Protein AF-C5M138-F1 (afdb_monomer_lite)

pLDDT: mean 78.45, std 25.46, range [21.17, 98.12]

Structure (mmCIF, N/CA/C/O backbone):
data_AF-C5M138-F1
#
_entry.id   AF-C5M138-F1
#
loop_
_atom_site.group_PDB
_atom_site.id
_atom_site.type_symbol
_atom_site.label_atom_id
_atom_site.label_alt_id
_atom_site.label_comp_id
_atom_site.label_asym_id
_atom_site.label_entity_id
_atom_site.label_seq_id
_atom_site.pdbx_PDB_ins_code
_atom_site.Cartn_x
_atom_site.Cartn_y
_atom_site.Cartn_z
_atom_site.occupancy
_atom_site.B_iso_or_equiv
_atom_site.auth_seq_id
_atom_site.auth_comp_id
_atom_site.auth_asym_id
_atom_site.auth_atom_id
_atom_site.pdbx_PDB_model_num
ATOM 1 N N . MET A 1 1 ? -27.830 6.907 32.569 1.00 40.25 1 MET A N 1
ATOM 2 C CA . MET A 1 1 ? -28.334 6.077 31.452 1.00 40.25 1 MET A CA 1
ATOM 3 C C . MET A 1 1 ? -27.600 4.748 31.482 1.00 40.25 1 MET A C 1
ATOM 5 O O . MET A 1 1 ? -26.377 4.753 31.371 1.00 40.25 1 MET A O 1
ATOM 9 N N . SER A 1 2 ? -28.301 3.640 31.734 1.00 41.22 2 SER A N 1
ATOM 10 C CA . SER A 1 2 ? -27.695 2.304 31.736 1.00 41.22 2 SER A CA 1
ATOM 11 C C . SER A 1 2 ? -27.095 2.021 30.355 1.00 41.22 2 SER A C 1
ATOM 13 O O . SER A 1 2 ? -27.726 2.244 29.322 1.00 41.22 2 SER A O 1
ATOM 15 N N . ARG A 1 3 ? -25.823 1.615 30.317 1.00 65.50 3 ARG A N 1
ATOM 16 C CA . ARG A 1 3 ? -25.142 1.270 29.066 1.00 65.50 3 ARG A CA 1
ATOM 17 C C . ARG A 1 3 ? -25.634 -0.112 28.647 1.00 65.50 3 ARG A C 1
ATOM 19 O O . ARG A 1 3 ? -25.257 -1.093 29.276 1.00 65.50 3 ARG A O 1
ATOM 26 N N . GLN A 1 4 ? -26.490 -0.178 27.629 1.00 80.81 4 GLN A N 1
ATOM 27 C CA . GLN A 1 4 ? -26.909 -1.452 27.048 1.00 80.81 4 GLN A CA 1
ATOM 28 C C . GLN A 1 4 ? -25.670 -2.177 26.489 1.00 80.81 4 GLN A C 1
ATOM 30 O O . GLN A 1 4 ? -24.938 -1.567 25.698 1.00 80.81 4 GLN A O 1
ATOM 35 N N . PRO A 1 5 ? -25.399 -3.425 26.910 1.00 88.00 5 PRO A N 1
ATOM 36 C CA . PRO A 1 5 ? -24.289 -4.198 26.374 1.00 88.00 5 PRO A CA 1
ATOM 37 C C . PRO A 1 5 ? -24.549 -4.561 24.910 1.00 88.00 5 PRO A C 1
ATOM 39 O O . PRO A 1 5 ? -25.696 -4.654 24.468 1.00 88.00 5 PRO A O 1
ATOM 42 N N . TYR A 1 6 ? -23.480 -4.755 24.144 1.00 91.94 6 TYR A N 1
ATOM 43 C CA . TYR A 1 6 ? -23.604 -5.305 22.800 1.00 91.94 6 TYR A CA 1
ATOM 44 C C . TYR A 1 6 ? -24.052 -6.775 22.855 1.00 91.94 6 TYR A C 1
ATOM 46 O O . TYR A 1 6 ? -23.665 -7.481 23.789 1.00 91.94 6 TYR A O 1
ATOM 54 N N . PRO A 1 7 ? -24.793 -7.262 21.844 1.00 93.31 7 PRO A N 1
ATOM 55 C CA . PRO A 1 7 ? -25.110 -8.681 21.724 1.00 93.31 7 PRO A CA 1
ATOM 56 C C . PRO A 1 7 ? -23.844 -9.544 21.631 1.00 93.31 7 PRO A C 1
ATOM 58 O O . PRO A 1 7 ? -22.866 -9.166 20.974 1.00 93.31 7 PRO A O 1
ATOM 61 N N . GLU A 1 8 ? -23.861 -10.715 22.263 1.00 95.69 8 GLU A N 1
ATOM 62 C CA . GLU A 1 8 ? -22.839 -11.733 22.006 1.00 95.69 8 GLU A CA 1
ATOM 63 C C . GLU A 1 8 ? -22.939 -12.224 20.557 1.00 95.69 8 GLU A C 1
ATOM 65 O O . GLU A 1 8 ? -23.998 -12.148 19.925 1.00 95.69 8 GLU A O 1
ATOM 70 N N . TYR A 1 9 ? -21.811 -12.672 20.013 1.00 97.00 9 TYR A N 1
ATOM 71 C CA . TYR A 1 9 ? -21.820 -13.316 18.704 1.00 97.00 9 TYR A CA 1
ATOM 72 C C . TYR A 1 9 ? -22.340 -14.749 18.828 1.00 97.00 9 TYR A C 1
ATOM 74 O O . TYR A 1 9 ? -22.149 -15.387 19.863 1.00 97.00 9 TYR A O 1
ATOM 82 N N . ILE A 1 10 ? -22.966 -15.245 17.761 1.00 97.25 10 ILE A N 1
ATOM 83 C CA . ILE A 1 10 ? -23.307 -16.671 17.633 1.00 97.25 10 ILE A CA 1
ATOM 84 C C . ILE A 1 10 ? -22.034 -17.526 17.578 1.00 97.25 10 ILE A C 1
ATOM 86 O O . ILE A 1 10 ? -20.931 -16.993 17.401 1.00 97.25 10 ILE A O 1
ATOM 90 N N . THR A 1 11 ? -22.152 -18.844 17.736 1.00 97.38 11 THR A N 1
ATOM 91 C CA . THR A 1 11 ? -20.972 -19.708 17.588 1.00 97.38 11 THR A CA 1
ATOM 92 C C . THR A 1 11 ? -20.545 -19.810 16.125 1.00 97.38 11 THR A C 1
ATOM 94 O O . THR A 1 11 ? -21.278 -19.441 15.202 1.00 97.38 11 THR A O 1
ATOM 97 N N . ARG A 1 12 ? -19.325 -20.302 15.894 1.00 95.62 12 ARG A N 1
ATOM 98 C CA . ARG A 1 12 ? -18.822 -20.502 14.534 1.00 95.62 12 ARG A CA 1
ATOM 99 C C . ARG A 1 12 ? -19.665 -21.535 13.783 1.00 95.62 12 ARG A C 1
ATOM 101 O O . ARG A 1 12 ? -19.974 -21.327 12.619 1.00 95.62 12 ARG A O 1
ATOM 108 N N . GLU A 1 13 ? -20.064 -22.600 14.466 1.00 96.56 13 GLU A N 1
ATOM 109 C CA . GLU A 1 13 ? -20.867 -23.692 13.918 1.00 96.56 13 GLU A CA 1
ATOM 110 C C . GLU A 1 13 ? -22.262 -23.197 13.517 1.00 96.56 13 GLU A C 1
ATOM 112 O O . GLU A 1 13 ? -22.745 -23.517 12.435 1.00 96.56 13 GLU A O 1
ATOM 117 N N . GLU A 1 14 ? -22.887 -22.357 14.349 1.00 96.75 14 GLU A N 1
ATOM 118 C CA . GLU A 1 14 ? -24.170 -21.716 14.034 1.00 96.75 14 GLU A CA 1
ATOM 119 C C . GLU A 1 14 ? -24.053 -20.767 12.835 1.00 96.75 14 GLU A C 1
ATOM 121 O O . GLU A 1 14 ? -24.946 -20.719 11.988 1.00 96.75 14 GLU A O 1
ATOM 126 N N . ALA A 1 15 ? -22.949 -20.018 12.742 1.00 95.00 15 ALA A N 1
ATOM 127 C CA . ALA A 1 15 ? -22.686 -19.143 11.606 1.00 95.00 15 ALA A CA 1
ATOM 128 C C . ALA A 1 15 ? -22.492 -19.945 10.309 1.00 95.00 15 ALA A C 1
ATOM 130 O O . ALA A 1 15 ? -23.062 -19.585 9.283 1.00 95.00 15 ALA A O 1
ATOM 131 N N . GLU A 1 16 ? -21.725 -21.036 10.350 1.00 94.50 16 GLU A N 1
ATOM 132 C CA . GLU A 1 16 ? -21.491 -21.919 9.203 1.00 94.50 16 GLU A CA 1
ATOM 133 C C . GLU A 1 16 ? -22.781 -22.630 8.762 1.00 94.50 16 GLU A C 1
ATOM 135 O O . GLU A 1 16 ? -23.088 -22.644 7.570 1.00 94.50 16 GLU A O 1
ATOM 140 N N . ALA A 1 17 ? -23.583 -23.134 9.707 1.00 94.75 17 ALA A N 1
ATOM 141 C CA . ALA A 1 17 ? -24.882 -23.741 9.420 1.00 94.75 17 ALA A CA 1
ATOM 142 C C . ALA A 1 17 ? -25.860 -22.740 8.783 1.00 94.75 17 ALA A C 1
ATOM 144 O O . ALA A 1 17 ? -26.471 -23.048 7.760 1.00 94.75 17 ALA A O 1
ATOM 145 N N . GLY A 1 18 ? -25.947 -21.522 9.330 1.00 92.81 18 GLY A N 1
ATOM 146 C CA . GLY A 1 18 ? -26.815 -20.472 8.795 1.00 92.81 18 GLY A CA 1
ATOM 147 C C . GLY A 1 18 ? -26.364 -19.924 7.434 1.00 92.81 18 GLY A C 1
ATOM 148 O O . GLY A 1 18 ? -27.170 -19.434 6.647 1.00 92.81 18 GLY A O 1
ATOM 149 N N . LEU A 1 19 ? -25.067 -19.995 7.122 1.00 91.69 19 LEU A N 1
ATOM 150 C CA . LEU A 1 19 ? -24.571 -19.690 5.778 1.00 91.69 19 LEU A CA 1
ATOM 151 C C . LEU A 1 19 ? -24.904 -20.817 4.789 1.00 91.69 19 LEU A C 1
ATOM 153 O O . LEU A 1 19 ? -25.230 -20.533 3.638 1.00 91.69 19 LEU A O 1
ATOM 157 N N . ALA A 1 20 ? -24.849 -22.078 5.228 1.00 91.06 20 ALA A N 1
ATOM 158 C CA . ALA A 1 20 ? -25.151 -23.240 4.395 1.00 91.06 20 ALA A CA 1
ATOM 159 C C . ALA A 1 20 ? -26.647 -23.361 4.053 1.00 91.06 20 ALA A C 1
ATOM 161 O O . ALA A 1 20 ? -26.986 -23.699 2.919 1.00 91.06 20 ALA A O 1
ATOM 162 N N . ASP A 1 21 ? -27.539 -23.062 5.002 1.00 91.75 21 ASP A N 1
ATOM 163 C CA . ASP A 1 21 ? -28.992 -23.079 4.782 1.00 91.75 21 ASP A CA 1
ATOM 164 C C . ASP A 1 21 ? -29.535 -21.792 4.123 1.00 91.75 21 ASP A C 1
ATOM 166 O O . ASP A 1 21 ? -30.687 -21.749 3.686 1.00 91.75 21 ASP A O 1
ATOM 170 N N . GLY A 1 22 ? -28.698 -20.753 4.001 1.00 87.88 22 GLY A N 1
ATOM 171 C CA . GLY A 1 22 ? -29.033 -19.468 3.386 1.00 87.88 22 GLY A CA 1
ATOM 172 C C . GLY A 1 22 ? -29.830 -18.510 4.281 1.00 87.88 22 GLY A C 1
ATOM 173 O O . GLY A 1 22 ? -30.285 -17.472 3.796 1.00 87.88 22 GLY A O 1
ATOM 174 N N . SER A 1 23 ? -30.005 -18.823 5.568 1.00 90.88 23 SER A N 1
ATOM 175 C CA . SER A 1 23 ? -30.645 -17.940 6.553 1.00 90.88 23 SER A CA 1
ATOM 176 C C . SER A 1 23 ? -29.760 -16.755 6.965 1.00 90.88 23 SER A C 1
ATOM 178 O O . SER A 1 23 ? -30.267 -15.726 7.428 1.00 90.88 23 SER A O 1
ATOM 180 N N . LEU A 1 24 ? -28.443 -16.874 6.778 1.00 94.00 24 LEU A N 1
ATOM 181 C CA . LEU A 1 24 ? -27.444 -15.837 7.020 1.00 94.00 24 LEU A CA 1
ATOM 182 C C . LEU A 1 24 ? -26.704 -15.461 5.733 1.00 94.00 24 LEU A C 1
ATOM 184 O O . LEU A 1 24 ? -26.611 -16.234 4.784 1.00 94.00 24 LEU A O 1
ATOM 188 N N . ILE A 1 25 ? -26.142 -14.251 5.718 1.00 92.56 25 ILE A N 1
ATOM 189 C CA . ILE A 1 25 ? -25.403 -13.710 4.572 1.00 92.56 25 ILE A CA 1
ATOM 190 C C . ILE A 1 25 ? -24.018 -13.272 5.040 1.00 92.56 25 ILE A C 1
ATOM 192 O O . ILE A 1 25 ? -23.898 -12.564 6.040 1.00 92.56 25 ILE A O 1
ATOM 196 N N . SER A 1 26 ? -22.971 -13.653 4.310 1.00 93.38 26 SER A N 1
ATOM 197 C CA . SER A 1 26 ? -21.606 -13.176 4.552 1.00 93.38 26 SER A CA 1
ATOM 198 C C . SER A 1 26 ? -21.190 -12.096 3.560 1.00 93.38 26 SER A C 1
ATOM 200 O O . SER A 1 26 ? -21.541 -12.151 2.379 1.00 93.38 26 SER A O 1
ATOM 202 N N . GLY A 1 27 ? -20.368 -11.152 4.004 1.00 92.31 27 GLY A N 1
ATOM 203 C CA . GLY A 1 27 ? -19.814 -10.130 3.124 1.00 92.31 27 GLY A CA 1
ATOM 204 C C . GLY A 1 27 ? -18.754 -9.269 3.794 1.00 92.31 27 GLY A C 1
ATOM 205 O O . GLY A 1 27 ? -18.417 -9.455 4.965 1.00 92.31 27 GLY A O 1
ATOM 206 N N . LEU A 1 28 ? -18.231 -8.316 3.027 1.00 93.44 28 LEU A N 1
ATOM 207 C CA . LEU A 1 28 ? -17.266 -7.335 3.507 1.00 93.44 28 LEU A CA 1
ATOM 208 C C . LEU A 1 28 ? -18.000 -6.125 4.090 1.00 93.44 28 LEU A C 1
ATOM 210 O O . LEU A 1 28 ? -18.831 -5.514 3.415 1.00 93.44 28 LEU A O 1
ATOM 214 N N . LEU A 1 29 ? -17.684 -5.760 5.333 1.00 94.69 29 LEU A N 1
ATOM 215 C CA . LEU A 1 29 ? -18.303 -4.619 5.998 1.00 94.69 29 LEU A CA 1
ATOM 216 C C . LEU A 1 29 ? -17.619 -3.298 5.614 1.00 94.69 29 LEU A C 1
ATOM 218 O O . LEU A 1 29 ? -16.447 -3.070 5.915 1.00 94.69 29 LEU A O 1
ATOM 222 N N . GLN A 1 30 ? -18.375 -2.368 5.040 1.00 93.19 30 GLN A N 1
ATOM 223 C CA . GLN A 1 30 ? -17.913 -1.037 4.652 1.00 93.19 30 GLN A CA 1
ATOM 224 C C . GLN A 1 30 ? -18.567 0.047 5.516 1.00 93.19 30 GLN A C 1
ATOM 226 O O . GLN A 1 30 ? -19.677 0.503 5.252 1.00 93.19 30 GLN A O 1
ATOM 231 N N . VAL A 1 31 ? -17.869 0.472 6.573 1.00 93.00 31 VAL A N 1
ATOM 232 C CA . VAL A 1 31 ? -18.313 1.579 7.442 1.00 93.00 31 VAL A CA 1
ATOM 233 C C . VAL A 1 31 ? -18.313 2.914 6.694 1.00 93.00 31 VAL A C 1
ATOM 235 O O . VAL A 1 31 ? -17.330 3.270 6.041 1.00 93.00 31 VAL A O 1
ATOM 238 N N . VAL A 1 32 ? -19.395 3.679 6.847 1.00 89.38 32 VAL A N 1
ATOM 239 C CA . VAL A 1 32 ? -19.544 5.014 6.258 1.00 89.38 32 VAL A CA 1
ATOM 240 C C . VAL A 1 32 ? -18.716 6.026 7.052 1.00 89.38 32 VAL A C 1
ATOM 242 O O . VAL A 1 32 ? -18.804 6.104 8.273 1.00 89.38 32 VAL A O 1
ATOM 245 N N . GLN A 1 33 ? -17.904 6.833 6.371 1.00 85.44 33 GLN A N 1
ATOM 246 C CA . GLN A 1 33 ? -16.959 7.739 7.037 1.00 85.44 33 GLN A CA 1
ATOM 247 C C . GLN A 1 33 ? -17.642 8.926 7.739 1.00 85.44 33 GLN A C 1
ATOM 249 O O . GLN A 1 33 ? -17.170 9.374 8.782 1.00 85.44 33 GLN A O 1
ATOM 254 N N . GLN A 1 34 ? -18.740 9.441 7.180 1.00 86.00 34 GLN A N 1
ATOM 255 C CA . GLN A 1 34 ? -19.500 10.569 7.734 1.00 86.00 34 GLN A CA 1
ATOM 256 C C . GLN A 1 34 ? -20.372 10.140 8.918 1.00 86.00 34 GLN A C 1
ATOM 258 O O . GLN A 1 34 ? -20.560 10.902 9.863 1.00 86.00 34 GLN A O 1
ATOM 263 N N . THR A 1 35 ? -20.884 8.910 8.877 1.00 87.31 35 THR A N 1
ATOM 264 C CA . THR A 1 35 ? -21.703 8.305 9.927 1.00 87.31 35 THR A CA 1
ATOM 265 C C . THR A 1 35 ? -21.072 6.981 10.356 1.00 87.31 35 THR A C 1
ATOM 267 O O . THR A 1 35 ? -21.572 5.917 10.006 1.00 87.31 35 THR A O 1
ATOM 270 N N . PRO A 1 36 ? -19.997 6.997 11.167 1.00 85.75 36 PRO A N 1
ATOM 271 C CA . PRO A 1 36 ? -19.214 5.801 11.490 1.00 85.75 36 PRO A CA 1
ATOM 272 C C . PRO A 1 36 ? -19.948 4.785 12.370 1.00 85.75 36 PRO A C 1
ATOM 274 O O . PRO A 1 36 ? -19.337 3.832 12.834 1.00 85.75 36 PRO A O 1
ATOM 277 N N . ASN A 1 37 ? -21.237 4.978 12.642 1.00 90.38 37 ASN A N 1
ATOM 278 C CA . ASN A 1 37 ? -22.098 3.961 13.237 1.00 90.38 37 ASN A CA 1
ATOM 279 C C . ASN A 1 37 ? -22.818 3.120 12.176 1.00 90.38 37 ASN A C 1
ATOM 281 O O . ASN A 1 37 ? -23.230 2.010 12.495 1.00 90.38 37 ASN A O 1
ATOM 285 N N . ASP A 1 38 ? -22.956 3.632 10.955 1.00 91.94 38 ASP A N 1
ATOM 286 C CA . ASP A 1 38 ? -23.620 2.963 9.845 1.00 91.94 38 ASP A CA 1
ATOM 287 C C . ASP A 1 38 ? -22.583 2.318 8.924 1.00 91.94 38 ASP A C 1
ATOM 289 O O . ASP A 1 38 ? -21.455 2.800 8.764 1.00 91.94 38 ASP A O 1
ATOM 293 N N . ALA A 1 39 ? -22.968 1.212 8.306 1.00 93.56 39 ALA A N 1
ATOM 294 C CA . ALA A 1 39 ? -22.134 0.488 7.364 1.00 93.56 39 ALA A CA 1
ATOM 295 C C . ALA A 1 39 ? -22.988 -0.171 6.285 1.00 93.56 39 ALA A C 1
ATOM 297 O O . ALA A 1 39 ? -24.180 -0.395 6.475 1.00 93.56 39 ALA A O 1
ATOM 298 N N . PHE A 1 40 ? -22.360 -0.519 5.174 1.00 92.94 40 PHE A N 1
ATOM 299 C CA . PHE A 1 40 ? -22.948 -1.370 4.153 1.00 92.94 40 PHE A CA 1
ATOM 300 C C . PHE A 1 40 ? -22.239 -2.716 4.131 1.00 92.94 40 PHE A C 1
ATOM 302 O O . PHE A 1 40 ? -21.041 -2.799 4.403 1.00 92.94 40 PHE A O 1
ATOM 309 N N . LEU A 1 41 ? -22.981 -3.772 3.829 1.00 92.00 41 LEU A N 1
ATOM 310 C CA . LEU A 1 41 ? -22.413 -5.079 3.558 1.00 92.00 41 LEU A CA 1
ATOM 311 C C . LEU A 1 41 ? -22.315 -5.269 2.050 1.00 92.00 41 LEU A C 1
ATOM 313 O O . LEU A 1 41 ? -23.338 -5.354 1.369 1.00 92.00 41 LEU A O 1
ATOM 317 N N . ARG A 1 42 ? -21.086 -5.415 1.561 1.00 89.62 42 ARG A N 1
ATOM 318 C CA . ARG A 1 42 ? -20.831 -5.837 0.190 1.00 89.62 42 ARG A CA 1
ATOM 319 C C . ARG A 1 42 ? -20.792 -7.357 0.153 1.00 89.62 42 ARG A C 1
ATOM 321 O O . ARG A 1 42 ? -19.845 -7.976 0.649 1.00 89.62 42 ARG A O 1
ATOM 328 N N . VAL A 1 43 ? -21.848 -7.958 -0.381 1.00 83.62 43 VAL A N 1
ATOM 329 C CA . VAL A 1 43 ? -21.961 -9.416 -0.495 1.00 83.62 43 VAL A CA 1
ATOM 330 C C . VAL A 1 43 ? -20.912 -9.907 -1.492 1.00 83.62 43 VAL A C 1
ATOM 332 O O . VAL A 1 43 ? -20.708 -9.301 -2.545 1.00 83.62 43 VAL A O 1
ATOM 335 N N . LYS A 1 44 ? -20.198 -10.984 -1.152 1.00 69.56 44 LYS A N 1
ATOM 336 C CA . LYS A 1 44 ? -19.264 -11.597 -2.102 1.00 69.56 44 LYS A CA 1
ATOM 337 C C . LYS A 1 44 ? -20.085 -12.228 -3.236 1.00 69.56 44 LYS A C 1
ATOM 339 O O . LYS A 1 44 ? -21.009 -12.978 -2.926 1.00 69.56 44 LYS A O 1
ATOM 344 N N . PRO A 1 45 ? -19.771 -11.964 -4.515 1.00 62.69 45 PRO A N 1
ATOM 345 C CA . PRO A 1 45 ? -20.431 -12.657 -5.611 1.00 62.69 45 PRO A CA 1
ATOM 346 C C . PRO A 1 45 ? -20.127 -14.153 -5.488 1.00 62.69 45 PRO A C 1
ATOM 348 O O . PRO A 1 45 ? -18.965 -14.568 -5.505 1.00 62.69 45 PRO A O 1
ATOM 351 N N . ASP A 1 46 ? -21.171 -14.955 -5.301 1.00 55.44 46 ASP A N 1
ATOM 352 C CA . ASP A 1 46 ? -21.062 -16.407 -5.313 1.00 55.44 46 ASP A CA 1
ATOM 353 C C . ASP A 1 46 ? -20.775 -16.841 -6.756 1.00 55.44 46 ASP A C 1
ATOM 355 O O . ASP A 1 46 ? -21.582 -16.599 -7.651 1.00 55.44 46 ASP A O 1
ATOM 359 N N . ARG A 1 47 ? -19.618 -17.472 -6.999 1.00 47.28 47 ARG A N 1
ATOM 360 C CA . ARG A 1 47 ? -19.205 -17.934 -8.340 1.00 47.28 47 ARG A CA 1
ATOM 361 C C . ARG A 1 47 ? -20.162 -18.973 -8.945 1.00 47.28 47 ARG A C 1
ATOM 363 O O . ARG A 1 47 ? -19.986 -19.331 -10.104 1.00 47.28 47 ARG A O 1
ATOM 370 N N . THR A 1 48 ? -21.124 -19.478 -8.171 1.00 43.75 48 THR A N 1
ATOM 371 C CA . THR A 1 48 ? -22.094 -20.497 -8.596 1.00 43.75 48 THR A CA 1
ATOM 372 C C . THR A 1 48 ? -23.494 -19.955 -8.886 1.00 43.75 48 THR A C 1
ATOM 374 O O . THR A 1 48 ? -24.332 -20.699 -9.394 1.00 43.75 48 THR A O 1
ATOM 377 N N . ARG A 1 49 ? -23.770 -18.677 -8.594 1.00 45.88 49 ARG A N 1
ATOM 378 C CA . ARG A 1 49 ? -25.074 -18.054 -8.851 1.00 45.88 49 ARG A CA 1
ATOM 379 C C . ARG A 1 49 ? -24.893 -16.908 -9.838 1.00 45.88 49 ARG A C 1
ATOM 381 O O . ARG A 1 49 ? -24.198 -15.943 -9.533 1.00 45.88 49 ARG A O 1
ATOM 388 N N . ASP A 1 50 ? -25.557 -16.999 -10.987 1.00 40.12 50 ASP A N 1
ATOM 389 C CA . ASP A 1 50 ? -25.777 -15.861 -11.881 1.00 40.12 50 ASP A CA 1
ATOM 390 C C . ASP A 1 50 ? -26.676 -14.853 -11.150 1.00 40.12 50 ASP A C 1
ATOM 392 O O . ASP A 1 50 ? -27.903 -14.883 -11.243 1.00 40.12 50 ASP A O 1
ATOM 396 N N . ILE A 1 51 ? -26.069 -14.020 -10.307 1.00 45.50 51 ILE A N 1
ATOM 397 C CA . ILE A 1 51 ? -26.757 -12.928 -9.628 1.00 45.50 51 ILE A CA 1
ATOM 398 C C . ILE A 1 51 ? -26.822 -11.793 -10.644 1.00 45.50 51 ILE A C 1
ATOM 400 O O . ILE A 1 51 ? -25.812 -11.149 -10.923 1.00 45.50 51 ILE A O 1
ATOM 404 N N . ASP A 1 52 ? -28.007 -11.575 -11.216 1.00 45.00 52 ASP A N 1
ATOM 405 C CA . ASP A 1 52 ? -28.304 -10.381 -12.001 1.00 45.00 52 ASP A CA 1
ATOM 406 C C . ASP A 1 52 ? -27.836 -9.136 -11.224 1.00 45.00 52 ASP A C 1
ATOM 408 O O . ASP A 1 52 ? -28.165 -8.973 -10.047 1.00 45.00 52 ASP A O 1
ATOM 412 N N . ASP A 1 53 ? -27.127 -8.215 -11.888 1.00 46.34 53 ASP A N 1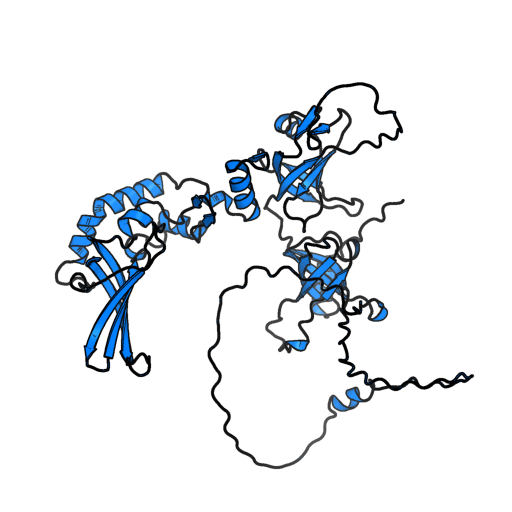
ATOM 413 C CA . ASP A 1 53 ? -26.593 -6.959 -11.319 1.00 46.34 53 ASP A CA 1
ATOM 414 C C . ASP A 1 53 ? -27.635 -6.117 -10.541 1.00 46.34 53 ASP A C 1
ATOM 416 O O . ASP A 1 53 ? -27.282 -5.217 -9.780 1.00 46.34 53 ASP A O 1
ATOM 420 N N . LYS A 1 54 ? -28.933 -6.407 -10.705 1.00 43.94 54 LYS A N 1
ATOM 421 C CA . LYS A 1 54 ? -30.054 -5.762 -10.006 1.00 43.94 54 LYS A CA 1
ATOM 422 C C . LYS A 1 54 ? -30.267 -6.239 -8.563 1.00 43.94 54 LYS A C 1
ATOM 424 O O . LYS A 1 54 ? -30.884 -5.503 -7.799 1.00 43.94 54 LYS A O 1
ATOM 429 N N . ASP A 1 55 ? -29.758 -7.411 -8.182 1.00 47.09 55 ASP A N 1
ATOM 430 C CA . ASP A 1 55 ? -29.828 -7.935 -6.806 1.00 47.09 55 ASP A CA 1
ATOM 431 C C . ASP A 1 55 ? -28.596 -7.570 -5.961 1.00 47.09 55 ASP A C 1
ATOM 433 O O . ASP A 1 55 ? -28.562 -7.831 -4.756 1.00 47.09 55 ASP A O 1
ATOM 437 N N . ASN A 1 56 ? -27.611 -6.891 -6.557 1.00 53.53 56 ASN A N 1
ATOM 438 C CA . ASN A 1 56 ? -26.424 -6.365 -5.883 1.00 53.53 56 ASN A CA 1
ATOM 439 C C . ASN A 1 56 ? -26.735 -5.057 -5.124 1.00 53.53 56 ASN A C 1
ATOM 441 O O . ASN A 1 56 ? -26.062 -4.038 -5.277 1.00 53.53 56 ASN A O 1
ATOM 445 N N . VAL A 1 57 ? -27.823 -5.058 -4.351 1.00 59.50 57 VAL A N 1
ATOM 446 C CA . VAL A 1 57 ? -28.201 -3.931 -3.495 1.00 59.50 57 VAL A CA 1
ATOM 447 C C . VAL A 1 57 ? -27.482 -4.094 -2.163 1.00 59.50 57 VAL A C 1
ATOM 449 O O . VAL A 1 57 ? -27.770 -5.024 -1.408 1.00 59.50 57 VAL A O 1
ATOM 452 N N . ASP A 1 58 ? -26.562 -3.176 -1.871 1.00 76.81 58 ASP A N 1
ATOM 453 C CA . ASP A 1 58 ? -25.833 -3.134 -0.604 1.00 76.81 58 ASP A CA 1
ATOM 454 C C . ASP A 1 58 ? -26.800 -3.192 0.596 1.00 76.81 58 ASP A C 1
ATOM 456 O O . ASP A 1 58 ? -27.718 -2.373 0.732 1.00 76.81 58 ASP A O 1
ATOM 460 N N . ILE A 1 59 ? -26.591 -4.163 1.490 1.00 89.81 59 ILE A N 1
ATOM 461 C CA . ILE A 1 59 ? -27.407 -4.330 2.702 1.00 89.81 59 ILE A CA 1
ATOM 462 C C . ILE A 1 59 ? -26.943 -3.306 3.740 1.00 89.81 59 ILE A C 1
ATOM 464 O O . ILE A 1 59 ? -25.757 -3.232 4.065 1.00 89.81 59 ILE A O 1
ATOM 468 N N . LEU A 1 60 ? -27.872 -2.528 4.295 1.00 92.88 60 LEU A N 1
ATOM 469 C CA . LEU A 1 60 ? -27.571 -1.498 5.286 1.00 92.88 60 LEU A CA 1
ATOM 470 C C . LEU A 1 60 ? -27.474 -2.095 6.697 1.00 92.88 60 LEU A C 1
ATOM 472 O O . LEU A 1 60 ? -28.399 -2.728 7.202 1.00 92.88 60 LEU A O 1
ATOM 476 N N . ILE A 1 61 ? -26.385 -1.795 7.388 1.00 94.50 61 ILE A N 1
ATOM 477 C CA . ILE A 1 61 ? -26.196 -2.053 8.813 1.00 94.50 61 ILE A CA 1
ATOM 478 C C . ILE A 1 61 ? -26.328 -0.715 9.537 1.00 94.50 61 ILE A C 1
ATOM 480 O O . ILE A 1 61 ? -25.462 0.154 9.408 1.00 94.50 61 ILE A O 1
ATOM 484 N N . LYS A 1 62 ? -27.438 -0.514 10.255 1.00 92.94 62 LYS A N 1
ATOM 485 C CA . LYS A 1 62 ? -27.817 0.803 10.781 1.00 92.94 62 LYS A CA 1
ATOM 486 C C . LYS A 1 62 ? -27.484 0.940 12.263 1.00 92.94 62 LYS A C 1
ATOM 488 O O . LYS A 1 62 ? -28.136 0.374 13.135 1.00 92.94 62 LYS A O 1
ATOM 493 N N . GLY A 1 63 ? -26.523 1.797 12.569 1.00 91.62 63 GLY A N 1
ATOM 494 C CA . GLY A 1 63 ? -26.147 2.112 13.935 1.00 91.62 63 GLY A CA 1
ATOM 495 C C . GLY A 1 63 ? -25.200 1.103 14.593 1.00 91.62 63 GLY A C 1
ATOM 496 O O . GLY A 1 63 ? -24.986 -0.031 14.161 1.00 91.62 63 GLY A O 1
ATOM 497 N N . LYS A 1 64 ? -24.634 1.538 15.724 1.00 90.88 64 LYS A N 1
ATOM 498 C CA . LYS A 1 64 ? -23.547 0.827 16.411 1.00 90.88 64 LYS A CA 1
ATOM 499 C C . LYS A 1 64 ? -23.920 -0.577 16.898 1.00 90.88 64 LYS A C 1
ATOM 501 O O . LYS A 1 64 ? -23.052 -1.443 16.925 1.00 90.88 64 LYS A O 1
ATOM 506 N N . PHE A 1 65 ? -25.171 -0.787 17.315 1.00 92.62 65 PHE A N 1
ATOM 507 C CA . PHE A 1 65 ? -25.625 -2.067 17.866 1.00 92.62 65 PHE A CA 1
ATOM 508 C C . PHE A 1 65 ? -25.842 -3.104 16.768 1.00 92.62 65 PHE A C 1
ATOM 510 O O . PHE A 1 65 ? -25.379 -4.226 16.929 1.00 92.62 65 PHE A O 1
ATOM 517 N N . ASP A 1 66 ? -26.428 -2.707 15.633 1.00 95.12 66 ASP A N 1
ATOM 518 C CA . ASP A 1 66 ? -26.557 -3.574 14.458 1.00 95.12 66 ASP A CA 1
ATOM 519 C C . ASP A 1 66 ? -25.185 -3.938 13.887 1.00 95.12 66 ASP A C 1
ATOM 521 O O . ASP A 1 66 ? -24.964 -5.073 13.481 1.00 95.12 66 ASP A O 1
ATOM 525 N N . ARG A 1 67 ? -24.229 -2.999 13.905 1.00 95.06 67 ARG A N 1
ATOM 526 C CA . ARG A 1 67 ? -22.838 -3.273 13.516 1.00 95.06 67 ARG A CA 1
ATOM 527 C C . ARG A 1 67 ? -22.124 -4.223 14.474 1.00 95.06 67 ARG A C 1
ATOM 529 O O . ARG A 1 67 ? -21.137 -4.843 14.097 1.00 95.06 67 ARG A O 1
ATOM 536 N N . ASN A 1 68 ? -22.594 -4.293 15.715 1.00 95.69 68 ASN A N 1
ATOM 537 C CA . ASN A 1 68 ? -22.159 -5.243 16.726 1.00 95.69 68 ASN A CA 1
ATOM 538 C C . ASN A 1 68 ? -20.631 -5.414 16.809 1.00 95.69 68 ASN A C 1
ATOM 540 O O . ASN A 1 68 ? -20.114 -6.485 16.544 1.00 95.69 68 ASN A O 1
ATOM 544 N N . ARG A 1 69 ? -19.884 -4.353 17.153 1.00 94.75 69 ARG A N 1
ATOM 545 C CA . ARG A 1 69 ? -18.407 -4.391 17.324 1.00 94.75 69 ARG A CA 1
ATOM 546 C C . ARG A 1 69 ? -17.600 -4.848 16.086 1.00 94.75 69 ARG A C 1
ATOM 548 O O . ARG A 1 69 ? -16.412 -5.163 16.218 1.00 94.75 69 ARG A O 1
ATOM 555 N N . ALA A 1 70 ? -18.195 -4.882 14.894 1.00 95.75 70 ALA A N 1
ATOM 556 C CA . ALA A 1 70 ? -17.466 -5.067 13.643 1.00 95.75 70 ALA A CA 1
ATOM 557 C C . ALA A 1 70 ? -16.861 -3.747 13.138 1.00 95.75 70 ALA A C 1
ATOM 559 O O . ALA A 1 70 ? -17.411 -2.665 13.372 1.00 95.75 70 ALA A O 1
ATOM 560 N N . LEU A 1 71 ? -15.707 -3.842 12.481 1.00 94.62 71 LEU A N 1
ATOM 561 C CA . LEU A 1 71 ? -14.939 -2.711 11.962 1.00 94.62 71 LEU A CA 1
ATOM 562 C C . LEU A 1 71 ? -14.907 -2.714 10.433 1.00 94.62 71 LEU A C 1
ATOM 564 O O . LEU A 1 71 ? -15.254 -3.692 9.778 1.00 94.62 71 LEU A O 1
ATOM 568 N N . HIS A 1 72 ? -14.507 -1.582 9.862 1.00 93.44 72 HIS A N 1
ATOM 569 C CA . HIS A 1 72 ? -14.340 -1.451 8.421 1.00 93.44 72 HIS A CA 1
ATOM 570 C C . HIS A 1 72 ? -13.364 -2.511 7.874 1.00 93.44 72 HIS A C 1
ATOM 572 O O . HIS A 1 72 ? -12.289 -2.725 8.437 1.00 93.44 72 HIS A O 1
ATOM 578 N N . GLY A 1 73 ? -13.756 -3.181 6.791 1.00 92.50 73 GLY A N 1
ATOM 579 C CA . GLY A 1 73 ? -13.000 -4.264 6.166 1.00 92.50 73 GLY A CA 1
ATOM 580 C C . GLY A 1 73 ? -13.154 -5.632 6.840 1.00 92.50 73 GLY A C 1
ATOM 581 O O . GLY A 1 73 ? -12.637 -6.608 6.304 1.00 92.50 73 GLY A O 1
ATOM 582 N N . ASP A 1 74 ? -13.846 -5.741 7.982 1.00 95.44 74 ASP A N 1
ATOM 583 C CA . ASP A 1 74 ? -14.130 -7.051 8.579 1.00 95.44 74 ASP A CA 1
ATOM 584 C C . ASP A 1 74 ? -14.994 -7.887 7.618 1.00 95.44 74 ASP A C 1
ATOM 586 O O . ASP A 1 74 ? -15.937 -7.388 6.994 1.00 95.44 74 ASP A O 1
ATOM 590 N N . GLU A 1 75 ? -14.698 -9.183 7.533 1.00 95.31 75 GLU A N 1
ATOM 591 C CA . GLU A 1 75 ? -15.588 -10.152 6.902 1.00 95.31 75 GLU A CA 1
ATOM 592 C C . GLU A 1 75 ? -16.589 -10.633 7.948 1.00 95.31 75 GLU A C 1
ATOM 594 O O . GLU A 1 75 ? -16.214 -11.250 8.951 1.00 95.31 75 GLU A O 1
ATOM 599 N N . VAL A 1 76 ? -17.864 -10.323 7.736 1.00 96.50 76 VAL A N 1
ATOM 600 C CA . VAL A 1 76 ? -18.917 -10.502 8.737 1.00 96.50 76 VAL A CA 1
ATOM 601 C C . VAL A 1 76 ? -20.035 -11.392 8.223 1.00 96.50 76 VAL A C 1
ATOM 603 O O . VAL A 1 76 ? -20.265 -11.486 7.018 1.00 96.50 76 VAL A O 1
ATOM 606 N N . VAL A 1 77 ? -20.755 -12.002 9.161 1.00 96.44 77 VAL A N 1
ATOM 607 C CA . VAL A 1 77 ? -22.021 -12.693 8.914 1.00 96.44 77 VAL A CA 1
ATOM 608 C C . VAL A 1 77 ? -23.145 -11.848 9.481 1.00 96.44 77 VAL A C 1
ATOM 610 O O . VAL A 1 77 ? -23.079 -11.398 10.632 1.00 96.44 77 VAL A O 1
ATOM 613 N N . VAL A 1 78 ? -24.183 -11.643 8.681 1.00 96.25 78 VAL A N 1
ATOM 614 C CA . VAL A 1 78 ? -25.342 -10.837 9.047 1.00 96.25 78 VAL A CA 1
ATOM 615 C C . VAL A 1 78 ? -26.628 -11.644 8.976 1.00 96.25 78 VAL A C 1
ATOM 617 O O . VAL A 1 78 ? -26.766 -12.567 8.173 1.00 96.25 78 VAL A O 1
ATOM 620 N N . ARG A 1 79 ? -27.596 -11.237 9.796 1.00 95.69 79 ARG A N 1
ATOM 621 C CA . ARG A 1 79 ? -28.987 -11.680 9.729 1.00 95.69 79 ARG A CA 1
ATOM 622 C C . ARG A 1 79 ? -29.848 -10.526 9.238 1.00 95.69 79 ARG A C 1
ATOM 624 O O . ARG A 1 79 ? -29.810 -9.444 9.832 1.00 95.69 79 ARG A O 1
ATOM 631 N N . LEU A 1 80 ? -30.613 -10.750 8.171 1.00 94.00 80 LEU A N 1
ATOM 632 C CA . LEU A 1 80 ? -31.577 -9.765 7.684 1.00 94.00 80 LEU A CA 1
ATOM 633 C C . LEU A 1 80 ? -32.637 -9.499 8.755 1.00 94.00 80 LEU A C 1
ATOM 635 O O . LEU A 1 80 ? -33.137 -10.421 9.402 1.00 94.00 80 LEU A O 1
ATOM 639 N N . LYS A 1 81 ? -32.982 -8.227 8.937 1.00 93.50 81 LYS A N 1
ATOM 640 C CA . LYS A 1 81 ? -34.140 -7.837 9.738 1.00 93.50 81 LYS A CA 1
ATOM 641 C C . LYS A 1 81 ? -35.428 -8.123 8.959 1.00 93.50 81 LYS A C 1
ATOM 643 O O . LYS A 1 81 ? -35.382 -8.158 7.722 1.00 93.50 81 LYS A O 1
ATOM 648 N N . PRO A 1 82 ? -36.570 -8.294 9.648 1.00 92.44 82 PRO A N 1
ATOM 649 C CA . PRO A 1 82 ? -37.847 -8.411 8.963 1.00 92.44 82 PRO A CA 1
ATOM 650 C C . PRO A 1 82 ? -38.147 -7.132 8.161 1.00 92.44 82 PRO A C 1
ATOM 652 O O . PRO A 1 82 ? -37.589 -6.062 8.421 1.00 92.44 82 PRO A O 1
ATOM 655 N N . SER A 1 83 ? -38.971 -7.264 7.121 1.00 87.12 83 SER A N 1
ATOM 656 C CA . SER A 1 83 ? -39.173 -6.220 6.105 1.00 87.12 83 SER A CA 1
ATOM 657 C C . SER A 1 83 ? -39.809 -4.933 6.638 1.00 87.12 83 SER A C 1
ATOM 659 O O . SER A 1 83 ? -39.652 -3.880 6.031 1.00 87.12 83 SER A O 1
ATOM 661 N N . ASP A 1 84 ? -40.490 -5.001 7.781 1.00 87.50 84 ASP A N 1
ATOM 662 C CA . ASP A 1 84 ? -41.045 -3.856 8.512 1.00 87.50 84 ASP A CA 1
ATOM 663 C C . ASP A 1 84 ? -39.962 -2.934 9.108 1.00 87.50 84 ASP A C 1
ATOM 665 O O . ASP A 1 84 ? -40.208 -1.756 9.355 1.00 87.50 84 ASP A O 1
ATOM 669 N N . GLN A 1 85 ? -38.747 -3.452 9.304 1.00 87.25 85 GLN A N 1
ATOM 670 C CA . GLN A 1 85 ? -37.589 -2.722 9.831 1.00 87.25 85 GLN A CA 1
ATOM 671 C C . GLN A 1 85 ? -36.623 -2.254 8.734 1.00 87.25 85 GLN A C 1
ATOM 673 O O . GLN A 1 85 ? -35.539 -1.727 9.028 1.00 87.25 85 GLN A O 1
ATOM 678 N N . TRP A 1 86 ? -36.973 -2.459 7.465 1.00 87.94 86 TRP A N 1
ATOM 679 C CA . TRP A 1 86 ? -36.195 -1.946 6.344 1.00 87.94 86 TRP A CA 1
ATOM 680 C C . TRP A 1 86 ? -36.364 -0.434 6.224 1.00 87.94 86 TRP A C 1
ATOM 682 O O . TRP A 1 86 ? -37.387 0.143 6.589 1.00 87.94 86 TRP A O 1
ATOM 692 N N . VAL A 1 87 ? -35.320 0.238 5.745 1.00 83.69 87 VAL A N 1
ATOM 693 C CA . VAL A 1 87 ? -35.272 1.703 5.748 1.00 83.69 87 VAL A CA 1
ATOM 694 C C . VAL A 1 87 ? -35.508 2.215 4.340 1.00 83.69 87 VAL A C 1
ATOM 696 O O . VAL A 1 87 ? -34.650 2.078 3.471 1.00 83.69 87 VAL A O 1
ATOM 699 N N . SER A 1 88 ? -36.654 2.861 4.139 1.00 71.69 88 SER A N 1
ATOM 700 C CA . SER A 1 88 ? -36.944 3.639 2.933 1.00 71.69 88 SER A CA 1
ATOM 701 C C . SER A 1 88 ? -36.386 5.051 3.077 1.00 71.69 88 SER A C 1
ATOM 703 O O . SER A 1 88 ? -36.560 5.680 4.122 1.00 71.69 88 SER A O 1
ATOM 705 N N . LYS A 1 89 ? -35.693 5.560 2.054 1.00 63.25 89 LYS A N 1
ATOM 706 C CA . LYS A 1 89 ? -35.235 6.956 2.037 1.00 63.25 89 LYS A CA 1
ATOM 707 C C . LYS A 1 89 ? -36.111 7.829 1.145 1.00 63.25 89 LYS A C 1
ATOM 709 O O . LYS A 1 89 ? -36.305 7.514 -0.025 1.00 63.25 89 LYS A O 1
ATOM 714 N N . THR A 1 90 ? -36.530 8.969 1.691 1.00 42.84 90 THR A N 1
ATOM 715 C CA . THR A 1 90 ? -36.992 10.140 0.932 1.00 42.84 90 THR A CA 1
ATOM 716 C C . THR A 1 90 ? -35.768 10.955 0.494 1.00 42.84 90 THR A C 1
ATOM 718 O O . THR A 1 90 ? -34.811 11.104 1.262 1.00 42.84 90 THR A O 1
ATOM 721 N N . SER A 1 91 ? -35.761 11.425 -0.754 1.00 38.03 91 SER A N 1
ATOM 722 C CA . SER A 1 91 ? -34.641 12.096 -1.431 1.00 38.03 91 SER A CA 1
ATOM 723 C C . SER A 1 91 ? -34.021 13.233 -0.600 1.00 38.03 91 SER A C 1
ATOM 725 O O . SER A 1 91 ? -34.642 14.270 -0.403 1.00 38.03 91 SER A O 1
ATOM 727 N N . GLY A 1 92 ? -32.788 13.041 -0.106 1.00 40.59 92 GLY A N 1
ATOM 728 C CA . GLY A 1 92 ? -32.031 14.087 0.604 1.00 40.59 92 GLY A CA 1
ATOM 729 C C . GLY A 1 92 ? -30.758 13.622 1.329 1.00 40.59 92 GLY A C 1
ATOM 730 O O . GLY A 1 92 ? -29.781 14.360 1.389 1.00 40.59 92 GLY A O 1
ATOM 731 N N . MET A 1 93 ? -30.703 12.378 1.822 1.00 42.28 93 MET A N 1
ATOM 732 C CA . MET A 1 93 ? -29.505 11.820 2.480 1.00 42.28 93 MET A CA 1
ATOM 733 C C . MET A 1 93 ? -28.896 10.683 1.661 1.00 42.28 93 MET A C 1
ATOM 735 O O . MET A 1 93 ? -29.158 9.502 1.910 1.00 42.28 93 MET A O 1
ATOM 739 N N . GLN A 1 94 ? -28.039 11.008 0.697 1.00 47.66 94 GLN A N 1
ATOM 740 C CA . GLN A 1 94 ? -27.211 9.997 0.046 1.00 47.66 94 GLN A CA 1
ATOM 741 C C . GLN A 1 94 ? -26.071 9.628 1.010 1.00 47.66 94 GLN A C 1
ATOM 743 O O . GLN A 1 94 ? -25.123 10.389 1.183 1.00 47.66 94 GLN A O 1
ATOM 748 N N . LEU A 1 95 ? -26.184 8.475 1.685 1.00 49.50 95 LEU A N 1
ATOM 749 C CA . LEU A 1 95 ? -25.057 7.888 2.418 1.00 49.50 95 LEU A CA 1
ATOM 750 C C . LEU A 1 95 ? -24.099 7.378 1.346 1.00 49.50 95 LEU A C 1
ATOM 752 O O . LEU A 1 95 ? -24.264 6.273 0.840 1.00 49.50 95 LEU A O 1
ATOM 756 N N . ARG A 1 96 ? -23.180 8.233 0.905 1.00 48.34 96 ARG A N 1
ATOM 757 C CA . ARG A 1 96 ? -22.163 7.842 -0.064 1.00 48.34 96 ARG A CA 1
ATOM 758 C C . ARG A 1 96 ? -21.077 7.094 0.694 1.00 48.34 96 ARG A C 1
ATOM 760 O O . ARG A 1 96 ? -20.441 7.660 1.581 1.00 48.34 96 ARG A O 1
ATOM 767 N N . ILE A 1 97 ? -20.850 5.838 0.328 1.00 48.62 97 ILE A N 1
ATOM 768 C CA . ILE A 1 97 ? -19.546 5.220 0.557 1.00 48.62 97 ILE A CA 1
ATOM 769 C C . ILE A 1 97 ? -18.574 6.089 -0.246 1.00 48.62 97 ILE A C 1
ATOM 771 O O . ILE A 1 97 ? -18.786 6.300 -1.442 1.00 48.62 97 ILE A O 1
ATOM 775 N N . ALA A 1 98 ? -17.585 6.697 0.414 1.00 37.97 98 ALA A N 1
ATOM 776 C CA . ALA A 1 98 ? -16.526 7.382 -0.319 1.00 37.97 98 ALA A CA 1
ATOM 777 C C . ALA A 1 98 ? -15.933 6.347 -1.287 1.00 37.97 98 ALA A C 1
ATOM 779 O O . ALA A 1 98 ? -15.572 5.270 -0.807 1.00 37.97 98 ALA A O 1
ATOM 780 N N . PRO A 1 99 ? -15.909 6.603 -2.607 1.00 34.12 99 PRO A N 1
ATOM 781 C CA . PRO A 1 99 ? -15.369 5.634 -3.542 1.00 34.12 99 PRO A CA 1
ATOM 782 C C . PRO A 1 99 ? -13.930 5.347 -3.123 1.00 34.12 99 PRO A C 1
ATOM 784 O O . PRO A 1 99 ? -13.094 6.248 -3.104 1.00 34.12 99 PRO A O 1
ATOM 787 N N . GLU A 1 100 ? -13.661 4.105 -2.731 1.00 38.66 100 GLU A N 1
ATOM 788 C CA . GLU A 1 100 ? -12.290 3.618 -2.706 1.00 38.66 100 GLU A CA 1
ATOM 789 C C . GLU A 1 100 ? -11.777 3.642 -4.143 1.00 38.66 100 GLU 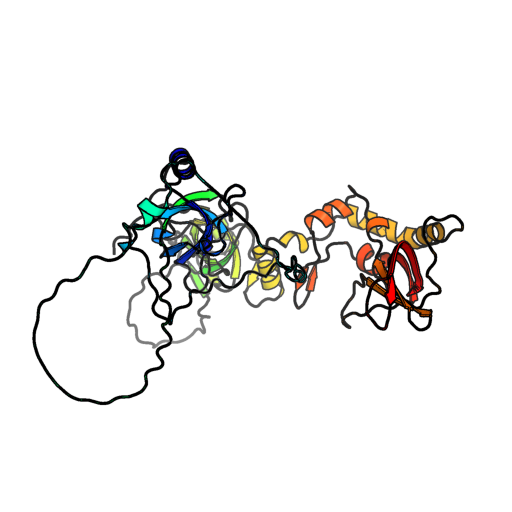A C 1
ATOM 791 O O . GLU A 1 100 ? -12.556 3.450 -5.084 1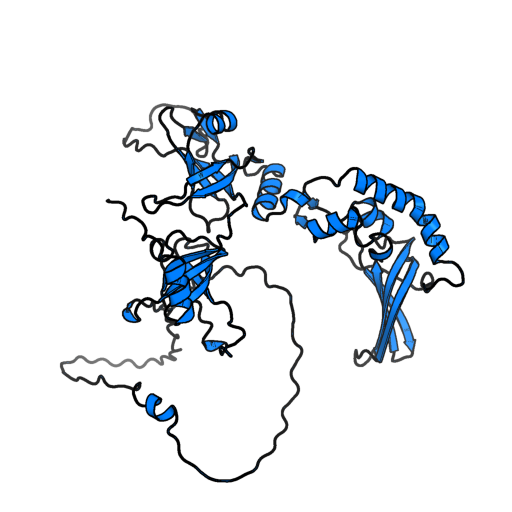.00 38.66 100 GLU A O 1
ATOM 796 N N . PHE A 1 101 ? -10.496 3.993 -4.284 1.00 29.34 101 PHE A N 1
ATOM 797 C CA . PHE A 1 101 ? -9.777 4.104 -5.548 1.00 29.34 101 PHE A CA 1
ATOM 798 C C . PHE A 1 101 ? -10.299 3.080 -6.558 1.00 29.34 101 PHE A C 1
ATOM 800 O O . PHE A 1 101 ? -10.266 1.875 -6.312 1.00 29.34 101 PHE A O 1
ATOM 807 N N . LYS A 1 102 ? -10.836 3.575 -7.681 1.00 27.05 102 LYS A N 1
ATOM 808 C CA . LYS A 1 102 ? -11.227 2.707 -8.787 1.00 27.05 102 LYS A CA 1
ATOM 809 C C . LYS A 1 102 ? -9.973 1.981 -9.244 1.00 27.05 102 LYS A C 1
ATOM 811 O O . LYS A 1 102 ? -9.038 2.620 -9.717 1.00 27.05 102 LYS A O 1
ATOM 816 N N . ASP A 1 103 ? -10.000 0.665 -9.113 1.00 26.08 103 ASP A N 1
ATOM 817 C CA . ASP A 1 103 ? -9.109 -0.224 -9.831 1.00 26.08 103 ASP A CA 1
ATOM 818 C C . ASP A 1 103 ? -9.210 0.147 -11.321 1.00 26.08 103 ASP A C 1
ATOM 820 O O . ASP A 1 103 ? -10.281 0.038 -11.932 1.00 26.08 103 ASP A O 1
ATOM 824 N N . PHE A 1 104 ? -8.139 0.704 -11.895 1.00 29.11 104 PHE A N 1
ATOM 825 C CA . PHE A 1 104 ? -8.047 0.983 -13.330 1.00 29.11 104 PHE A CA 1
ATOM 826 C C . PHE A 1 104 ? -7.780 -0.342 -14.052 1.00 29.11 104 PHE A C 1
ATOM 828 O O . PHE A 1 104 ? -6.744 -0.558 -14.666 1.00 29.11 104 PHE A O 1
ATOM 835 N N . GLY A 1 105 ? -8.750 -1.247 -13.958 1.00 28.86 105 GLY A N 1
ATOM 836 C CA . GLY A 1 105 ? -8.702 -2.577 -14.532 1.00 28.86 105 GLY A CA 1
ATOM 837 C C . GLY A 1 105 ? -9.896 -2.803 -15.444 1.00 28.86 105 GLY A C 1
ATOM 838 O O . GLY A 1 105 ? -11.000 -3.081 -14.991 1.00 28.86 105 GLY A O 1
ATOM 839 N N . ASN A 1 106 ? -9.625 -2.776 -16.748 1.00 26.81 106 ASN A N 1
ATOM 840 C CA . ASN A 1 106 ? -10.422 -3.396 -17.808 1.00 26.81 106 ASN A CA 1
ATOM 841 C C . ASN A 1 106 ? -11.646 -2.620 -18.346 1.00 26.81 106 ASN A C 1
ATOM 843 O O . ASN A 1 106 ? -12.809 -2.979 -18.144 1.00 26.81 106 ASN A O 1
ATOM 847 N N . LYS A 1 107 ? -11.381 -1.607 -19.184 1.00 27.17 107 LYS A N 1
ATOM 848 C CA . LYS A 1 107 ? -12.347 -1.181 -20.210 1.00 27.17 107 LYS A CA 1
ATOM 849 C C . LYS A 1 107 ? -12.459 -2.290 -21.265 1.00 27.17 107 LYS A C 1
ATOM 851 O O . LYS A 1 107 ? -11.615 -2.388 -22.151 1.00 27.17 107 LYS A O 1
ATOM 856 N N . LYS A 1 108 ? -13.506 -3.118 -21.192 1.00 30.70 108 LYS A N 1
ATOM 857 C CA . LYS A 1 108 ? -13.908 -3.971 -22.322 1.00 30.70 108 LYS A CA 1
ATOM 858 C C . LYS A 1 108 ? -14.367 -3.079 -23.483 1.00 30.70 108 LYS A C 1
ATOM 860 O O . LYS A 1 108 ? -15.197 -2.192 -23.295 1.00 30.70 108 LYS A O 1
ATOM 865 N N . GLY A 1 109 ? -13.785 -3.315 -24.659 1.00 27.61 109 GLY A N 1
ATOM 866 C CA . GLY A 1 109 ? -14.101 -2.633 -25.915 1.00 27.61 109 GLY A CA 1
ATOM 867 C C . GLY A 1 109 ? -15.534 -2.876 -26.416 1.00 27.61 109 GLY A C 1
ATOM 868 O O . GLY A 1 109 ? -16.271 -3.684 -25.846 1.00 27.61 109 GLY A O 1
ATOM 869 N N . PRO A 1 110 ? -15.952 -2.166 -27.479 1.00 26.95 110 PRO A N 1
ATOM 870 C CA . PRO A 1 110 ? -17.348 -2.088 -27.885 1.00 26.95 110 PRO A CA 1
ATOM 871 C C . PRO A 1 110 ? -17.832 -3.399 -28.515 1.00 26.95 110 PRO A C 1
ATOM 873 O O . PRO A 1 110 ? -17.190 -3.968 -29.401 1.00 26.95 110 PRO A O 1
ATOM 876 N N . ALA A 1 111 ? -18.998 -3.863 -28.064 1.00 27.95 111 ALA A N 1
ATOM 877 C CA . ALA A 1 111 ? -19.692 -5.015 -28.622 1.00 27.95 111 ALA A CA 1
ATOM 878 C C . ALA A 1 111 ? -20.242 -4.701 -30.025 1.00 27.95 111 ALA A C 1
ATOM 880 O O . ALA A 1 111 ? -20.886 -3.677 -30.255 1.00 27.95 111 ALA A O 1
ATOM 881 N N . ARG A 1 112 ? -19.958 -5.619 -30.956 1.00 28.20 112 ARG A N 1
ATOM 882 C CA . ARG A 1 112 ? -20.394 -5.631 -32.357 1.00 28.20 112 ARG A CA 1
ATOM 883 C C . ARG A 1 112 ? -21.914 -5.770 -32.493 1.00 28.20 112 ARG A C 1
ATOM 885 O O . ARG A 1 112 ? -22.584 -6.369 -31.656 1.00 28.20 112 ARG A O 1
ATOM 892 N N . GLY A 1 113 ? -22.415 -5.210 -33.593 1.00 25.52 113 GLY A N 1
ATOM 893 C CA . GLY A 1 113 ? -23.824 -5.091 -33.942 1.00 25.52 113 GLY A CA 1
ATOM 894 C C . GLY A 1 113 ? -24.578 -6.405 -34.157 1.00 25.52 113 GLY A C 1
ATOM 895 O O . GLY A 1 113 ? -24.025 -7.441 -34.523 1.00 25.52 113 GLY A O 1
ATOM 896 N N . ARG A 1 114 ? -25.887 -6.288 -33.924 1.00 23.44 114 ARG A N 1
ATOM 897 C CA . ARG A 1 114 ? -26.935 -7.287 -34.132 1.00 23.44 114 ARG A CA 1
ATOM 898 C C . ARG A 1 114 ? -27.085 -7.645 -35.612 1.00 23.44 114 ARG A C 1
ATOM 900 O O . ARG A 1 114 ? -27.139 -6.758 -36.457 1.00 23.44 114 ARG A O 1
ATOM 907 N N . SER A 1 115 ? -27.297 -8.929 -35.883 1.00 24.52 115 SER A N 1
ATOM 908 C CA . SER A 1 115 ? -28.046 -9.390 -37.052 1.00 24.52 115 SER A CA 1
ATOM 909 C C . SER A 1 115 ? -29.108 -10.395 -36.606 1.00 24.52 115 SER A C 1
ATOM 911 O O . SER A 1 115 ? -28.940 -11.132 -35.637 1.00 24.52 115 SER A O 1
ATOM 913 N N . SER A 1 116 ? -30.248 -10.296 -37.273 1.00 22.81 116 SER A N 1
ATOM 914 C CA . SER A 1 116 ? -31.530 -10.955 -37.049 1.00 22.81 116 SER A CA 1
ATOM 915 C C . SER A 1 116 ? -31.637 -12.294 -37.777 1.00 22.81 116 SER A C 1
ATOM 917 O O . SER A 1 116 ? -31.194 -12.391 -38.918 1.00 22.81 116 SER A O 1
ATOM 919 N N . SER A 1 117 ? -32.354 -13.264 -37.209 1.00 23.94 117 SER A N 1
ATOM 920 C CA . SER A 1 117 ? -33.190 -14.200 -37.981 1.00 23.94 117 SER A CA 1
ATOM 921 C C . SER A 1 117 ? -34.196 -14.929 -37.080 1.00 23.94 117 SER A C 1
ATOM 923 O O . SER A 1 117 ? -33.996 -15.068 -35.877 1.00 23.94 117 SER A O 1
ATOM 925 N N . ILE A 1 118 ? -35.322 -15.276 -37.701 1.00 21.17 118 ILE A N 1
ATOM 926 C CA . ILE A 1 118 ? -36.622 -15.728 -37.181 1.00 21.17 118 ILE A CA 1
ATOM 927 C C . ILE A 1 118 ? -36.830 -17.219 -37.531 1.00 21.17 118 ILE A C 1
ATOM 929 O O . ILE A 1 118 ? -36.198 -17.691 -38.474 1.00 21.17 118 ILE A O 1
ATOM 933 N N . SER A 1 119 ? -37.813 -17.856 -36.863 1.00 22.95 119 SER A N 1
ATOM 934 C CA . SER A 1 119 ? -38.557 -19.119 -37.158 1.00 22.95 119 SER A CA 1
ATOM 935 C C . SER A 1 119 ? -38.093 -20.361 -36.374 1.00 22.95 119 SER A C 1
ATOM 937 O O . SER A 1 119 ? -36.896 -20.511 -36.166 1.00 22.95 119 SER A O 1
ATOM 939 N N . SER A 1 120 ? -38.937 -21.291 -35.893 1.00 22.44 120 SER A N 1
ATOM 940 C CA . SER A 1 120 ? -40.413 -21.473 -35.808 1.00 22.44 120 SER A CA 1
ATOM 941 C C . SER A 1 120 ? -40.723 -22.785 -35.031 1.00 22.44 120 SER A C 1
ATOM 943 O O . SER A 1 120 ? -39.892 -23.681 -35.131 1.00 22.44 120 SER A O 1
ATOM 945 N N . SER A 1 121 ? -41.907 -22.885 -34.375 1.00 23.03 121 SER A N 1
ATOM 946 C CA . SER A 1 121 ? -42.791 -24.082 -34.121 1.00 23.03 121 SER A CA 1
ATOM 947 C C . SER A 1 121 ? -42.208 -25.388 -33.516 1.00 23.03 121 SER A C 1
ATOM 949 O O . SER A 1 121 ? -41.146 -25.814 -33.944 1.00 23.03 121 SER A O 1
ATOM 951 N N . ASP A 1 122 ? -42.830 -26.195 -32.642 1.00 23.84 122 ASP A N 1
ATOM 952 C CA . ASP A 1 122 ? -44.148 -26.296 -31.975 1.00 23.84 122 ASP A CA 1
ATOM 953 C C . ASP A 1 122 ? -44.062 -27.421 -30.895 1.00 23.84 122 ASP A C 1
ATOM 955 O O . ASP A 1 122 ? -43.286 -28.354 -31.091 1.00 23.84 122 ASP A O 1
ATOM 959 N N . GLU A 1 123 ? -44.871 -27.295 -29.820 1.00 25.00 123 GLU A N 1
ATOM 960 C CA . GLU A 1 123 ? -45.550 -28.316 -28.956 1.00 25.00 123 GLU A CA 1
ATOM 961 C C . GLU A 1 123 ? -44.776 -29.487 -28.295 1.00 25.00 123 GLU A C 1
ATOM 963 O O . GLU A 1 123 ? -43.849 -30.050 -28.859 1.00 25.00 123 GLU A O 1
ATOM 968 N N . ASP A 1 124 ? -45.139 -30.057 -27.140 1.00 23.36 124 ASP A N 1
ATOM 969 C CA . ASP A 1 124 ? -45.878 -29.724 -25.906 1.00 23.36 124 ASP A CA 1
ATOM 970 C C . ASP A 1 124 ? -45.533 -30.898 -24.952 1.00 23.36 124 ASP A C 1
ATOM 972 O O . ASP A 1 124 ? -45.502 -32.038 -25.410 1.00 23.36 124 ASP A O 1
ATOM 976 N N . ASP A 1 125 ? -45.256 -30.666 -23.661 1.00 25.11 125 ASP A N 1
ATOM 977 C CA . ASP A 1 125 ? -45.643 -31.604 -22.587 1.00 25.11 125 ASP A CA 1
ATOM 978 C C . ASP A 1 125 ? -45.406 -31.018 -21.181 1.00 25.11 125 ASP A C 1
ATOM 980 O O . ASP A 1 125 ? -44.411 -30.361 -20.868 1.00 25.11 125 ASP A O 1
ATOM 984 N N . LEU A 1 126 ? -46.410 -31.245 -20.339 1.00 26.23 126 LEU A N 1
ATOM 985 C CA . LEU A 1 126 ? -46.814 -30.456 -19.178 1.00 26.23 126 LEU A CA 1
ATOM 986 C C . LEU A 1 126 ? -46.083 -30.823 -17.874 1.00 26.23 126 LEU A C 1
ATOM 988 O O . LEU A 1 126 ? -46.250 -31.926 -17.358 1.00 26.23 126 LEU A O 1
ATOM 992 N N . VAL A 1 127 ? -45.410 -29.847 -17.246 1.00 28.56 127 VAL A N 1
ATOM 993 C CA . VAL A 1 127 ? -45.121 -29.819 -15.792 1.00 28.56 127 VAL A CA 1
ATOM 994 C C . VAL A 1 127 ? -45.232 -28.359 -15.288 1.00 28.56 127 VAL A C 1
ATOM 996 O O . VAL A 1 127 ? -44.727 -27.462 -15.967 1.00 28.56 127 VAL A O 1
ATOM 999 N N . PRO A 1 128 ? -45.886 -28.058 -14.142 1.00 30.27 128 PRO A N 1
ATOM 1000 C CA . PRO A 1 128 ? -46.240 -26.681 -13.763 1.00 30.27 128 PRO A CA 1
ATOM 1001 C C . PRO A 1 128 ? -45.017 -25.784 -13.518 1.00 30.27 128 PRO A C 1
ATOM 1003 O O . PRO A 1 128 ? -44.086 -26.167 -12.808 1.00 30.27 128 PRO A O 1
ATOM 1006 N N . THR A 1 129 ? -45.028 -24.561 -14.063 1.00 32.88 129 THR A N 1
ATOM 1007 C CA . THR A 1 129 ? -43.920 -23.595 -13.963 1.00 32.88 129 THR A CA 1
ATOM 1008 C C . THR A 1 129 ? -44.239 -22.406 -13.050 1.00 32.88 129 THR A C 1
ATOM 1010 O O . THR A 1 129 ? -45.380 -22.053 -12.770 1.00 32.88 129 THR A O 1
ATOM 1013 N N . ARG A 1 130 ? -43.169 -21.744 -12.593 1.00 38.22 130 ARG A N 1
ATOM 1014 C CA . ARG A 1 130 ? -43.074 -20.645 -11.604 1.00 38.22 130 ARG A CA 1
ATOM 1015 C C . ARG A 1 130 ? -43.947 -19.395 -11.873 1.00 38.22 130 ARG A C 1
ATOM 1017 O O . ARG A 1 130 ? -43.899 -18.447 -11.088 1.00 38.22 130 ARG A O 1
ATOM 1024 N N . ALA A 1 131 ? -44.721 -19.366 -12.959 1.00 36.25 131 ALA A N 1
ATOM 1025 C CA . ALA A 1 131 ? -45.702 -18.326 -13.267 1.00 36.25 131 ALA A CA 1
ATOM 1026 C C . ALA A 1 131 ? -46.963 -18.420 -12.384 1.00 36.25 131 ALA A C 1
ATOM 1028 O O . ALA A 1 131 ? -47.556 -17.385 -12.077 1.00 36.25 131 ALA A O 1
ATOM 1029 N N . ASP A 1 132 ? -47.289 -19.609 -11.868 1.00 32.66 132 ASP A N 1
ATOM 1030 C CA . ASP A 1 132 ? -48.423 -19.806 -10.953 1.00 32.66 132 ASP A CA 1
ATOM 1031 C C . ASP A 1 132 ? -48.153 -19.250 -9.542 1.00 32.66 132 ASP A C 1
ATOM 1033 O O . ASP A 1 132 ? -49.070 -18.849 -8.829 1.00 32.66 132 ASP A O 1
ATOM 1037 N N . ILE A 1 133 ? -46.878 -19.082 -9.172 1.00 38.34 133 ILE A N 1
ATOM 1038 C CA . ILE A 1 133 ? -46.459 -18.438 -7.913 1.00 38.34 133 ILE A CA 1
ATOM 1039 C C . ILE A 1 133 ? -46.456 -16.898 -8.042 1.00 38.34 133 ILE A C 1
ATOM 1041 O O . ILE A 1 133 ? -46.579 -16.177 -7.052 1.00 38.34 133 ILE A O 1
ATOM 1045 N N . LYS A 1 134 ? -46.396 -16.353 -9.267 1.00 33.06 134 LYS A N 1
ATOM 1046 C CA . LYS A 1 134 ? -46.386 -14.899 -9.525 1.00 33.06 134 LYS A CA 1
ATOM 1047 C C . LYS A 1 134 ? -47.763 -14.223 -9.457 1.00 33.06 134 LYS A C 1
ATOM 1049 O O . LYS A 1 134 ? -47.825 -13.000 -9.568 1.00 33.06 134 LYS A O 1
ATOM 1054 N N . ARG A 1 135 ? -48.856 -14.961 -9.233 1.00 30.22 135 ARG A N 1
ATOM 1055 C CA . ARG A 1 135 ? -50.204 -14.382 -9.045 1.00 30.22 135 ARG A CA 1
ATOM 1056 C C . ARG A 1 135 ? -50.622 -14.157 -7.586 1.00 30.22 135 ARG A C 1
ATOM 1058 O O . ARG A 1 135 ? -51.704 -13.635 -7.364 1.00 30.22 135 ARG A O 1
ATOM 1065 N N . LEU A 1 136 ? -49.750 -14.427 -6.611 1.00 30.45 136 LEU A N 1
ATOM 1066 C CA . LEU A 1 136 ? -50.008 -14.177 -5.180 1.00 30.45 136 LEU A CA 1
ATOM 1067 C C . LEU A 1 136 ? -49.352 -12.898 -4.621 1.00 30.45 136 LEU A C 1
ATOM 1069 O O . LEU A 1 136 ? -49.413 -12.647 -3.424 1.00 30.45 136 LEU A O 1
ATOM 1073 N N . ALA A 1 137 ? -48.750 -12.062 -5.473 1.00 30.33 137 ALA A N 1
ATOM 1074 C CA . ALA A 1 137 ? -48.073 -10.826 -5.060 1.00 30.33 137 ALA A CA 1
ATOM 1075 C C . ALA A 1 137 ? -48.555 -9.582 -5.829 1.00 30.33 137 ALA A C 1
ATOM 1077 O O . ALA A 1 137 ? -47.759 -8.708 -6.175 1.00 30.33 137 ALA A O 1
ATOM 1078 N N . LYS A 1 138 ? -49.859 -9.491 -6.124 1.00 28.08 138 LYS A N 1
ATOM 1079 C CA . LYS A 1 138 ? -50.452 -8.273 -6.689 1.00 28.08 138 LYS A CA 1
ATOM 1080 C C . LYS A 1 138 ? -51.792 -7.951 -6.020 1.00 28.08 138 LYS A C 1
ATOM 1082 O O . LYS A 1 138 ? -52.798 -8.560 -6.339 1.00 28.08 138 LYS A O 1
ATOM 1087 N N . CYS A 1 139 ? -51.736 -6.955 -5.135 1.00 26.95 139 CYS A N 1
ATOM 1088 C CA . CYS A 1 139 ? -52.820 -6.071 -4.701 1.00 26.95 139 CYS A CA 1
ATOM 1089 C C . CYS A 1 139 ? -54.107 -6.710 -4.152 1.00 26.95 139 CYS A C 1
ATOM 1091 O O . CYS A 1 139 ? -55.034 -6.940 -4.915 1.00 26.95 139 CYS A O 1
ATOM 1093 N N . GLU A 1 140 ? -54.243 -6.756 -2.823 1.00 26.44 140 GLU A N 1
ATOM 1094 C CA . GLU A 1 140 ? -55.535 -6.512 -2.170 1.00 26.44 140 GLU A CA 1
ATOM 1095 C C . GLU A 1 140 ? -55.354 -5.603 -0.951 1.00 26.44 140 GLU A C 1
ATOM 1097 O O . GLU A 1 140 ? -54.443 -5.771 -0.144 1.00 26.44 140 GLU A O 1
ATOM 1102 N N . GLY A 1 141 ? -56.210 -4.586 -0.891 1.00 26.33 141 GLY A N 1
ATOM 1103 C CA . GLY A 1 141 ? -56.212 -3.525 0.109 1.00 26.33 141 GLY A CA 1
ATOM 1104 C C . GLY A 1 141 ? -57.044 -2.324 -0.344 1.00 26.33 141 GLY A C 1
ATOM 1105 O O . GLY A 1 141 ? -56.599 -1.189 -0.221 1.00 26.33 141 GLY A O 1
ATOM 1106 N N . ARG A 1 142 ? -58.223 -2.577 -0.931 1.00 28.36 142 ARG A N 1
ATOM 1107 C CA . ARG A 1 142 ? -59.316 -1.599 -1.006 1.00 28.36 142 ARG A CA 1
ATOM 1108 C C . ARG A 1 142 ? -60.124 -1.737 0.283 1.00 28.36 142 ARG A C 1
ATOM 1110 O O . ARG A 1 142 ? -60.585 -2.831 0.587 1.00 28.36 142 ARG A O 1
ATOM 1117 N N . GLY A 1 143 ? -60.298 -0.630 0.989 1.00 25.95 143 GLY A N 1
ATOM 1118 C CA . GLY A 1 143 ? -61.277 -0.458 2.054 1.00 25.95 143 GLY A CA 1
ATOM 1119 C C . GLY A 1 143 ? -61.703 1.003 2.048 1.00 25.95 143 GLY A C 1
ATOM 1120 O O . GLY A 1 143 ? -60.895 1.877 2.349 1.00 25.95 143 GLY A O 1
ATOM 1121 N N . GLU A 1 144 ? -62.926 1.241 1.590 1.00 25.58 144 GLU A N 1
ATOM 1122 C CA . GLU A 1 144 ? -63.643 2.514 1.639 1.00 25.58 144 GLU A CA 1
ATOM 1123 C C . GLU A 1 144 ? -64.111 2.789 3.075 1.00 25.58 144 GLU A C 1
ATOM 1125 O O . GLU A 1 144 ? -64.511 1.854 3.761 1.00 25.58 144 GLU A O 1
ATOM 1130 N N . ASP A 1 145 ? -64.070 4.051 3.516 1.00 26.47 145 ASP A N 1
ATOM 1131 C CA . ASP A 1 145 ? -65.208 4.719 4.164 1.00 26.47 145 ASP A CA 1
ATOM 1132 C C . ASP A 1 145 ? -64.955 6.232 4.332 1.00 26.47 145 ASP A C 1
ATOM 1134 O O . ASP A 1 145 ? -63.822 6.712 4.341 1.00 26.47 145 ASP A O 1
ATOM 1138 N N . ALA A 1 146 ? -66.055 6.984 4.355 1.00 25.83 146 ALA A N 1
ATOM 1139 C CA . ALA A 1 146 ? -66.211 8.336 3.824 1.00 25.83 146 ALA A CA 1
ATOM 1140 C C . ALA A 1 146 ? -66.148 9.507 4.836 1.00 25.83 146 ALA A C 1
ATOM 1142 O O . ALA A 1 146 ? -66.364 9.314 6.029 1.00 25.83 146 ALA A O 1
ATOM 1143 N N . ALA A 1 147 ? -65.987 10.728 4.274 1.00 25.62 147 ALA A N 1
ATOM 1144 C CA . ALA A 1 147 ? -66.595 12.043 4.622 1.00 25.62 147 ALA A CA 1
ATOM 1145 C C . ALA A 1 147 ? -65.590 13.182 4.924 1.00 25.62 147 ALA A C 1
ATOM 1147 O O . ALA A 1 147 ? -64.613 12.941 5.615 1.00 25.62 147 ALA A O 1
ATOM 1148 N N . VAL A 1 148 ? -65.743 14.467 4.554 1.00 27.47 148 VAL A N 1
ATOM 1149 C CA . VAL A 1 148 ? -66.612 15.277 3.659 1.00 27.47 148 VAL A CA 1
ATOM 1150 C C . VAL A 1 148 ? -65.878 16.632 3.453 1.00 27.47 148 VAL A C 1
ATOM 1152 O O . VAL A 1 148 ? -65.316 17.158 4.406 1.00 27.47 148 VAL A O 1
ATOM 1155 N N . ALA A 1 149 ? -65.930 17.161 2.220 1.00 27.30 149 ALA A N 1
ATOM 1156 C CA . ALA A 1 149 ? -65.801 18.550 1.722 1.00 27.30 149 ALA A CA 1
ATOM 1157 C C . ALA A 1 149 ? -64.806 19.574 2.334 1.00 27.30 149 ALA A C 1
ATOM 1159 O O . ALA A 1 149 ? -64.972 20.020 3.465 1.00 27.30 149 ALA A O 1
ATOM 1160 N N . ASN A 1 150 ? -63.932 20.149 1.489 1.00 26.94 150 ASN A N 1
ATOM 1161 C CA . ASN A 1 150 ? -64.255 21.430 0.839 1.00 26.94 150 ASN A CA 1
ATOM 1162 C C . ASN A 1 150 ? -63.353 21.774 -0.363 1.00 26.94 150 ASN A C 1
ATOM 1164 O O . ASN A 1 150 ? -62.210 21.343 -0.471 1.00 26.94 150 ASN A O 1
ATOM 1168 N N . ASP A 1 151 ? -63.975 22.546 -1.242 1.00 25.11 151 ASP A N 1
ATOM 1169 C CA . ASP A 1 151 ? -63.639 23.018 -2.582 1.00 25.11 151 ASP A CA 1
ATOM 1170 C C . ASP A 1 151 ? -62.580 24.142 -2.608 1.00 25.11 151 ASP A C 1
ATOM 1172 O O . ASP A 1 151 ? -62.692 25.092 -1.835 1.00 25.11 151 ASP A O 1
ATOM 1176 N N . SER A 1 152 ? -61.590 24.054 -3.506 1.00 27.58 152 SER A N 1
ATOM 1177 C CA . SER A 1 152 ? -61.197 25.169 -4.388 1.00 27.58 152 SER A CA 1
ATOM 1178 C C . SER A 1 152 ? -60.118 24.738 -5.387 1.00 27.58 152 SER A C 1
ATOM 1180 O O . SER A 1 152 ? -59.015 24.327 -5.026 1.00 27.58 152 SER A O 1
ATOM 1182 N N . SER A 1 153 ? -60.478 24.875 -6.655 1.00 28.11 153 SER A N 1
ATOM 1183 C CA . SER A 1 153 ? -59.695 24.690 -7.870 1.00 28.11 153 SER A CA 1
ATOM 1184 C C . SER A 1 153 ? -58.508 25.650 -8.002 1.00 28.11 153 SER A C 1
ATOM 1186 O O . SER A 1 153 ? -58.738 26.853 -8.057 1.00 28.11 153 SER A O 1
ATOM 1188 N N . GLU A 1 154 ? -57.301 25.121 -8.215 1.00 28.12 154 GLU A N 1
ATOM 1189 C CA . GLU A 1 154 ? -56.270 25.740 -9.064 1.00 28.12 154 GLU A CA 1
ATOM 1190 C C . GLU A 1 154 ? -55.472 24.624 -9.762 1.00 28.12 154 GLU A C 1
ATOM 1192 O O . GLU A 1 154 ? -54.732 23.866 -9.133 1.00 28.12 154 GLU A O 1
ATOM 1197 N N . GLU A 1 155 ? -55.666 24.492 -11.076 1.00 27.16 155 GLU A N 1
ATOM 1198 C CA . GLU A 1 155 ? -54.807 23.685 -11.939 1.00 27.16 155 GLU A CA 1
ATOM 1199 C C . GLU A 1 155 ? -53.430 24.352 -12.034 1.00 27.16 155 GLU A C 1
ATOM 1201 O O . GLU A 1 155 ? -53.301 25.490 -12.484 1.00 27.16 155 GLU A O 1
ATOM 1206 N N . SER A 1 156 ? -52.387 23.629 -11.633 1.00 26.02 156 SER A N 1
ATOM 1207 C CA . SER A 1 156 ? -51.023 23.902 -12.072 1.00 26.02 156 SER A CA 1
ATOM 1208 C C . SER A 1 156 ? -50.363 22.581 -12.454 1.00 26.02 156 SER A C 1
ATOM 1210 O O . SER A 1 156 ? -50.409 21.601 -11.709 1.00 26.02 156 SER A O 1
ATOM 1212 N N . ASP A 1 157 ? -49.813 22.550 -13.666 1.00 25.36 157 ASP A N 1
ATOM 1213 C CA . ASP A 1 157 ? -49.124 21.412 -14.263 1.00 25.36 157 ASP A CA 1
ATOM 1214 C C . ASP A 1 157 ? -47.964 20.937 -13.378 1.00 25.36 157 ASP A C 1
ATOM 1216 O O . ASP A 1 157 ? -46.891 21.541 -13.332 1.00 25.36 157 ASP A O 1
ATOM 1220 N N . VAL A 1 158 ? -48.162 19.811 -12.689 1.00 28.69 158 VAL A N 1
ATOM 1221 C CA . VAL A 1 158 ? -47.094 19.096 -11.989 1.00 28.69 158 VAL A CA 1
ATOM 1222 C C . VAL A 1 158 ? -46.569 18.003 -12.913 1.00 28.69 158 VAL A C 1
ATOM 1224 O O . VAL A 1 158 ? -47.093 16.890 -12.957 1.00 28.69 158 VAL A O 1
ATOM 1227 N N . SER A 1 159 ? -45.482 18.293 -13.628 1.00 31.80 159 SER A N 1
ATOM 1228 C CA . SER A 1 159 ? -44.615 17.255 -14.189 1.00 31.80 159 SER A CA 1
ATOM 1229 C C . SER A 1 159 ? -43.886 16.553 -13.036 1.00 31.80 159 SER A C 1
ATOM 1231 O O . SER A 1 159 ? -42.757 16.893 -12.681 1.00 31.80 159 SER A O 1
ATOM 1233 N N . GLY A 1 160 ? -44.574 15.615 -12.386 1.00 26.70 160 GLY A N 1
ATOM 1234 C CA . GLY A 1 160 ? -44.033 14.822 -11.291 1.00 26.70 160 GLY A CA 1
ATOM 1235 C C . GLY A 1 160 ? -43.032 13.794 -11.806 1.00 26.70 160 GLY A C 1
ATOM 1236 O O . GLY A 1 160 ? -43.419 12.711 -12.240 1.00 26.70 160 GLY A O 1
ATOM 1237 N N . GLU A 1 161 ? -41.738 14.095 -11.714 1.00 33.62 161 GLU A N 1
ATOM 1238 C CA . GLU A 1 161 ? -40.725 13.044 -11.667 1.00 33.62 161 GLU A CA 1
ATOM 1239 C C . GLU A 1 161 ? -40.990 12.199 -10.415 1.00 33.62 161 GLU A C 1
ATOM 1241 O O . GLU A 1 161 ? -40.819 12.652 -9.280 1.00 33.62 161 GLU A O 1
ATOM 1246 N N . SER A 1 162 ? -41.441 10.958 -10.606 1.00 32.34 162 SER A N 1
ATOM 1247 C CA . SER A 1 162 ? -41.569 9.991 -9.521 1.00 32.34 162 SER A CA 1
ATOM 1248 C C . SER A 1 162 ? -40.177 9.715 -8.950 1.00 32.34 162 SER A C 1
ATOM 1250 O O . SER A 1 162 ? -39.415 8.909 -9.489 1.00 32.34 162 SER A O 1
ATOM 1252 N N . THR A 1 163 ? -39.812 10.407 -7.872 1.00 36.78 163 THR A N 1
ATOM 1253 C CA . THR A 1 163 ? -38.575 10.118 -7.147 1.00 36.78 163 THR A CA 1
ATOM 1254 C C . THR A 1 163 ? -38.669 8.700 -6.585 1.00 36.78 163 THR A C 1
ATOM 1256 O O . THR A 1 163 ? -39.476 8.410 -5.704 1.00 36.78 163 THR A O 1
ATOM 1259 N N . ALA A 1 164 ? -37.891 7.776 -7.151 1.00 43.09 164 ALA A N 1
ATOM 1260 C CA . ALA A 1 164 ? -37.873 6.391 -6.705 1.00 43.09 164 ALA A CA 1
ATOM 1261 C C . ALA A 1 164 ? -37.370 6.335 -5.254 1.00 43.09 164 ALA A C 1
ATOM 1263 O O . ALA A 1 164 ? -36.205 6.627 -4.974 1.00 43.09 164 ALA A O 1
ATOM 1264 N N . SER A 1 165 ? -38.249 5.970 -4.323 1.00 55.38 165 SER A N 1
ATOM 1265 C CA . SER A 1 165 ? -37.877 5.690 -2.942 1.00 55.38 165 SER A CA 1
ATOM 1266 C C . SER A 1 165 ? -37.033 4.415 -2.911 1.00 55.38 165 SER A C 1
ATOM 1268 O O . SER A 1 165 ? -37.505 3.309 -3.167 1.00 55.38 165 SER A O 1
ATOM 1270 N N . VAL A 1 166 ? -35.739 4.558 -2.624 1.00 66.00 166 VAL A N 1
ATOM 1271 C CA . VAL A 1 166 ? -34.857 3.399 -2.449 1.00 66.00 166 VAL A CA 1
ATOM 1272 C C . VAL A 1 166 ? -35.087 2.841 -1.045 1.00 66.00 166 VAL A C 1
ATOM 1274 O O . VAL A 1 166 ? -34.830 3.520 -0.045 1.00 66.00 166 VAL A O 1
ATOM 1277 N N . CYS A 1 167 ? -35.592 1.609 -0.973 1.00 75.62 167 CYS A N 1
ATOM 1278 C CA . CYS A 1 167 ? -35.720 0.848 0.264 1.00 75.62 167 CYS A CA 1
ATOM 1279 C C . CYS A 1 167 ? -34.484 -0.035 0.455 1.00 75.62 167 CYS A C 1
ATOM 1281 O O . CYS A 1 167 ? -34.208 -0.921 -0.353 1.00 75.62 167 CYS A O 1
ATOM 1283 N N . TYR A 1 168 ? -33.731 0.217 1.523 1.00 82.12 168 TYR A N 1
ATOM 1284 C CA . TYR A 1 168 ? -32.570 -0.582 1.892 1.00 82.12 168 TYR A CA 1
ATOM 1285 C C . TYR A 1 168 ? -32.989 -1.717 2.820 1.00 82.12 168 TYR A C 1
ATOM 1287 O O . TYR A 1 168 ? -33.543 -1.473 3.899 1.00 82.12 168 TYR A O 1
ATOM 1295 N N . ARG A 1 169 ? -32.641 -2.953 2.439 1.00 89.75 169 ARG A N 1
ATOM 1296 C CA . ARG A 1 169 ? -32.684 -4.100 3.353 1.00 89.75 169 ARG A CA 1
ATOM 1297 C C . ARG A 1 169 ? -31.743 -3.819 4.516 1.00 89.75 169 ARG A C 1
ATOM 1299 O O . ARG A 1 169 ? -30.593 -3.442 4.292 1.00 89.75 169 ARG A O 1
ATOM 1306 N N . THR A 1 170 ? -32.227 -3.986 5.741 1.00 93.00 170 THR A N 1
ATOM 1307 C CA . THR A 1 170 ? -31.418 -3.786 6.945 1.00 93.00 170 THR A CA 1
ATOM 1308 C C . THR A 1 170 ? -31.014 -5.116 7.564 1.00 93.00 170 THR A C 1
ATOM 1310 O O . THR A 1 170 ? -31.740 -6.106 7.466 1.00 93.00 170 THR A O 1
ATOM 1313 N N . ALA A 1 171 ? -29.847 -5.157 8.202 1.00 95.06 171 ALA A N 1
ATOM 1314 C CA . ALA A 1 171 ? -29.349 -6.364 8.851 1.00 95.06 171 ALA A CA 1
ATOM 1315 C C . ALA A 1 171 ? -28.559 -6.068 10.129 1.00 95.06 171 ALA A C 1
ATOM 1317 O O . ALA A 1 171 ? -28.155 -4.934 10.389 1.00 95.06 171 ALA A O 1
ATOM 1318 N N . VAL A 1 172 ? -28.350 -7.116 10.924 1.00 96.88 172 VAL A N 1
ATOM 1319 C CA . VAL A 1 172 ? -27.524 -7.107 12.137 1.00 96.88 172 VAL A CA 1
ATOM 1320 C C . VAL A 1 172 ? -26.342 -8.039 11.936 1.00 96.88 172 VAL A C 1
ATOM 1322 O O . VAL A 1 172 ? -26.520 -9.170 11.487 1.00 96.88 172 VAL A O 1
ATOM 1325 N N . VAL A 1 173 ? -25.148 -7.593 12.311 1.00 97.56 173 VAL A N 1
ATOM 1326 C CA . VAL A 1 173 ? -23.952 -8.430 12.382 1.00 97.56 173 VAL A CA 1
ATOM 1327 C C . VAL A 1 173 ? -24.083 -9.395 13.558 1.00 97.56 173 VAL A C 1
ATOM 1329 O O . VAL A 1 173 ? -24.170 -8.989 14.721 1.00 97.56 173 VAL A O 1
ATOM 1332 N N . VAL A 1 174 ? -24.079 -10.688 13.251 1.00 97.50 174 VAL A N 1
ATOM 1333 C CA . VAL A 1 174 ? -24.225 -11.768 14.237 1.00 97.50 174 VAL A CA 1
ATOM 1334 C C . VAL A 1 174 ? -22.912 -12.495 14.503 1.00 97.50 174 VAL A C 1
ATOM 1336 O O . VAL A 1 174 ? -22.754 -13.073 15.574 1.00 97.50 174 VAL A O 1
ATOM 1339 N N . TYR A 1 175 ? -21.960 -12.427 13.570 1.00 97.31 175 TYR A N 1
ATOM 1340 C CA . TYR A 1 175 ? -20.640 -13.037 13.700 1.00 97.31 175 TYR A CA 1
ATOM 1341 C C . TYR A 1 175 ? -19.598 -12.288 12.862 1.00 97.31 175 TYR A C 1
ATOM 1343 O O . TYR A 1 175 ? -19.941 -11.609 11.893 1.00 97.31 175 TYR A O 1
ATOM 1351 N N . VAL A 1 176 ? -18.316 -12.437 13.205 1.00 96.31 176 VAL A N 1
ATOM 1352 C CA . VAL A 1 176 ? -17.198 -11.900 12.417 1.00 96.31 176 VAL A CA 1
ATOM 1353 C C . VAL A 1 176 ? -16.252 -13.036 12.046 1.00 96.31 176 VAL A C 1
ATOM 1355 O O . VAL A 1 176 ? -15.561 -13.563 12.912 1.00 96.31 176 VAL A O 1
ATOM 1358 N N . LEU A 1 177 ? -16.234 -13.401 10.761 1.00 93.75 177 LEU A N 1
ATOM 1359 C CA . LEU A 1 177 ? -15.438 -14.503 10.206 1.00 93.75 177 LEU A CA 1
ATOM 1360 C C . LEU A 1 177 ? -13.948 -14.172 10.200 1.00 93.75 177 LEU A C 1
ATOM 1362 O O . LEU A 1 177 ? -13.118 -14.996 10.577 1.00 93.75 177 LEU A O 1
ATOM 1366 N N . LYS A 1 178 ? -13.609 -12.953 9.771 1.00 94.25 178 LYS A N 1
ATOM 1367 C CA . LYS A 1 178 ? -12.227 -12.485 9.673 1.00 94.25 178 LYS A CA 1
ATOM 1368 C C . LYS A 1 178 ? -12.146 -11.023 10.076 1.00 94.25 178 LYS A C 1
ATOM 1370 O O . LYS A 1 178 ? -12.886 -10.185 9.567 1.00 94.25 178 LYS A O 1
ATOM 1375 N N . ARG A 1 179 ? -11.219 -10.719 10.983 1.00 93.06 179 ARG A N 1
ATOM 1376 C CA . ARG A 1 179 ? -10.901 -9.347 11.385 1.00 93.06 179 ARG A CA 1
ATOM 1377 C C . ARG A 1 179 ? -9.875 -8.752 10.428 1.00 93.06 179 ARG A C 1
ATOM 1379 O O . ARG A 1 179 ? -8.828 -9.363 10.229 1.00 93.06 179 ARG A O 1
ATOM 1386 N N . SER A 1 180 ? -10.154 -7.575 9.875 1.00 87.62 180 SER A N 1
ATOM 1387 C CA . SER A 1 180 ? -9.235 -6.869 8.962 1.00 87.62 180 SER A CA 1
ATOM 1388 C C . SER A 1 180 ? -8.012 -6.281 9.663 1.00 87.62 180 SER A C 1
ATOM 1390 O O . SER A 1 180 ? -6.981 -6.063 9.044 1.00 87.62 180 SER A O 1
ATOM 1392 N N . TRP A 1 181 ? -8.132 -6.026 10.961 1.00 82.06 181 TRP A N 1
ATOM 1393 C CA . TRP A 1 181 ? -7.193 -5.229 11.748 1.00 82.06 181 TRP A CA 1
ATOM 1394 C C . TRP A 1 181 ? -6.234 -6.050 12.612 1.00 82.06 181 TRP A C 1
ATOM 1396 O O . TRP A 1 181 ? -5.397 -5.491 13.322 1.00 82.06 181 TRP A O 1
ATOM 1406 N N . MET A 1 182 ? -6.372 -7.378 12.626 1.00 80.44 182 MET A N 1
ATOM 1407 C CA . MET A 1 182 ? -5.470 -8.219 13.411 1.00 80.44 182 MET A CA 1
ATOM 1408 C C . MET A 1 182 ? -4.063 -8.161 12.813 1.00 80.44 182 MET A C 1
ATOM 1410 O O . MET A 1 182 ? -3.850 -8.646 11.709 1.00 80.44 182 MET A O 1
ATOM 1414 N N . GLY A 1 183 ? -3.120 -7.600 13.573 1.00 76.06 183 GLY A N 1
ATOM 1415 C CA . GLY A 1 183 ? -1.707 -7.508 13.194 1.00 76.06 183 GLY A CA 1
ATOM 1416 C C . GLY A 1 183 ? -1.252 -6.130 12.718 1.00 76.06 183 GLY A C 1
ATOM 1417 O O . GLY A 1 183 ? -0.049 -5.930 12.615 1.00 76.06 183 GLY A O 1
ATOM 1418 N N . HIS A 1 184 ? -2.176 -5.188 12.502 1.00 84.81 184 HIS A N 1
ATOM 1419 C CA . HIS A 1 184 ? -1.856 -3.837 12.037 1.00 84.81 184 HIS A CA 1
ATOM 1420 C C . HIS A 1 184 ? -2.287 -2.794 13.077 1.00 84.81 184 HIS A C 1
ATOM 1422 O O . HIS A 1 184 ? -3.442 -2.826 13.532 1.00 84.81 184 HIS A O 1
ATOM 1428 N N . PRO A 1 185 ? -1.391 -1.888 13.498 1.00 92.94 185 PRO A N 1
ATOM 1429 C CA . PRO A 1 185 ? -1.750 -0.809 14.398 1.00 92.94 185 PRO A CA 1
ATOM 1430 C C . PRO A 1 185 ? -2.457 0.324 13.647 1.00 92.94 185 PRO A C 1
ATOM 1432 O O . PRO A 1 185 ? -2.410 0.438 12.428 1.00 92.94 185 PRO A O 1
ATOM 1435 N N . PHE A 1 186 ? -3.118 1.189 14.407 1.00 94.50 186 PHE A N 1
ATOM 1436 C CA . PHE A 1 186 ? -3.764 2.388 13.892 1.00 94.50 186 PHE A CA 1
ATOM 1437 C C . PHE A 1 186 ? -3.059 3.627 14.407 1.00 94.50 186 PHE A C 1
ATOM 1439 O O . PHE A 1 186 ? -2.777 3.727 15.606 1.00 94.50 186 PHE A O 1
ATOM 1446 N N . VAL A 1 187 ? -2.851 4.611 13.539 1.00 96.25 187 VAL A N 1
ATOM 1447 C CA . VAL A 1 187 ? -2.323 5.902 13.968 1.00 96.25 187 VAL A CA 1
ATOM 1448 C C . VAL A 1 187 ? -3.404 6.662 14.722 1.00 96.25 187 VAL A C 1
ATOM 1450 O O . VAL A 1 187 ? -4.514 6.882 14.231 1.00 96.25 187 VAL A O 1
ATOM 1453 N N . CYS A 1 188 ? -3.082 7.044 15.953 1.00 96.25 188 CYS A N 1
ATOM 1454 C CA . CYS A 1 188 ? -3.997 7.745 16.836 1.00 96.25 188 CYS A CA 1
ATOM 1455 C C . CYS A 1 188 ? -3.349 8.988 17.429 1.00 96.25 188 CYS A C 1
ATOM 1457 O O . CYS A 1 188 ? -2.152 8.995 17.710 1.00 96.25 188 CYS A O 1
ATOM 1459 N N . THR A 1 189 ? -4.171 9.988 17.724 1.00 95.06 189 THR A N 1
ATOM 1460 C CA . THR A 1 189 ? -3.845 10.996 18.734 1.00 95.06 189 THR A CA 1
ATOM 1461 C C . THR A 1 189 ? -4.401 10.591 20.094 1.00 95.06 189 THR A C 1
ATOM 1463 O O . THR A 1 189 ? -5.266 9.713 20.185 1.00 95.06 189 THR A O 1
ATOM 1466 N N . LEU A 1 190 ? -3.889 11.185 21.172 1.00 92.31 190 LEU A N 1
ATOM 1467 C CA . LEU A 1 190 ? -4.261 10.821 22.539 1.00 92.31 190 LEU A CA 1
ATOM 1468 C C . LEU A 1 190 ? -5.015 11.948 23.255 1.00 92.31 190 LEU A C 1
ATOM 1470 O O . LEU A 1 190 ? -4.738 13.122 23.048 1.00 92.31 190 LEU A O 1
ATOM 1474 N N . GLU A 1 191 ? -5.947 11.584 24.129 1.00 90.50 191 GLU A N 1
ATOM 1475 C CA . GLU A 1 191 ? -6.696 12.516 24.977 1.00 90.50 191 GLU A CA 1
ATOM 1476 C C . GLU A 1 191 ? -6.857 11.913 26.379 1.00 90.50 191 GLU A C 1
ATOM 1478 O O . GLU A 1 191 ? -7.203 10.733 26.527 1.00 90.50 191 GLU A O 1
ATOM 1483 N N . ALA A 1 192 ? -6.628 12.713 27.422 1.00 86.62 192 ALA A N 1
ATOM 1484 C CA . ALA A 1 192 ? -6.919 12.307 28.793 1.00 86.62 192 ALA A CA 1
ATOM 1485 C C . ALA A 1 192 ? -8.430 12.075 29.001 1.00 86.62 192 ALA A C 1
ATOM 1487 O O . ALA A 1 192 ? -9.280 12.453 28.186 1.00 86.62 192 ALA A O 1
ATOM 1488 N N . ASN A 1 193 ? -8.807 11.445 30.116 1.00 79.44 193 ASN A N 1
ATOM 1489 C CA . ASN A 1 193 ? -10.222 11.369 30.459 1.00 79.44 193 ASN A CA 1
ATOM 1490 C C . ASN A 1 193 ? -10.733 12.764 30.814 1.00 79.44 193 ASN A C 1
ATOM 1492 O O . ASN A 1 193 ? -10.210 13.408 31.715 1.00 79.44 193 ASN A O 1
ATOM 1496 N N . LYS A 1 194 ? -11.821 13.198 30.168 1.00 67.88 194 LYS A N 1
ATOM 1497 C CA . LYS A 1 194 ? -12.601 14.337 30.661 1.00 67.88 194 LYS A CA 1
ATOM 1498 C C . LYS A 1 194 ? -13.159 13.967 32.034 1.00 67.88 194 LYS A C 1
ATOM 1500 O O . LYS A 1 194 ? -14.138 13.220 32.117 1.00 67.88 194 LYS A O 1
ATOM 1505 N N . THR A 1 195 ? -12.517 14.425 33.101 1.00 53.72 195 THR A N 1
ATOM 1506 C CA . THR A 1 195 ? -13.106 14.397 34.436 1.00 53.72 195 THR A CA 1
ATOM 1507 C C . THR A 1 195 ? -14.299 15.348 34.411 1.00 53.72 195 THR A C 1
ATOM 1509 O O . THR A 1 195 ? -14.222 16.459 33.892 1.00 53.72 195 THR A O 1
ATOM 1512 N N . GLY A 1 196 ? -15.456 14.882 34.879 1.00 43.44 196 GLY A N 1
ATOM 1513 C CA . GLY A 1 196 ? -16.646 15.717 35.005 1.00 43.44 196 GLY A CA 1
ATOM 1514 C C . GLY A 1 196 ? -16.443 16.756 36.102 1.00 43.44 196 GLY A C 1
ATOM 1515 O O . GLY A 1 196 ? -16.917 16.560 37.213 1.00 43.44 196 GLY A O 1
ATOM 1516 N N . GLY A 1 197 ? -15.723 17.832 35.804 1.00 35.44 197 GLY A N 1
ATOM 1517 C CA . GLY A 1 197 ? -15.738 19.055 36.591 1.00 35.44 197 GLY A CA 1
ATOM 1518 C C . GLY A 1 197 ? -16.900 19.917 36.122 1.00 35.44 197 GLY A C 1
ATOM 1519 O O . GLY A 1 197 ? -16.761 20.685 35.177 1.00 35.44 197 GLY A O 1
ATOM 1520 N N . GLY A 1 198 ? -18.063 19.768 36.752 1.00 37.81 198 GLY A N 1
ATOM 1521 C CA . GLY A 1 198 ? -19.008 20.875 36.790 1.00 37.81 198 GLY A CA 1
ATOM 1522 C C . GLY A 1 198 ? -18.445 21.942 37.723 1.00 37.81 198 GLY A C 1
ATOM 1523 O O . GLY A 1 198 ? -18.140 21.627 38.869 1.00 37.81 198 GLY A O 1
ATOM 1524 N N . ASN A 1 199 ? -18.290 23.172 37.236 1.00 34.25 199 ASN A N 1
ATOM 1525 C CA . ASN A 1 199 ? -18.753 24.358 37.950 1.00 34.25 199 ASN A CA 1
ATOM 1526 C C . ASN A 1 199 ? -18.710 25.596 37.051 1.00 34.25 199 ASN A C 1
ATOM 1528 O O . ASN A 1 199 ? -17.710 25.887 36.403 1.00 34.25 199 ASN A O 1
ATOM 1532 N N . ASN A 1 200 ? -19.825 26.325 37.083 1.00 38.44 200 ASN A N 1
ATOM 1533 C CA . ASN A 1 200 ? -19.924 27.742 36.767 1.00 38.44 200 ASN A CA 1
ATOM 1534 C C . ASN A 1 200 ? -18.976 28.519 37.701 1.00 38.44 200 ASN A C 1
ATOM 1536 O O . ASN A 1 200 ? -19.369 28.871 38.811 1.00 38.44 200 ASN A O 1
ATOM 1540 N N . GLY A 1 201 ? -17.730 28.729 37.288 1.00 28.47 201 GLY A N 1
ATOM 1541 C CA . GLY A 1 201 ? -16.791 29.633 37.948 1.00 28.47 201 GLY A CA 1
ATOM 1542 C C . GLY A 1 201 ? -16.496 30.802 37.021 1.00 28.47 201 GLY A C 1
ATOM 1543 O O . GLY A 1 201 ? -16.108 30.580 35.876 1.00 28.47 201 GLY A O 1
ATOM 1544 N N . ASP A 1 202 ? -16.734 32.018 37.508 1.00 29.72 202 ASP A N 1
ATOM 1545 C CA . ASP A 1 202 ? -16.436 33.275 36.823 1.00 29.72 202 ASP A CA 1
ATOM 1546 C C . ASP A 1 202 ? -15.008 33.306 36.245 1.00 29.72 202 ASP A C 1
ATOM 1548 O O . ASP A 1 202 ? -14.065 32.861 36.906 1.00 29.72 202 ASP A O 1
ATOM 1552 N N . PRO A 1 203 ? -14.812 33.872 35.040 1.00 35.66 203 PRO A N 1
ATOM 1553 C CA . PRO A 1 203 ? -13.501 34.009 34.427 1.00 35.66 203 PRO A CA 1
ATOM 1554 C C . PRO A 1 203 ? -12.781 35.230 35.009 1.00 35.66 203 PRO A C 1
ATOM 1556 O O . PRO A 1 203 ? -12.703 36.273 34.368 1.00 35.66 203 PRO A O 1
ATOM 1559 N N . LEU A 1 204 ? -12.274 35.116 36.234 1.00 41.56 204 LEU A N 1
ATOM 1560 C CA . LEU A 1 204 ? -11.433 36.131 36.873 1.00 41.56 204 LEU A CA 1
ATOM 1561 C C . LEU A 1 204 ? -10.379 35.446 37.753 1.00 41.56 204 LEU A C 1
ATOM 1563 O O . LEU A 1 204 ? -10.538 35.381 38.964 1.00 41.56 204 LEU A O 1
ATOM 1567 N N . ASP A 1 205 ? -9.325 34.906 37.140 1.00 33.12 205 ASP A N 1
ATOM 1568 C CA . ASP A 1 205 ? -7.939 35.280 37.462 1.00 33.12 205 ASP A CA 1
ATOM 1569 C C . ASP A 1 205 ? -6.968 34.667 36.433 1.00 33.12 205 ASP A C 1
ATOM 1571 O O . ASP A 1 205 ? -7.266 33.650 35.810 1.00 33.12 205 ASP A O 1
ATOM 1575 N N . GLY A 1 206 ? -5.855 35.348 36.177 1.00 32.31 206 GLY A N 1
ATOM 1576 C CA . GLY A 1 206 ? -5.105 35.256 34.923 1.00 32.31 206 GLY A CA 1
ATOM 1577 C C . GLY A 1 206 ? -4.143 34.075 34.698 1.00 32.31 206 GLY A C 1
ATOM 1578 O O . GLY A 1 206 ? -3.699 33.394 35.614 1.00 32.31 206 GLY A O 1
ATOM 1579 N N . ALA A 1 207 ? -3.750 33.987 33.418 1.00 36.44 207 ALA A N 1
ATOM 1580 C CA . ALA A 1 207 ? -2.551 33.373 32.834 1.00 36.44 207 ALA A CA 1
ATOM 1581 C C . ALA A 1 207 ? -2.423 31.836 32.884 1.00 36.44 207 ALA A C 1
ATOM 1583 O O . ALA A 1 207 ? -2.019 31.271 33.892 1.00 36.44 207 ALA A O 1
ATOM 1584 N N . ILE A 1 208 ? -2.650 31.173 31.741 1.00 37.03 208 ILE A N 1
ATOM 1585 C CA . ILE A 1 208 ? -1.640 30.767 30.736 1.00 37.03 208 ILE A CA 1
ATOM 1586 C C . ILE A 1 208 ? -2.405 30.541 29.411 1.00 37.03 208 ILE A C 1
ATOM 1588 O O . ILE A 1 208 ? -3.544 30.080 29.431 1.00 37.03 208 ILE A O 1
ATOM 1592 N N . ASP A 1 209 ? -1.803 30.884 28.268 1.00 38.62 209 ASP A N 1
ATOM 1593 C CA . ASP A 1 209 ? -2.200 30.412 26.928 1.00 38.62 209 ASP A CA 1
ATOM 1594 C C . ASP A 1 209 ? -2.086 28.869 26.884 1.00 38.62 209 ASP A C 1
ATOM 1596 O O . ASP A 1 209 ? -1.122 28.309 26.356 1.00 38.62 209 ASP A O 1
ATOM 1600 N N . GLU A 1 210 ? -2.996 28.141 27.533 1.00 55.28 210 GLU A N 1
ATOM 1601 C CA . GLU A 1 210 ? -2.981 26.680 27.484 1.00 55.28 210 GLU A CA 1
ATOM 1602 C C . GLU A 1 210 ? -3.513 26.236 26.119 1.00 55.28 210 GLU A C 1
ATOM 1604 O O . GLU A 1 210 ? -4.691 26.419 25.804 1.00 55.28 210 GLU A O 1
ATOM 1609 N N . ASP A 1 211 ? -2.629 25.677 25.281 1.00 61.81 211 ASP A N 1
ATOM 1610 C CA . ASP A 1 211 ? -3.020 25.055 24.014 1.00 61.81 211 ASP A CA 1
ATOM 1611 C C . ASP A 1 211 ? -4.167 24.067 24.306 1.00 61.81 211 ASP A C 1
ATOM 1613 O O . ASP A 1 211 ? -3.953 23.110 25.058 1.00 61.81 211 ASP A O 1
ATOM 1617 N N . PRO A 1 212 ? -5.371 24.248 23.721 1.00 64.00 212 PRO A N 1
ATOM 1618 C CA . PRO A 1 212 ? -6.551 23.428 24.017 1.00 64.00 212 PRO A CA 1
ATOM 1619 C C . PRO A 1 212 ? -6.360 21.939 23.688 1.00 64.00 212 PRO A C 1
ATOM 1621 O O . PRO A 1 212 ? -7.232 21.117 23.978 1.00 64.00 212 PRO A O 1
ATOM 1624 N N . LEU A 1 213 ? -5.248 21.582 23.044 1.00 78.12 213 LEU A N 1
ATOM 1625 C CA . LEU A 1 213 ? -4.867 20.217 22.716 1.00 78.12 213 LEU A CA 1
ATOM 1626 C C . LEU A 1 213 ? -3.989 19.557 23.786 1.00 78.12 213 LEU A C 1
ATOM 1628 O O . LEU A 1 213 ? -3.769 18.351 23.698 1.00 78.12 213 LEU A O 1
ATOM 1632 N N . ILE A 1 214 ? -3.502 20.280 24.798 1.00 83.31 214 ILE A N 1
ATOM 1633 C CA . ILE A 1 214 ? -2.821 19.675 25.946 1.00 83.31 214 ILE A CA 1
ATOM 1634 C C . ILE A 1 214 ? -3.878 19.267 26.973 1.00 83.31 214 ILE A C 1
ATOM 1636 O O . ILE A 1 214 ? -4.644 20.083 27.473 1.00 83.31 214 ILE A O 1
ATOM 1640 N N . THR A 1 215 ? -3.926 17.976 27.294 1.00 87.19 215 THR A N 1
ATOM 1641 C CA . THR A 1 215 ? -4.846 17.425 28.301 1.00 87.19 215 THR A CA 1
ATOM 1642 C C . THR A 1 215 ? -4.073 16.884 29.495 1.00 87.19 215 THR A C 1
ATOM 1644 O O . THR A 1 215 ? -2.924 16.487 29.350 1.00 87.19 215 THR A O 1
ATOM 1647 N N . MET A 1 216 ? -4.668 16.860 30.689 1.00 88.81 216 MET A N 1
ATOM 1648 C CA . MET A 1 216 ? -3.965 16.444 31.909 1.00 88.81 216 MET A CA 1
ATOM 1649 C C . MET A 1 216 ? -4.385 15.039 32.346 1.00 88.81 216 MET A C 1
ATOM 1651 O O . MET A 1 216 ? -5.553 14.820 32.668 1.00 88.81 216 MET A O 1
ATOM 1655 N N . VAL A 1 217 ? -3.437 14.098 32.390 1.00 89.56 217 VAL A N 1
ATOM 1656 C CA . VAL A 1 217 ? -3.666 12.744 32.922 1.00 89.56 217 VAL A CA 1
ATOM 1657 C C . VAL A 1 217 ? -3.433 12.755 34.426 1.00 89.56 217 VAL A C 1
ATOM 1659 O O . VAL A 1 217 ? -2.329 13.047 34.887 1.00 89.56 217 VAL A O 1
ATOM 1662 N N . GLN A 1 218 ? -4.467 12.418 35.191 1.00 89.88 218 GLN A N 1
ATOM 1663 C CA . GLN A 1 218 ? -4.421 12.441 36.650 1.00 89.88 218 GLN A CA 1
ATOM 1664 C C . GLN A 1 218 ? -3.790 11.155 37.211 1.00 89.88 218 GLN A C 1
ATOM 1666 O O . GLN A 1 218 ? -3.943 10.090 36.612 1.00 89.88 218 GLN A O 1
ATOM 1671 N N . PRO A 1 219 ? -3.153 11.178 38.400 1.00 86.12 219 PRO A N 1
ATOM 1672 C CA . PRO A 1 219 ? -2.558 9.980 39.010 1.00 86.12 219 PRO A CA 1
ATOM 1673 C C . PRO A 1 219 ? -3.518 8.798 39.227 1.00 86.12 219 PRO A C 1
ATOM 1675 O O . PRO A 1 219 ? -3.079 7.655 39.309 1.00 86.12 219 PRO A O 1
ATOM 1678 N N . GLY A 1 220 ? -4.828 9.058 39.317 1.00 87.50 220 GLY A N 1
ATOM 1679 C CA . GLY A 1 220 ? -5.867 8.030 39.450 1.00 87.50 220 GLY A CA 1
ATOM 1680 C C . GLY A 1 220 ? -6.457 7.527 38.126 1.00 87.50 220 GLY A C 1
ATOM 1681 O O . GLY A 1 220 ? -7.301 6.624 38.148 1.00 87.50 220 GLY A O 1
ATOM 1682 N N . ASP A 1 221 ? -6.063 8.097 36.983 1.00 89.50 221 ASP A N 1
ATOM 1683 C CA . ASP A 1 221 ? -6.598 7.699 35.684 1.00 89.50 221 ASP A CA 1
ATOM 1684 C C . ASP A 1 221 ? -6.114 6.303 35.296 1.00 89.50 221 ASP A C 1
ATOM 1686 O O . ASP A 1 221 ? -4.935 6.049 35.066 1.00 89.50 221 ASP A O 1
ATOM 1690 N N . LYS A 1 222 ? -7.066 5.377 35.162 1.00 91.94 222 LYS A N 1
ATOM 1691 C CA . LYS A 1 222 ? -6.781 3.999 34.734 1.00 91.94 222 LYS A CA 1
ATOM 1692 C C . LYS A 1 222 ? -6.640 3.860 33.220 1.00 91.94 222 LYS A C 1
ATOM 1694 O O . LYS A 1 222 ? -6.083 2.872 32.746 1.00 91.94 222 LYS A O 1
ATOM 1699 N N . PHE A 1 223 ? -7.188 4.811 32.465 1.00 93.12 223 PHE A N 1
ATOM 1700 C CA . PHE A 1 223 ? -7.254 4.753 31.008 1.00 93.12 223 PHE A CA 1
ATOM 1701 C C . PHE A 1 223 ? -7.010 6.120 30.377 1.00 93.12 223 PHE A C 1
ATOM 1703 O O . PHE A 1 223 ? -7.441 7.131 30.920 1.00 93.12 223 PHE A O 1
ATOM 1710 N N . ILE A 1 224 ? -6.412 6.118 29.192 1.00 93.44 224 ILE A N 1
ATOM 1711 C CA . ILE A 1 224 ? -6.308 7.257 28.274 1.00 93.44 224 ILE A CA 1
ATOM 1712 C C . ILE A 1 224 ? -7.088 6.896 27.007 1.00 93.44 224 ILE A C 1
ATOM 1714 O O . ILE A 1 224 ? -7.240 5.715 26.674 1.00 93.44 224 ILE A O 1
ATOM 1718 N N . ARG A 1 225 ? -7.619 7.892 26.301 1.00 93.94 225 ARG A N 1
ATOM 1719 C CA . ARG A 1 225 ? -8.346 7.682 25.049 1.00 93.94 225 ARG A CA 1
ATOM 1720 C C . ARG A 1 225 ? -7.404 7.873 23.873 1.00 93.94 225 ARG A C 1
ATOM 1722 O O . ARG A 1 225 ? -6.667 8.847 23.819 1.00 93.94 225 ARG A O 1
ATOM 1729 N N . ALA A 1 226 ? -7.464 6.953 22.924 1.00 95.19 226 ALA A N 1
ATOM 1730 C CA . ALA A 1 226 ? -6.826 7.087 21.628 1.00 95.19 226 ALA A CA 1
ATOM 1731 C C . ALA A 1 226 ? -7.896 7.348 20.571 1.00 95.19 226 ALA A C 1
ATOM 1733 O O . ALA A 1 226 ? -8.873 6.602 20.460 1.00 95.19 226 ALA A O 1
ATOM 1734 N N . LYS A 1 227 ? -7.710 8.414 19.804 1.00 94.25 227 LYS A N 1
ATOM 1735 C CA . LYS A 1 227 ? -8.566 8.817 18.697 1.00 94.25 227 LYS A CA 1
ATOM 1736 C C . LYS A 1 227 ? -7.855 8.469 17.387 1.00 94.25 227 LYS A C 1
ATOM 1738 O O . LYS A 1 227 ? -6.874 9.134 17.062 1.00 94.25 227 LYS A O 1
ATOM 1743 N N . PRO A 1 228 ? -8.329 7.463 16.635 1.00 94.00 228 PRO A N 1
ATOM 1744 C CA . PRO A 1 228 ? -7.762 7.139 15.331 1.00 94.00 228 PRO A CA 1
ATOM 1745 C C . PRO A 1 228 ? -7.874 8.309 14.353 1.00 94.00 228 PRO A C 1
ATOM 1747 O O . PRO A 1 228 ? -8.875 9.036 14.364 1.00 94.00 228 PRO A O 1
ATOM 1750 N N . MET A 1 229 ? -6.881 8.450 13.479 1.00 91.25 229 MET A N 1
ATOM 1751 C CA . MET A 1 229 ? -6.922 9.401 12.364 1.00 91.25 229 MET A CA 1
ATOM 1752 C C . MET A 1 229 ? -7.990 8.983 11.338 1.00 91.25 229 MET A C 1
ATOM 1754 O O . MET A 1 229 ? -8.802 9.807 10.896 1.00 91.25 229 MET A O 1
ATOM 1758 N N . ASN A 1 230 ? -8.109 7.679 11.063 1.00 90.19 230 ASN A N 1
ATOM 1759 C CA . ASN A 1 230 ? -9.223 7.123 10.297 1.00 90.19 230 ASN A CA 1
ATOM 1760 C C . ASN A 1 230 ? -10.565 7.202 11.059 1.00 90.19 230 ASN A C 1
ATOM 1762 O O . ASN A 1 230 ? -10.868 6.404 11.949 1.00 90.19 230 ASN A O 1
ATOM 1766 N N . ARG A 1 231 ? -11.437 8.120 10.624 1.00 89.56 231 ARG A N 1
ATOM 1767 C CA . ARG A 1 231 ? -12.763 8.374 11.226 1.00 89.56 231 ARG A CA 1
ATOM 1768 C C . ARG A 1 231 ? -13.755 7.208 11.146 1.00 89.56 231 ARG A C 1
ATOM 1770 O O . ARG A 1 231 ? -14.771 7.251 11.835 1.00 89.56 231 ARG A O 1
ATOM 1777 N N . ARG A 1 232 ? -13.497 6.181 10.324 1.00 91.31 232 ARG A N 1
ATOM 1778 C CA . ARG A 1 232 ? -14.326 4.960 10.272 1.00 91.31 232 ARG A CA 1
ATOM 1779 C C . ARG A 1 232 ? -14.164 4.106 11.536 1.00 91.31 232 ARG A C 1
ATOM 1781 O O . ARG A 1 232 ? -15.016 3.262 11.815 1.00 91.31 232 ARG A O 1
ATOM 1788 N N . LEU A 1 233 ? -13.085 4.312 12.293 1.00 91.06 233 LEU A N 1
ATOM 1789 C CA . LEU A 1 233 ? -12.771 3.555 13.498 1.00 91.06 233 LEU A CA 1
ATOM 1790 C C . LEU A 1 233 ? -13.303 4.253 14.759 1.00 91.06 233 LEU A C 1
ATOM 1792 O O . LEU A 1 233 ? -13.292 5.483 14.856 1.00 91.06 233 LEU A O 1
ATOM 1796 N N . PRO A 1 234 ? -13.771 3.484 15.756 1.00 92.19 234 PRO A N 1
ATOM 1797 C CA . PRO A 1 234 ? -14.124 4.031 17.057 1.00 92.19 234 PRO A CA 1
ATOM 1798 C C . PRO A 1 234 ? -12.865 4.446 17.824 1.00 92.19 234 PRO A C 1
ATOM 1800 O O . PRO A 1 234 ? -11.770 3.939 17.590 1.00 92.19 234 PRO A O 1
ATOM 1803 N N . TRP A 1 235 ? -13.042 5.312 18.816 1.00 94.38 235 TRP A N 1
ATOM 1804 C CA . TRP A 1 235 ? -11.976 5.603 19.771 1.00 94.38 235 TRP A CA 1
ATOM 1805 C C . TRP A 1 235 ? -11.611 4.347 20.566 1.00 94.38 235 TRP A C 1
ATOM 1807 O O . TRP A 1 235 ? -12.456 3.483 20.798 1.00 94.38 235 TRP A O 1
ATOM 1817 N N . MET A 1 236 ? -10.369 4.270 21.026 1.00 95.19 236 MET A N 1
ATOM 1818 C CA . MET A 1 236 ? -9.853 3.161 21.823 1.00 95.19 236 MET A CA 1
ATOM 1819 C C . MET A 1 236 ? -9.525 3.618 23.244 1.00 95.19 236 MET A C 1
ATOM 1821 O O . MET A 1 236 ? -9.187 4.776 23.481 1.00 95.19 236 MET A O 1
ATOM 1825 N N . LEU A 1 237 ? -9.607 2.695 24.198 1.00 95.31 237 LEU A N 1
ATOM 1826 C CA . LEU A 1 237 ? -9.110 2.882 25.558 1.00 95.31 237 LEU A CA 1
ATOM 1827 C C . LEU A 1 237 ? -7.743 2.216 25.695 1.00 95.31 237 LEU A C 1
ATOM 1829 O O . LEU A 1 237 ? -7.613 1.020 25.438 1.00 95.31 237 LEU A O 1
ATOM 1833 N N . ILE A 1 238 ? -6.746 2.971 26.142 1.00 95.56 238 ILE A N 1
ATOM 1834 C CA . ILE A 1 238 ? -5.414 2.469 26.479 1.00 95.56 238 ILE A CA 1
ATOM 1835 C C . ILE A 1 238 ? -5.305 2.439 27.995 1.00 95.56 238 ILE A C 1
ATOM 1837 O O . ILE A 1 238 ? -5.512 3.457 28.651 1.00 95.56 238 ILE A O 1
ATOM 1841 N N . GLN A 1 239 ? -4.995 1.276 28.561 1.00 94.75 239 GLN A N 1
ATOM 1842 C CA . GLN A 1 239 ? -4.767 1.154 29.997 1.00 94.75 239 GLN A CA 1
ATOM 1843 C C . GLN A 1 239 ? -3.448 1.829 30.382 1.00 94.75 239 GLN A C 1
ATOM 1845 O O . GLN A 1 239 ? -2.411 1.540 29.786 1.00 94.75 239 GLN A O 1
ATOM 1850 N N . VAL A 1 240 ? -3.482 2.684 31.403 1.00 93.38 240 VAL A N 1
ATOM 1851 C CA . VAL A 1 240 ? -2.271 3.285 31.972 1.00 93.38 240 VAL A CA 1
ATOM 1852 C C . VAL A 1 240 ? -1.547 2.216 32.791 1.00 93.38 240 VAL A C 1
ATOM 1854 O O . VAL A 1 240 ? -2.107 1.638 33.721 1.00 93.38 240 VAL A O 1
ATOM 1857 N N . ASN A 1 241 ? -0.316 1.910 32.395 1.00 92.88 241 ASN A N 1
ATOM 1858 C CA . ASN A 1 241 ? 0.599 0.990 33.064 1.00 92.88 241 ASN A CA 1
ATOM 1859 C C . ASN A 1 241 ? 2.025 1.557 32.985 1.00 92.88 241 ASN A C 1
ATOM 1861 O O . ASN A 1 241 ? 2.256 2.535 32.277 1.00 92.88 241 ASN A O 1
ATOM 1865 N N . ASP A 1 242 ? 2.996 0.911 33.629 1.00 91.75 242 ASP A N 1
ATOM 1866 C CA . ASP A 1 242 ? 4.381 1.403 33.698 1.00 91.75 242 ASP A CA 1
ATOM 1867 C C . ASP A 1 242 ? 5.040 1.641 32.329 1.00 91.75 242 ASP A C 1
ATOM 1869 O O . ASP A 1 242 ? 5.970 2.438 32.208 1.00 91.75 242 ASP A O 1
ATOM 1873 N N . VAL A 1 243 ? 4.611 0.931 31.281 1.00 91.25 243 VAL A N 1
ATOM 1874 C CA . VAL A 1 243 ? 5.125 1.129 29.916 1.00 91.25 243 VAL A CA 1
ATOM 1875 C C . VAL A 1 243 ? 4.530 2.397 29.310 1.00 91.25 243 VAL A C 1
ATOM 1877 O O . VAL A 1 243 ? 5.272 3.249 28.828 1.00 91.25 243 VAL A O 1
ATOM 1880 N N . VAL A 1 244 ? 3.207 2.550 29.378 1.00 92.44 244 VAL A N 1
ATOM 1881 C CA . VAL A 1 244 ? 2.492 3.740 28.893 1.00 92.44 244 VAL A CA 1
ATOM 1882 C C . VAL A 1 244 ? 2.953 4.987 29.647 1.00 92.44 244 VAL A C 1
ATOM 1884 O O . VAL A 1 244 ? 3.251 5.997 29.016 1.00 92.44 244 VAL A O 1
ATOM 1887 N N . SER A 1 245 ? 3.103 4.893 30.969 1.00 92.25 245 SER A N 1
ATOM 1888 C CA . SER A 1 245 ? 3.618 5.966 31.820 1.00 92.25 245 SER A CA 1
ATOM 1889 C C . SER A 1 245 ? 5.018 6.417 31.425 1.00 92.25 245 SER A C 1
ATOM 1891 O O . SER A 1 245 ? 5.268 7.616 31.370 1.00 92.25 245 SER A O 1
ATOM 1893 N N . ARG A 1 246 ? 5.918 5.488 31.077 1.00 91.81 246 ARG A N 1
ATOM 1894 C CA . ARG A 1 246 ? 7.272 5.831 30.614 1.00 91.81 246 ARG A CA 1
ATOM 1895 C C . ARG A 1 246 ? 7.295 6.427 29.211 1.00 91.81 246 ARG A C 1
ATOM 1897 O O . ARG A 1 246 ? 8.037 7.369 28.977 1.00 91.81 246 ARG A O 1
ATOM 1904 N N . ILE A 1 247 ? 6.510 5.885 28.279 1.00 90.88 247 ILE A N 1
ATOM 1905 C CA . ILE A 1 247 ? 6.496 6.360 26.885 1.00 90.88 247 ILE A CA 1
ATOM 1906 C C . ILE A 1 247 ? 5.855 7.748 26.787 1.00 90.88 247 ILE A C 1
ATOM 1908 O O . ILE A 1 247 ? 6.350 8.604 26.059 1.00 90.88 247 ILE A O 1
ATOM 1912 N N . LEU A 1 248 ? 4.756 7.966 27.512 1.00 90.56 248 LEU A N 1
ATOM 1913 C CA . LEU A 1 248 ? 3.974 9.202 27.446 1.00 90.56 248 LEU A CA 1
ATOM 1914 C C . LEU A 1 248 ? 4.329 10.211 28.541 1.00 90.56 248 LEU A C 1
ATOM 1916 O O . LEU A 1 248 ? 3.782 11.306 28.525 1.00 90.56 248 LEU A O 1
ATOM 1920 N N . HIS A 1 249 ? 5.215 9.855 29.477 1.00 91.00 249 HIS A N 1
ATOM 1921 C CA . HIS A 1 249 ? 5.556 10.665 30.652 1.00 91.00 249 HIS A CA 1
ATOM 1922 C C . HIS A 1 249 ? 4.315 11.070 31.476 1.00 91.00 249 HIS A C 1
ATOM 1924 O O . HIS A 1 249 ? 4.166 12.223 31.868 1.00 91.00 249 HIS A O 1
ATOM 1930 N N . VAL A 1 250 ? 3.416 10.107 31.728 1.00 89.38 250 VAL A N 1
ATOM 1931 C CA . VAL A 1 250 ? 2.178 10.296 32.514 1.00 89.38 250 VAL A CA 1
ATOM 1932 C C . VAL A 1 250 ? 2.267 9.592 33.878 1.00 89.38 250 VAL A C 1
ATOM 1934 O O . VAL A 1 250 ? 2.885 8.523 33.952 1.00 89.38 250 VAL A O 1
ATOM 1937 N N . PRO A 1 251 ? 1.622 10.098 34.952 1.00 89.94 251 PRO A N 1
ATOM 1938 C CA . PRO A 1 251 ? 0.676 11.228 35.016 1.00 89.94 251 PRO A CA 1
ATOM 1939 C C . PRO A 1 251 ? 1.310 12.587 34.699 1.00 89.94 251 PRO A C 1
ATOM 1941 O O . PRO A 1 251 ? 2.486 12.789 34.982 1.00 89.94 251 PRO A O 1
ATOM 1944 N N . GLY A 1 252 ? 0.541 13.507 34.116 1.00 89.94 252 GLY A N 1
ATOM 1945 C CA . GLY A 1 252 ? 1.059 14.789 33.634 1.00 89.94 252 GLY A CA 1
ATOM 1946 C C . GLY A 1 252 ? 0.408 15.268 32.331 1.00 89.94 252 GLY A C 1
ATOM 1947 O O . GLY A 1 252 ? -0.616 14.711 31.910 1.00 89.94 252 GLY A O 1
ATOM 1948 N N . PRO A 1 253 ? 0.977 16.315 31.702 1.00 90.12 253 PRO A N 1
ATOM 1949 C CA . PRO A 1 253 ? 0.458 16.866 30.460 1.00 90.12 253 PRO A CA 1
ATOM 1950 C C . PRO A 1 253 ? 0.626 15.869 29.314 1.00 90.12 253 PRO A C 1
ATOM 1952 O O . PRO A 1 253 ? 1.690 15.296 29.094 1.00 90.12 253 PRO A O 1
ATOM 1955 N N . LEU A 1 254 ? -0.442 15.699 28.549 1.00 90.00 254 LEU A N 1
ATOM 1956 C CA . LEU A 1 254 ? -0.533 14.829 27.395 1.00 90.00 254 LEU A CA 1
ATOM 1957 C C . LEU A 1 254 ? -0.839 15.681 26.168 1.00 90.00 254 LEU A C 1
ATOM 1959 O O . LEU A 1 254 ? -1.911 16.279 26.057 1.00 90.00 254 LEU A O 1
ATOM 1963 N N . ASN A 1 255 ? 0.112 15.720 25.240 1.00 90.00 255 ASN A N 1
ATOM 1964 C CA . ASN A 1 255 ? -0.025 16.470 24.001 1.00 90.00 255 ASN A CA 1
ATOM 1965 C C . ASN A 1 255 ? -0.966 15.742 23.028 1.00 90.00 255 ASN A C 1
ATOM 1967 O O . ASN A 1 255 ? -0.605 14.714 22.453 1.00 90.00 255 ASN A O 1
ATOM 1971 N N . GLY A 1 256 ? -2.151 16.304 22.796 1.00 87.75 256 GLY A N 1
ATOM 1972 C CA . GLY A 1 256 ? -3.163 15.766 21.889 1.00 87.75 256 GLY A CA 1
ATOM 1973 C C . GLY A 1 256 ? -2.836 15.888 20.401 1.00 87.75 256 GLY A C 1
ATOM 1974 O O . GLY A 1 256 ? -3.580 15.363 19.575 1.00 87.75 256 GLY A O 1
ATOM 1975 N N . ARG A 1 257 ? -1.721 16.533 20.034 1.00 90.56 257 ARG A N 1
ATOM 1976 C CA . ARG A 1 257 ? -1.158 16.473 18.674 1.00 90.56 257 ARG A CA 1
ATOM 1977 C C . ARG A 1 257 ? -0.234 15.279 18.479 1.00 90.56 257 ARG A C 1
ATOM 1979 O O . ARG A 1 257 ? 0.102 14.975 17.343 1.00 90.56 257 ARG A O 1
ATOM 1986 N N . MET A 1 258 ? 0.215 14.620 19.544 1.00 92.69 258 MET A N 1
ATOM 1987 C CA . MET A 1 258 ? 1.150 13.507 19.420 1.00 92.69 258 MET A CA 1
ATOM 1988 C C . MET A 1 258 ? 0.483 12.320 18.720 1.00 92.69 258 MET A C 1
ATOM 1990 O O . MET A 1 258 ? -0.523 11.797 19.199 1.00 92.69 258 MET A O 1
ATOM 1994 N N . MET A 1 259 ? 1.061 11.900 17.598 1.00 95.75 259 MET A N 1
ATOM 1995 C CA . MET A 1 259 ? 0.634 10.743 16.821 1.00 95.75 259 MET A CA 1
ATOM 1996 C C . MET A 1 259 ? 1.404 9.506 17.267 1.00 95.75 259 MET A C 1
ATOM 1998 O O . MET A 1 259 ? 2.631 9.528 17.392 1.00 95.75 259 MET A O 1
ATOM 2002 N N . ILE A 1 260 ? 0.685 8.417 17.511 1.00 95.69 260 ILE A N 1
ATOM 2003 C CA . ILE A 1 260 ? 1.254 7.179 18.039 1.00 95.69 260 ILE A CA 1
ATOM 2004 C C . ILE A 1 260 ? 0.530 5.958 17.454 1.00 95.69 260 ILE A C 1
ATOM 2006 O O . ILE A 1 260 ? -0.694 6.005 17.289 1.00 95.69 260 ILE A O 1
ATOM 2010 N N . PRO A 1 261 ? 1.240 4.857 17.150 1.00 95.88 261 PRO A N 1
ATOM 2011 C CA . PRO A 1 261 ? 0.603 3.640 16.672 1.00 95.88 261 PRO A CA 1
ATOM 2012 C C . PRO A 1 261 ? -0.029 2.874 17.841 1.00 95.88 261 PRO A C 1
ATOM 2014 O O . PRO A 1 261 ? 0.609 2.583 18.862 1.00 95.88 261 PRO A O 1
ATOM 2017 N N . VAL A 1 262 ? -1.306 2.530 17.691 1.00 95.88 262 VAL A N 1
ATOM 2018 C CA . VAL A 1 262 ? -2.115 1.837 18.697 1.00 95.88 262 VAL A CA 1
ATOM 2019 C C . VAL A 1 262 ? -2.715 0.579 18.086 1.00 95.88 262 VAL A C 1
ATOM 2021 O O . VAL A 1 262 ? -3.530 0.641 17.170 1.00 95.88 262 VAL A O 1
ATOM 2024 N N . GLN A 1 263 ? -2.353 -0.580 18.630 1.00 94.56 263 GLN A N 1
ATOM 2025 C CA . GLN A 1 263 ? -2.933 -1.858 18.235 1.00 94.56 263 GLN A CA 1
ATOM 2026 C C . GLN A 1 263 ? -4.251 -2.076 18.975 1.00 94.56 263 GLN A C 1
ATOM 2028 O O . GLN A 1 263 ? -4.280 -2.108 20.210 1.00 94.56 263 GLN A O 1
ATOM 2033 N N . LEU A 1 264 ? -5.334 -2.302 18.232 1.00 93.81 264 LEU A N 1
ATOM 2034 C CA . LEU A 1 264 ? -6.593 -2.756 18.815 1.00 93.81 264 LEU A CA 1
ATOM 2035 C C . LEU A 1 264 ? -6.426 -4.188 19.341 1.00 93.81 264 LEU A C 1
ATOM 2037 O O . LEU A 1 264 ? -5.909 -5.055 18.641 1.00 93.81 264 LEU A O 1
ATOM 2041 N N . MET A 1 265 ? -6.853 -4.426 20.584 1.00 92.50 265 MET A N 1
ATOM 2042 C CA . MET A 1 265 ? -6.684 -5.707 21.278 1.00 92.50 265 MET A CA 1
ATOM 2043 C C . MET A 1 265 ? -7.991 -6.487 21.375 1.00 92.50 265 MET A C 1
ATOM 2045 O O . MET A 1 265 ? -8.097 -7.603 20.877 1.00 92.50 265 MET A O 1
ATOM 2049 N N . LYS A 1 266 ? -8.994 -5.923 22.056 1.00 91.75 266 LYS A N 1
ATOM 2050 C CA . LYS A 1 266 ? -10.275 -6.602 22.283 1.00 91.75 266 LYS A CA 1
ATOM 2051 C C . LYS A 1 266 ? -11.418 -5.617 22.431 1.00 91.75 266 LYS A C 1
ATOM 2053 O O . LYS A 1 266 ? -11.238 -4.523 22.960 1.00 91.75 266 LYS A O 1
ATOM 2058 N N . TRP A 1 267 ? -12.618 -6.052 22.064 1.00 93.56 267 TRP A N 1
ATOM 2059 C CA . TRP A 1 267 ? -13.842 -5.293 22.289 1.00 93.56 267 TRP A CA 1
ATOM 2060 C C . TRP A 1 267 ? -14.886 -6.169 22.984 1.00 93.56 267 TRP A C 1
ATOM 2062 O O . TRP A 1 267 ? -15.561 -6.976 22.348 1.00 93.56 267 TRP A O 1
ATOM 2072 N N . GLY A 1 268 ? -14.977 -6.031 24.309 1.00 91.25 268 GLY A N 1
ATOM 2073 C CA . GLY A 1 268 ? -15.944 -6.774 25.121 1.00 91.25 268 GLY A CA 1
ATOM 2074 C C . GLY A 1 268 ? -17.371 -6.242 24.973 1.00 91.25 268 GLY A C 1
ATOM 2075 O O . GLY A 1 268 ? -17.564 -5.051 24.727 1.00 91.25 268 GLY A O 1
ATOM 2076 N N . THR A 1 269 ? -18.363 -7.107 25.184 1.00 92.75 269 THR A N 1
ATOM 2077 C CA . THR A 1 269 ? -19.798 -6.789 25.072 1.00 92.75 269 THR A CA 1
ATOM 2078 C C . THR A 1 269 ? -20.254 -5.677 26.011 1.00 92.75 269 THR A C 1
ATOM 2080 O O . THR A 1 269 ? -21.051 -4.826 25.624 1.00 92.75 269 THR A O 1
ATOM 2083 N N . ASN A 1 270 ? -19.673 -5.602 27.208 1.00 91.19 270 ASN A N 1
ATOM 2084 C CA . ASN A 1 270 ? -19.994 -4.573 28.203 1.00 91.19 270 ASN A CA 1
ATOM 2085 C C . ASN A 1 270 ? -19.248 -3.241 27.996 1.00 91.19 270 ASN A C 1
ATOM 2087 O O . ASN A 1 270 ? -19.451 -2.295 28.760 1.00 91.19 270 ASN A O 1
ATOM 2091 N N . SER A 1 271 ? -18.366 -3.146 26.994 1.00 89.62 271 SER A N 1
ATOM 2092 C CA . SER A 1 271 ? -17.571 -1.941 26.745 1.00 89.62 271 SER A CA 1
ATOM 2093 C C . SER A 1 271 ? -18.065 -1.178 25.525 1.00 89.62 271 SER A C 1
ATOM 2095 O O . SER A 1 271 ? -18.186 -1.723 24.432 1.00 89.62 271 SER A O 1
ATOM 2097 N N . VAL A 1 272 ? -18.269 0.130 25.685 1.00 89.06 272 VAL A N 1
ATOM 2098 C CA . VAL A 1 272 ? -18.643 1.017 24.573 1.00 89.06 272 VAL A CA 1
ATOM 2099 C C . VAL A 1 272 ? -17.484 1.211 23.596 1.00 89.06 272 VAL A C 1
ATOM 2101 O O . VAL A 1 272 ? -17.734 1.340 22.402 1.00 89.06 272 VAL A O 1
ATOM 2104 N N . LEU A 1 273 ? -16.244 1.208 24.096 1.00 91.94 273 LEU A N 1
ATOM 2105 C CA . LEU A 1 273 ? -15.026 1.395 23.310 1.00 91.94 273 LEU A CA 1
ATOM 2106 C C . LEU A 1 273 ? -14.148 0.133 23.363 1.00 91.94 273 LEU A C 1
ATOM 2108 O O . LEU A 1 273 ? -14.082 -0.515 24.415 1.00 91.94 273 LEU A O 1
ATOM 2112 N N . PRO A 1 274 ? -13.462 -0.226 22.270 1.00 94.31 274 PRO A N 1
ATOM 2113 C CA . PRO A 1 274 ? -12.438 -1.263 22.292 1.00 94.31 274 PRO A CA 1
ATOM 2114 C C . PRO A 1 274 ? -11.243 -0.874 23.172 1.00 94.31 274 PRO A C 1
ATOM 2116 O O . PRO A 1 274 ? -10.930 0.301 23.365 1.00 94.31 274 PRO A O 1
ATOM 2119 N N . LEU A 1 275 ? -10.554 -1.890 23.684 1.00 95.06 275 LEU A N 1
ATOM 2120 C CA . LEU A 1 275 ? -9.257 -1.748 24.334 1.00 95.06 275 LEU A CA 1
ATOM 2121 C C . LEU A 1 275 ? -8.153 -1.815 23.282 1.00 95.06 275 LEU A C 1
ATOM 2123 O O . LEU A 1 275 ? -8.150 -2.721 22.445 1.00 95.06 275 LEU A O 1
ATOM 2127 N N . GLY A 1 276 ? -7.209 -0.888 23.372 1.00 94.81 276 GLY A N 1
ATOM 2128 C CA . GLY A 1 276 ? -5.988 -0.856 22.581 1.00 94.81 276 GLY A CA 1
ATOM 2129 C C . GLY A 1 276 ? -4.742 -0.895 23.464 1.00 94.81 276 GLY A C 1
ATOM 2130 O O . GLY A 1 276 ? -4.805 -0.697 24.679 1.00 94.81 276 GLY A O 1
ATOM 2131 N N . LYS A 1 277 ? -3.597 -1.149 22.839 1.00 94.62 277 LYS A N 1
ATOM 2132 C CA . LYS A 1 277 ? -2.268 -1.027 23.447 1.00 94.62 277 LYS A CA 1
ATOM 2133 C C . LYS A 1 277 ? -1.360 -0.218 22.528 1.00 94.62 277 LYS A C 1
ATOM 2135 O O . LYS A 1 277 ? -1.553 -0.230 21.316 1.00 94.62 277 LYS A O 1
ATOM 2140 N N . LEU A 1 278 ? -0.350 0.434 23.092 1.00 95.19 278 LEU A N 1
ATOM 2141 C CA . LEU A 1 278 ? 0.701 1.050 22.283 1.00 95.19 278 LEU A CA 1
ATOM 2142 C C . LEU A 1 278 ? 1.440 -0.035 21.492 1.00 95.19 278 LEU A C 1
ATOM 2144 O O . LEU A 1 278 ? 1.792 -1.075 22.053 1.00 95.19 278 LEU A O 1
ATOM 2148 N N . ALA A 1 279 ? 1.629 0.201 20.196 1.00 93.12 279 ALA A N 1
ATOM 2149 C CA . ALA A 1 279 ? 2.313 -0.720 19.289 1.00 93.12 279 ALA A CA 1
ATOM 2150 C C . ALA A 1 279 ? 3.767 -0.310 19.008 1.00 93.12 279 ALA A C 1
ATOM 2152 O O . ALA A 1 279 ? 4.552 -1.121 18.532 1.00 93.12 279 ALA A O 1
ATOM 2153 N N . GLY A 1 280 ? 4.145 0.922 19.350 1.00 90.88 280 GLY A N 1
ATOM 2154 C CA . GLY A 1 280 ? 5.468 1.469 19.078 1.00 90.88 280 GLY A CA 1
ATOM 2155 C C . GLY A 1 280 ? 5.691 2.812 19.766 1.00 90.88 280 GLY A C 1
ATOM 2156 O O . GLY A 1 280 ? 4.939 3.207 20.662 1.00 90.88 280 GLY A O 1
ATOM 2157 N N . LYS A 1 281 ? 6.754 3.503 19.353 1.00 91.50 281 LYS A N 1
ATOM 2158 C CA . LYS A 1 281 ? 7.061 4.864 19.811 1.00 91.50 281 LYS A CA 1
ATOM 2159 C C . LYS A 1 281 ? 6.163 5.887 19.097 1.00 91.50 281 LYS A C 1
ATOM 2161 O O . LYS A 1 281 ? 5.678 5.592 18.006 1.00 91.50 281 LYS A O 1
ATOM 2166 N N . PRO A 1 282 ? 5.948 7.080 19.680 1.00 94.38 282 PRO A N 1
ATOM 2167 C CA . PRO A 1 282 ? 5.309 8.181 18.967 1.00 94.38 282 PRO A CA 1
ATOM 2168 C C . PRO A 1 282 ? 6.055 8.531 17.672 1.00 94.38 282 PRO A C 1
ATOM 2170 O O . PRO A 1 282 ? 7.286 8.541 17.664 1.00 94.38 282 PRO A O 1
ATOM 2173 N N . PHE A 1 283 ? 5.313 8.864 16.615 1.00 94.88 283 PHE A N 1
ATOM 2174 C CA . PHE A 1 283 ? 5.873 9.366 15.354 1.00 94.88 283 PHE A CA 1
ATOM 2175 C C . PHE A 1 283 ? 6.335 10.822 15.476 1.00 94.88 283 PHE A C 1
ATOM 2177 O O . PHE A 1 283 ? 7.289 11.234 14.827 1.00 94.88 283 PHE A O 1
ATOM 2184 N N . GLY A 1 284 ? 5.653 11.598 16.321 1.00 94.56 284 GLY A N 1
ATOM 2185 C CA . GLY A 1 284 ? 5.861 13.032 16.493 1.00 94.56 284 GLY A CA 1
ATOM 2186 C C . GLY A 1 284 ? 4.529 13.763 16.632 1.00 94.56 284 GLY A C 1
ATOM 2187 O O . GLY A 1 284 ? 3.498 13.142 16.897 1.00 94.56 284 GLY A O 1
ATOM 2188 N N . CYS A 1 285 ? 4.544 15.085 16.489 1.00 93.19 285 CYS A N 1
ATOM 2189 C CA . CYS A 1 285 ? 3.327 15.895 16.550 1.00 93.19 285 CYS A CA 1
ATOM 2190 C C . CYS A 1 285 ? 2.685 16.032 15.167 1.00 93.19 285 CYS A C 1
ATOM 2192 O O . CYS A 1 285 ? 3.384 16.190 14.172 1.00 93.19 285 CYS A O 1
ATOM 2194 N N . ALA A 1 286 ? 1.355 16.040 15.120 1.00 91.50 286 ALA A N 1
ATOM 2195 C CA . ALA A 1 286 ? 0.592 16.402 13.935 1.00 91.50 286 ALA A CA 1
ATOM 2196 C C . ALA A 1 286 ? 1.019 17.789 13.427 1.00 91.50 286 ALA A C 1
ATOM 2198 O O . ALA A 1 286 ? 1.219 18.719 14.218 1.00 91.50 286 ALA A O 1
ATOM 2199 N N . GLY A 1 287 ? 1.158 17.906 12.110 1.00 91.31 287 GLY A N 1
ATOM 2200 C CA . GLY A 1 287 ? 1.731 19.062 11.421 1.00 91.31 287 GLY A CA 1
ATOM 2201 C C . GLY A 1 287 ? 3.247 19.003 11.192 1.00 91.31 287 GLY A C 1
ATOM 2202 O O . GLY A 1 287 ? 3.744 19.770 10.370 1.00 91.31 287 GLY A O 1
ATOM 2203 N N . ASP A 1 288 ? 3.986 18.102 11.851 1.00 94.81 288 ASP A N 1
ATOM 2204 C CA . ASP A 1 288 ? 5.386 17.837 11.502 1.00 94.81 288 ASP A CA 1
ATOM 2205 C C . ASP A 1 288 ? 5.471 16.924 10.271 1.00 94.81 288 ASP A C 1
ATOM 2207 O O . ASP A 1 288 ? 4.866 15.853 10.234 1.00 94.81 288 ASP A O 1
ATOM 2211 N N . LEU A 1 289 ? 6.246 17.328 9.261 1.00 95.12 289 LEU A N 1
ATOM 2212 C CA . LEU A 1 289 ? 6.309 16.615 7.984 1.00 95.12 289 LEU A CA 1
ATOM 2213 C C . LEU A 1 289 ? 6.816 15.173 8.132 1.00 95.12 289 LEU A C 1
ATOM 2215 O O . LEU A 1 289 ? 6.288 14.272 7.478 1.00 95.12 289 LEU A O 1
ATOM 2219 N N . ALA A 1 290 ? 7.824 14.936 8.976 1.00 94.12 290 ALA A N 1
ATOM 2220 C CA . ALA A 1 290 ? 8.377 13.599 9.170 1.00 94.12 290 ALA A CA 1
ATOM 2221 C C . ALA A 1 290 ? 7.381 12.703 9.919 1.00 94.12 290 ALA A C 1
ATOM 2223 O O . ALA A 1 290 ? 7.180 11.551 9.527 1.00 94.12 290 ALA A O 1
ATOM 2224 N N . ALA A 1 291 ? 6.711 13.248 10.938 1.00 94.94 291 ALA A N 1
ATOM 2225 C CA . ALA A 1 291 ? 5.689 12.536 11.697 1.00 94.94 291 ALA A CA 1
ATOM 2226 C C . ALA A 1 291 ? 4.468 12.176 10.834 1.00 94.94 291 ALA A C 1
ATOM 2228 O O . ALA A 1 291 ? 4.020 11.032 10.871 1.00 94.94 291 ALA A O 1
ATOM 2229 N N . GLU A 1 292 ? 3.955 13.118 10.035 1.00 95.06 292 GLU A N 1
ATOM 2230 C CA . GLU A 1 292 ? 2.821 12.903 9.117 1.00 95.06 292 GLU A CA 1
ATOM 2231 C C . GLU A 1 292 ? 3.169 11.877 8.030 1.00 95.06 292 GLU A C 1
ATOM 2233 O O . GLU A 1 292 ? 2.352 11.028 7.678 1.00 95.06 292 GLU A O 1
ATOM 2238 N N . THR A 1 293 ? 4.409 11.901 7.533 1.00 95.44 293 THR A N 1
ATOM 2239 C CA . THR A 1 293 ? 4.892 10.919 6.552 1.00 95.44 293 THR A CA 1
ATOM 2240 C C . THR A 1 293 ? 4.929 9.515 7.140 1.00 95.44 293 THR A C 1
ATOM 2242 O O . THR A 1 293 ? 4.393 8.589 6.536 1.00 95.44 293 THR A O 1
ATOM 2245 N N . ALA A 1 294 ? 5.525 9.351 8.324 1.00 94.44 294 ALA A N 1
ATOM 2246 C CA . ALA A 1 294 ? 5.592 8.055 8.995 1.00 94.44 294 ALA A CA 1
ATOM 2247 C C . ALA A 1 294 ? 4.193 7.530 9.356 1.00 94.44 294 ALA A C 1
ATOM 2249 O O . ALA A 1 294 ? 3.895 6.364 9.112 1.00 94.44 294 ALA A O 1
ATOM 2250 N N . ALA A 1 295 ? 3.316 8.403 9.858 1.00 94.50 295 ALA A N 1
ATOM 2251 C CA . ALA A 1 295 ? 1.922 8.080 10.137 1.00 94.50 295 ALA A CA 1
ATOM 2252 C C . ALA A 1 295 ? 1.168 7.606 8.883 1.00 94.50 295 ALA A C 1
ATOM 2254 O O . ALA A 1 295 ? 0.490 6.583 8.922 1.00 94.50 295 ALA A O 1
ATOM 2255 N N . CYS A 1 296 ? 1.307 8.319 7.763 1.00 93.88 296 CYS A N 1
ATOM 2256 C CA . CYS A 1 296 ? 0.661 7.966 6.500 1.00 93.88 296 CYS A CA 1
ATOM 2257 C C . CYS A 1 296 ? 1.111 6.587 5.990 1.00 93.88 296 CYS A C 1
ATOM 2259 O O . CYS A 1 296 ? 0.279 5.780 5.574 1.00 93.88 296 CYS A O 1
ATOM 2261 N N . LEU A 1 297 ? 2.415 6.295 6.068 1.00 93.94 297 LEU A N 1
ATOM 2262 C CA . LEU A 1 297 ? 2.949 4.986 5.691 1.00 93.94 297 LEU A CA 1
ATOM 2263 C C . LEU A 1 297 ? 2.416 3.871 6.592 1.00 93.94 297 LEU A C 1
ATOM 2265 O O . LEU A 1 297 ? 2.006 2.839 6.073 1.00 93.94 297 LEU A O 1
ATOM 2269 N N . GLU A 1 298 ? 2.366 4.081 7.909 1.00 92.88 298 GLU A N 1
ATOM 2270 C CA . GLU A 1 298 ? 1.819 3.097 8.850 1.00 92.88 298 GLU A CA 1
ATOM 2271 C C . GLU A 1 298 ? 0.332 2.815 8.573 1.00 92.88 298 GLU A C 1
ATOM 2273 O O . GLU A 1 298 ? -0.079 1.660 8.503 1.00 92.88 298 GLU A O 1
ATOM 2278 N N . GLU A 1 299 ? -0.490 3.852 8.359 1.00 89.69 299 GLU A N 1
ATOM 2279 C CA . GLU A 1 299 ? -1.916 3.665 8.043 1.00 89.69 299 GLU A CA 1
ATOM 2280 C C . GLU A 1 299 ? -2.141 2.908 6.728 1.00 89.69 299 GLU A C 1
ATOM 2282 O O . GLU A 1 299 ? -3.141 2.198 6.591 1.00 89.69 299 GLU A O 1
ATOM 2287 N N . ALA A 1 300 ? -1.224 3.059 5.771 1.00 90.25 300 ALA A N 1
ATOM 2288 C CA . ALA A 1 300 ? -1.250 2.362 4.492 1.00 90.25 300 ALA A CA 1
ATOM 2289 C C . ALA A 1 300 ? -0.559 0.984 4.528 1.00 90.25 300 ALA A C 1
ATOM 2291 O O . ALA A 1 300 ? -0.600 0.276 3.521 1.00 90.25 300 ALA A O 1
ATOM 2292 N N . ASN A 1 301 ? 0.045 0.591 5.658 1.00 90.06 301 ASN A N 1
ATOM 2293 C CA . ASN A 1 301 ? 0.870 -0.613 5.796 1.00 90.06 301 ASN A CA 1
ATOM 2294 C C . ASN A 1 301 ? 2.060 -0.644 4.805 1.00 90.06 301 ASN A C 1
ATOM 2296 O O . ASN A 1 301 ? 2.334 -1.645 4.135 1.00 90.06 301 ASN A O 1
ATOM 2300 N N . LEU A 1 302 ? 2.724 0.507 4.671 1.00 93.44 302 LEU A N 1
ATOM 2301 C CA . LEU A 1 302 ? 3.865 0.788 3.792 1.00 93.44 302 LEU A CA 1
ATOM 2302 C C . LEU A 1 302 ? 5.104 1.231 4.591 1.00 93.44 302 LEU A C 1
ATOM 2304 O O . LEU A 1 302 ? 6.035 1.817 4.046 1.00 93.44 302 LEU A O 1
ATOM 2308 N N . GLU A 1 303 ? 5.151 0.973 5.897 1.00 90.25 303 GLU A N 1
ATOM 2309 C CA . GLU A 1 303 ? 6.269 1.336 6.774 1.00 90.25 303 GLU A CA 1
ATOM 2310 C C . GLU A 1 303 ? 7.592 0.686 6.340 1.00 90.25 303 GLU A C 1
ATOM 2312 O O . GLU A 1 303 ? 8.666 1.272 6.488 1.00 90.25 303 GLU A O 1
ATOM 2317 N N . HIS A 1 304 ? 7.518 -0.493 5.720 1.00 90.69 304 HIS A N 1
ATOM 2318 C CA . HIS A 1 304 ? 8.674 -1.192 5.166 1.00 90.69 304 HIS A CA 1
ATOM 2319 C C . HIS A 1 304 ? 9.332 -0.436 3.995 1.00 90.69 304 HIS A C 1
ATOM 2321 O O . HIS A 1 304 ? 10.541 -0.559 3.811 1.00 90.69 304 HIS A O 1
ATOM 2327 N N . HIS A 1 305 ? 8.596 0.405 3.254 1.00 94.19 305 HIS A N 1
ATOM 2328 C CA . HIS A 1 305 ? 9.167 1.263 2.204 1.00 94.19 305 HIS A CA 1
ATOM 2329 C C . HIS A 1 305 ? 10.107 2.334 2.756 1.00 94.19 305 HIS A C 1
ATOM 2331 O O . HIS A 1 305 ? 11.001 2.788 2.041 1.00 94.19 305 HIS A O 1
ATOM 2337 N N . ALA A 1 306 ? 9.920 2.748 4.013 1.00 92.25 306 ALA A N 1
ATOM 2338 C CA . ALA A 1 306 ? 10.790 3.724 4.664 1.00 92.25 306 ALA A CA 1
ATOM 2339 C C . ALA A 1 306 ? 12.116 3.123 5.148 1.00 92.25 306 ALA A C 1
ATOM 2341 O O . ALA A 1 306 ? 13.034 3.882 5.463 1.00 92.25 306 ALA A O 1
ATOM 2342 N N . ALA A 1 307 ? 12.222 1.794 5.221 1.00 92.62 307 ALA A N 1
ATOM 2343 C CA . ALA A 1 307 ? 13.460 1.128 5.587 1.00 92.62 307 ALA A CA 1
ATOM 2344 C C . ALA A 1 307 ? 14.476 1.187 4.438 1.00 92.62 307 ALA A C 1
ATOM 2346 O O . ALA A 1 307 ? 14.131 1.048 3.259 1.00 92.62 307 ALA A O 1
ATOM 2347 N N . ASP A 1 308 ? 15.749 1.342 4.793 1.00 94.69 308 ASP A N 1
ATOM 2348 C CA . ASP A 1 308 ? 16.839 1.206 3.833 1.00 94.69 308 ASP A CA 1
ATOM 2349 C C . ASP A 1 308 ? 16.929 -0.233 3.314 1.00 94.69 308 ASP A C 1
ATOM 2351 O O . ASP A 1 308 ? 16.607 -1.197 4.016 1.00 94.69 308 ASP A O 1
ATOM 2355 N N . PHE A 1 309 ? 17.415 -0.384 2.082 1.00 96.19 309 PHE A N 1
ATOM 2356 C CA . PHE A 1 309 ? 17.750 -1.698 1.545 1.00 96.19 309 PHE A CA 1
ATOM 2357 C C . PHE A 1 309 ? 18.855 -2.362 2.380 1.00 96.19 309 PHE A C 1
ATOM 2359 O O . PHE A 1 309 ? 19.678 -1.701 3.020 1.00 96.19 309 PHE A O 1
ATOM 2366 N N . SER A 1 310 ? 18.894 -3.696 2.379 1.00 96.81 310 SER A N 1
ATOM 2367 C CA . SER A 1 310 ? 19.925 -4.426 3.116 1.00 96.81 310 SER A CA 1
ATOM 2368 C C . SER A 1 310 ? 21.321 -4.155 2.538 1.00 96.81 310 SER A C 1
ATOM 2370 O O . SER A 1 310 ? 21.494 -3.855 1.355 1.00 96.81 310 SER A O 1
ATOM 2372 N N . ARG A 1 311 ? 22.359 -4.320 3.366 1.00 96.50 311 ARG A N 1
ATOM 2373 C CA . ARG A 1 311 ? 23.754 -4.199 2.910 1.00 96.50 311 ARG A CA 1
ATOM 2374 C C . ARG A 1 311 ? 24.080 -5.174 1.774 1.00 96.50 311 ARG A C 1
ATOM 2376 O O . ARG A 1 311 ? 24.857 -4.828 0.892 1.00 96.50 311 ARG A O 1
ATOM 2383 N N . GLU A 1 312 ? 23.501 -6.371 1.809 1.00 96.31 312 GLU A N 1
ATOM 2384 C CA . GLU A 1 312 ? 23.648 -7.378 0.755 1.00 96.31 312 GLU A CA 1
ATOM 2385 C C . GLU A 1 312 ? 23.101 -6.865 -0.582 1.00 96.31 312 GLU A C 1
ATOM 2387 O O . GLU A 1 312 ? 23.812 -6.925 -1.581 1.00 96.31 312 GLU A O 1
ATOM 2392 N N . ILE A 1 313 ? 21.905 -6.265 -0.573 1.00 97.31 313 ILE A N 1
ATOM 2393 C CA . ILE A 1 313 ? 21.282 -5.663 -1.759 1.00 97.31 313 ILE A CA 1
ATOM 2394 C C . ILE A 1 313 ? 22.148 -4.534 -2.318 1.00 97.31 313 ILE A C 1
ATOM 2396 O O . ILE A 1 313 ? 22.419 -4.511 -3.516 1.00 97.31 313 ILE A O 1
ATOM 2400 N N . TYR A 1 314 ? 22.633 -3.622 -1.469 1.00 97.00 314 TYR A N 1
ATOM 2401 C CA . TYR A 1 314 ? 23.513 -2.547 -1.935 1.00 97.00 314 TYR A CA 1
ATOM 2402 C C . TYR A 1 314 ? 24.797 -3.094 -2.571 1.00 97.00 314 TYR A C 1
ATOM 2404 O O . TYR A 1 314 ? 25.177 -2.662 -3.652 1.00 97.00 314 TYR A O 1
ATOM 2412 N N . GLN A 1 315 ? 25.426 -4.101 -1.960 1.00 95.81 315 GLN A N 1
ATOM 2413 C CA . GLN A 1 315 ? 26.630 -4.731 -2.510 1.00 95.81 315 GLN A CA 1
ATOM 2414 C C . GLN A 1 315 ? 26.384 -5.505 -3.810 1.00 95.81 315 GLN A C 1
ATOM 2416 O O . GLN A 1 315 ? 27.310 -5.640 -4.613 1.00 95.81 315 GLN A O 1
ATOM 2421 N N . GLU A 1 316 ? 25.195 -6.079 -3.988 1.00 94.88 316 GLU A N 1
ATOM 2422 C CA . GLU A 1 316 ? 24.773 -6.721 -5.235 1.00 94.88 316 GLU A CA 1
ATOM 2423 C C . GLU A 1 316 ? 24.632 -5.663 -6.339 1.00 94.88 316 GLU A C 1
ATOM 2425 O O . GLU A 1 316 ? 25.259 -5.784 -7.390 1.00 94.88 316 GLU A O 1
ATOM 2430 N N . VAL A 1 317 ? 23.901 -4.578 -6.065 1.00 96.69 317 VAL A N 1
ATOM 2431 C CA . VAL A 1 317 ? 23.673 -3.484 -7.020 1.00 96.69 317 VAL A CA 1
ATOM 2432 C C . VAL A 1 317 ? 24.960 -2.747 -7.379 1.00 96.69 317 VAL A C 1
ATOM 2434 O O . VAL A 1 317 ? 25.185 -2.473 -8.555 1.00 96.69 317 VAL A O 1
ATOM 2437 N N . ASP A 1 318 ? 25.842 -2.472 -6.419 1.00 96.19 318 ASP A N 1
ATOM 2438 C CA . ASP A 1 318 ? 27.123 -1.808 -6.690 1.00 96.19 318 ASP A CA 1
ATOM 2439 C C . ASP A 1 318 ? 27.997 -2.626 -7.652 1.00 96.19 318 ASP A C 1
ATOM 2441 O O . ASP A 1 318 ? 28.650 -2.062 -8.532 1.00 96.19 318 ASP A O 1
ATOM 2445 N N . ARG A 1 319 ? 27.969 -3.962 -7.536 1.00 95.00 319 ARG A N 1
ATOM 2446 C CA . ARG A 1 319 ? 28.640 -4.861 -8.489 1.00 95.00 319 ARG A CA 1
ATOM 2447 C C . ARG A 1 319 ? 28.001 -4.788 -9.871 1.00 95.00 319 ARG A C 1
ATOM 2449 O O . ARG A 1 319 ? 28.722 -4.623 -10.848 1.00 95.00 319 ARG A O 1
ATOM 2456 N N . MET A 1 320 ? 26.668 -4.825 -9.954 1.00 94.94 320 MET A N 1
ATOM 2457 C CA . MET A 1 320 ? 25.959 -4.666 -11.231 1.00 94.94 320 MET A CA 1
ATOM 2458 C C . MET A 1 320 ? 26.317 -3.342 -11.915 1.00 94.94 320 MET A C 1
ATOM 2460 O O . MET A 1 320 ? 26.537 -3.316 -13.121 1.00 94.94 320 MET A O 1
ATOM 2464 N N . VAL A 1 321 ? 26.411 -2.249 -11.149 1.00 94.81 321 VAL A N 1
ATOM 2465 C CA . VAL A 1 321 ? 26.792 -0.930 -11.669 1.00 94.81 321 VAL A CA 1
ATOM 2466 C C . VAL A 1 321 ? 28.237 -0.919 -12.163 1.00 94.81 321 VAL A C 1
ATOM 2468 O O . VAL A 1 321 ? 28.504 -0.370 -13.230 1.00 94.81 321 VAL A O 1
ATOM 2471 N N . ALA A 1 322 ? 29.162 -1.538 -11.428 1.00 94.88 322 ALA A N 1
ATOM 2472 C CA . ALA A 1 322 ? 30.560 -1.643 -11.844 1.00 94.88 322 ALA A CA 1
ATOM 2473 C C . ALA A 1 322 ? 30.732 -2.474 -13.131 1.00 94.88 322 ALA A C 1
ATOM 2475 O O . ALA A 1 322 ? 31.549 -2.126 -13.986 1.00 94.88 322 ALA A O 1
ATOM 2476 N N . ASP A 1 323 ? 29.936 -3.532 -13.290 1.00 93.44 323 ASP A N 1
ATOM 2477 C CA . ASP A 1 323 ? 30.008 -4.448 -14.432 1.00 93.44 323 ASP A CA 1
ATOM 2478 C C . ASP A 1 323 ? 29.178 -3.986 -15.643 1.00 93.44 323 ASP A C 1
ATOM 2480 O O . ASP A 1 323 ? 29.346 -4.520 -16.743 1.00 93.44 323 ASP A O 1
ATOM 2484 N N . ALA A 1 324 ? 28.318 -2.976 -15.476 1.00 90.06 324 ALA A N 1
ATOM 2485 C CA . ALA A 1 324 ? 27.316 -2.555 -16.455 1.00 90.06 324 ALA A CA 1
ATOM 2486 C C . ALA A 1 324 ? 27.884 -2.274 -17.849 1.00 90.06 324 ALA A C 1
ATOM 2488 O O . ALA A 1 324 ? 27.337 -2.728 -18.849 1.00 90.06 324 ALA A O 1
ATOM 2489 N N . GLU A 1 325 ? 29.007 -1.566 -17.922 1.00 89.31 325 GLU A N 1
ATOM 2490 C CA . GLU A 1 325 ? 29.665 -1.230 -19.186 1.00 89.31 325 GLU A CA 1
ATOM 2491 C C . GLU A 1 325 ? 30.250 -2.478 -19.878 1.00 89.31 325 GLU A C 1
ATOM 2493 O O . GLU A 1 325 ? 30.215 -2.616 -21.102 1.00 89.31 325 GLU A O 1
ATOM 2498 N N . THR A 1 326 ? 30.778 -3.427 -19.101 1.00 90.75 326 THR A N 1
ATOM 2499 C CA . THR A 1 326 ? 31.284 -4.698 -19.639 1.00 90.75 326 THR A CA 1
ATOM 2500 C C . THR A 1 326 ? 30.139 -5.548 -20.178 1.00 90.75 326 THR A C 1
ATOM 2502 O O . THR A 1 326 ? 30.252 -6.113 -21.270 1.00 90.75 326 THR A O 1
ATOM 2505 N N . GLU A 1 327 ? 29.038 -5.605 -19.433 1.00 87.88 327 GLU A N 1
ATOM 2506 C CA . GLU A 1 327 ? 27.830 -6.331 -19.806 1.00 87.88 327 GLU A CA 1
ATOM 2507 C C . GLU A 1 327 ? 27.197 -5.735 -21.063 1.00 87.88 327 GLU A C 1
ATOM 2509 O O . GLU A 1 327 ? 26.933 -6.445 -22.031 1.00 87.88 327 GLU A O 1
ATOM 2514 N N . TYR A 1 328 ? 27.086 -4.410 -21.114 1.00 88.12 328 TYR A N 1
ATOM 2515 C CA . TYR A 1 328 ? 26.629 -3.682 -22.285 1.00 88.12 328 TYR A CA 1
ATOM 2516 C C . TYR A 1 328 ? 27.436 -4.047 -23.541 1.00 88.12 328 TYR A C 1
ATOM 2518 O O . TYR A 1 328 ? 26.876 -4.472 -24.554 1.00 88.12 328 TYR A O 1
ATOM 2526 N N . ARG A 1 329 ? 28.773 -3.974 -23.471 1.00 89.94 329 ARG A N 1
ATOM 2527 C CA . ARG A 1 329 ? 29.643 -4.349 -24.599 1.00 89.94 329 ARG A CA 1
ATOM 2528 C C . ARG A 1 329 ? 29.498 -5.805 -25.006 1.00 89.94 329 ARG A C 1
ATOM 2530 O O . ARG A 1 329 ? 29.801 -6.130 -26.150 1.00 89.94 329 ARG A O 1
ATOM 2537 N N . ARG A 1 330 ? 29.122 -6.695 -24.085 1.00 89.69 330 ARG A N 1
ATOM 2538 C CA . ARG A 1 330 ? 28.867 -8.110 -24.373 1.00 89.69 330 ARG A CA 1
ATOM 2539 C C . ARG A 1 330 ? 27.575 -8.274 -25.167 1.00 89.69 330 ARG A C 1
ATOM 2541 O O . ARG A 1 330 ? 27.578 -8.975 -26.174 1.00 89.69 330 ARG A O 1
ATOM 2548 N N . GLU A 1 331 ? 26.517 -7.593 -24.743 1.00 90.31 331 GLU A N 1
ATOM 2549 C CA . GLU A 1 331 ? 25.204 -7.611 -25.392 1.00 90.31 331 GLU A CA 1
ATOM 2550 C C . GLU A 1 331 ? 25.208 -6.916 -26.769 1.00 90.31 331 GLU A C 1
ATOM 2552 O O . GLU A 1 331 ? 24.375 -7.234 -27.613 1.00 90.31 331 GLU A O 1
ATOM 2557 N N . MET A 1 332 ? 26.179 -6.034 -27.025 1.00 87.75 332 MET A N 1
ATOM 2558 C CA . MET A 1 332 ? 26.430 -5.370 -28.315 1.00 87.75 332 MET A CA 1
ATOM 2559 C C . MET A 1 332 ? 27.274 -6.191 -29.314 1.00 87.75 332 MET A C 1
ATOM 2561 O O . MET A 1 332 ? 27.512 -5.746 -30.439 1.00 87.75 332 MET A O 1
ATOM 2565 N N . ARG A 1 333 ? 27.796 -7.368 -28.938 1.00 88.19 333 ARG A N 1
ATOM 2566 C CA . ARG A 1 333 ? 28.693 -8.131 -29.830 1.00 88.19 333 ARG A CA 1
ATOM 2567 C C . ARG A 1 333 ? 27.941 -8.739 -31.020 1.00 88.19 333 ARG A C 1
ATOM 2569 O O . ARG A 1 333 ? 26.804 -9.185 -30.858 1.00 88.19 333 ARG A O 1
ATOM 2576 N N . PRO A 1 334 ? 28.599 -8.884 -32.189 1.00 82.00 334 PRO A N 1
ATOM 2577 C CA . PRO A 1 334 ? 28.061 -9.679 -33.289 1.00 82.00 334 PRO A CA 1
ATOM 2578 C C . PRO A 1 334 ? 27.695 -11.097 -32.823 1.00 82.00 334 PRO A C 1
ATOM 2580 O O . PRO A 1 334 ? 28.523 -11.781 -32.221 1.00 82.00 334 PRO A O 1
ATOM 2583 N N . GLY A 1 335 ? 26.461 -11.530 -33.096 1.00 79.62 335 GLY A N 1
ATOM 2584 C CA . GLY A 1 335 ? 25.920 -12.819 -32.640 1.00 79.62 335 GLY A CA 1
ATOM 2585 C C . GLY A 1 335 ? 25.142 -12.771 -31.318 1.00 79.62 335 GLY A C 1
ATOM 2586 O O . GLY A 1 335 ? 24.649 -13.807 -30.879 1.00 79.62 335 GLY A O 1
ATOM 2587 N N . SER A 1 336 ? 25.009 -11.595 -30.695 1.00 87.75 336 SER A N 1
ATOM 2588 C CA . SER A 1 336 ? 24.065 -11.367 -29.596 1.00 87.75 336 SER A CA 1
ATOM 2589 C C . SER A 1 336 ? 22.620 -11.599 -30.047 1.00 87.75 336 SER A C 1
ATOM 2591 O O . SER A 1 336 ? 22.271 -11.353 -31.202 1.00 87.75 336 SER A O 1
ATOM 2593 N N . SER A 1 337 ? 21.761 -12.043 -29.126 1.00 89.44 337 SER A N 1
ATOM 2594 C CA . SER A 1 337 ? 20.318 -12.140 -29.369 1.00 89.44 337 SER A CA 1
ATOM 2595 C C . SER A 1 337 ? 19.624 -10.775 -29.395 1.00 89.44 337 SER A C 1
ATOM 2597 O O . SER A 1 337 ? 18.451 -10.715 -29.753 1.00 89.44 337 SER A O 1
ATOM 2599 N N . ARG A 1 338 ? 20.306 -9.698 -28.976 1.00 93.81 338 ARG A N 1
ATOM 2600 C CA . ARG A 1 338 ? 19.741 -8.345 -28.980 1.00 93.81 338 ARG A CA 1
ATOM 2601 C C . ARG A 1 338 ? 19.931 -7.643 -30.310 1.00 93.81 338 ARG A C 1
ATOM 2603 O O . ARG A 1 338 ? 21.018 -7.708 -30.883 1.00 93.81 338 ARG A O 1
ATOM 2610 N N . ARG A 1 339 ? 18.913 -6.907 -30.764 1.00 92.38 339 ARG A N 1
ATOM 2611 C CA . ARG A 1 339 ? 19.059 -6.040 -31.940 1.00 92.38 339 ARG A CA 1
ATOM 2612 C C . ARG A 1 339 ? 19.642 -4.696 -31.515 1.00 92.38 339 ARG A C 1
ATOM 2614 O O . ARG A 1 339 ? 19.345 -4.175 -30.440 1.00 92.38 339 ARG A O 1
ATOM 2621 N N . ASP A 1 340 ? 20.485 -4.143 -32.375 1.00 93.50 340 ASP A N 1
ATOM 2622 C CA . ASP A 1 340 ? 21.065 -2.817 -32.193 1.00 93.50 340 ASP A CA 1
ATOM 2623 C C . ASP A 1 340 ? 20.141 -1.760 -32.811 1.00 93.50 340 ASP A C 1
ATOM 2625 O O . ASP A 1 340 ? 20.005 -1.669 -34.033 1.00 93.50 340 ASP A O 1
ATOM 2629 N N . LEU A 1 341 ? 19.502 -0.969 -31.950 1.00 94.25 341 LEU A N 1
ATOM 2630 C CA . LEU A 1 341 ? 18.626 0.146 -32.304 1.00 94.25 341 LEU A CA 1
ATOM 2631 C C . LEU A 1 341 ? 19.266 1.507 -31.993 1.00 94.25 341 LEU A C 1
ATOM 2633 O O . LEU A 1 341 ? 18.590 2.528 -32.080 1.00 94.25 341 LEU A O 1
ATOM 2637 N N . THR A 1 342 ? 20.566 1.565 -31.683 1.00 92.19 342 THR A N 1
ATOM 2638 C CA . THR A 1 342 ? 21.259 2.815 -31.298 1.00 92.19 342 THR A CA 1
ATOM 2639 C C . THR A 1 342 ? 21.287 3.892 -32.381 1.00 92.19 342 THR A C 1
ATOM 2641 O O . THR A 1 342 ? 21.578 5.050 -32.100 1.00 92.19 342 THR A O 1
ATOM 2644 N N . LYS A 1 343 ? 20.977 3.530 -33.629 1.00 92.69 343 LYS A N 1
ATOM 2645 C CA . LYS A 1 343 ? 20.884 4.466 -34.758 1.00 92.69 343 LYS A CA 1
ATOM 2646 C C . LYS A 1 343 ? 19.483 5.052 -34.953 1.00 92.69 343 LYS A C 1
ATOM 2648 O O . LYS A 1 343 ? 19.334 5.956 -35.774 1.00 92.69 343 LYS A O 1
ATOM 2653 N N . LYS A 1 344 ? 18.465 4.529 -34.260 1.00 93.94 344 LYS A N 1
ATOM 2654 C CA . LYS A 1 344 ? 17.106 5.080 -34.302 1.00 93.94 344 LYS A CA 1
ATOM 2655 C C . LYS A 1 344 ? 17.034 6.355 -33.465 1.00 93.94 344 LYS A C 1
ATOM 2657 O O . LYS A 1 344 ? 17.769 6.517 -32.497 1.00 93.94 344 LYS A O 1
ATOM 2662 N N . ARG A 1 345 ? 16.121 7.261 -33.825 1.00 95.06 345 ARG A N 1
ATOM 2663 C CA . ARG A 1 345 ? 15.794 8.413 -32.979 1.00 95.06 345 ARG A CA 1
ATOM 2664 C C . ARG A 1 345 ? 14.815 7.961 -31.900 1.00 95.06 345 ARG A C 1
ATOM 2666 O O . ARG A 1 345 ? 13.628 7.812 -32.182 1.00 95.06 345 ARG A O 1
ATOM 2673 N N . ILE A 1 346 ? 15.328 7.753 -30.697 1.00 96.94 346 ILE A N 1
ATOM 2674 C CA . ILE A 1 346 ? 14.561 7.330 -29.525 1.00 96.94 346 ILE A CA 1
ATOM 2675 C C . ILE A 1 346 ? 14.481 8.512 -28.556 1.00 96.94 346 ILE A C 1
ATOM 2677 O O . ILE A 1 346 ? 15.444 9.257 -28.421 1.00 96.94 346 ILE A O 1
ATOM 2681 N N . PHE A 1 347 ? 13.327 8.734 -27.932 1.00 95.44 347 PHE A N 1
ATOM 2682 C CA . PHE A 1 347 ? 13.124 9.819 -26.967 1.00 95.44 347 PHE A CA 1
ATOM 2683 C C . PHE A 1 347 ? 12.089 9.428 -25.907 1.00 95.44 347 PHE A C 1
ATOM 2685 O O . PHE A 1 347 ? 11.210 8.614 -26.179 1.00 95.44 347 PHE A O 1
ATOM 2692 N N . THR A 1 348 ? 12.161 10.022 -24.717 1.00 95.81 348 THR A N 1
ATOM 2693 C CA . THR A 1 348 ? 11.160 9.839 -23.649 1.00 95.81 348 THR A CA 1
ATOM 2694 C C . THR A 1 348 ? 10.220 11.048 -23.573 1.00 95.81 348 THR A C 1
ATOM 2696 O O . THR A 1 348 ? 10.517 12.117 -24.121 1.00 95.81 348 THR A O 1
ATOM 2699 N N . VAL A 1 349 ? 9.053 10.887 -22.943 1.00 95.00 349 VAL A N 1
ATOM 2700 C CA . VAL A 1 349 ? 8.065 11.963 -22.763 1.00 95.00 349 VAL A CA 1
ATOM 2701 C C . VAL A 1 349 ? 7.541 11.922 -21.331 1.00 95.00 349 VAL A C 1
ATOM 2703 O O . VAL A 1 349 ? 6.529 11.291 -21.042 1.00 95.00 349 VAL A O 1
ATOM 2706 N N . ASP A 1 350 ? 8.211 12.661 -20.449 1.00 93.38 350 ASP A N 1
ATOM 2707 C CA . ASP A 1 350 ? 8.001 12.583 -19.003 1.00 93.38 350 ASP A CA 1
ATOM 2708 C C . ASP A 1 350 ? 7.816 13.963 -18.355 1.00 93.38 350 ASP A C 1
ATOM 2710 O O . ASP A 1 350 ? 8.220 14.990 -18.916 1.00 93.38 350 ASP A O 1
ATOM 2714 N N . PRO A 1 351 ? 7.227 14.033 -17.145 1.00 90.06 351 PRO A N 1
ATOM 2715 C CA . PRO A 1 351 ? 7.251 15.250 -16.344 1.00 90.06 351 PRO A CA 1
ATOM 2716 C C . PRO A 1 351 ? 8.684 15.743 -16.106 1.00 90.06 351 PRO A C 1
ATOM 2718 O O . PRO A 1 351 ? 9.587 14.955 -15.849 1.00 90.06 351 PRO A O 1
ATOM 2721 N N . ALA A 1 352 ? 8.885 17.063 -16.057 1.00 86.06 352 ALA A N 1
ATOM 2722 C CA . ALA A 1 352 ? 10.209 17.667 -15.843 1.00 86.06 352 ALA A CA 1
ATOM 2723 C C . ALA A 1 352 ? 10.900 17.261 -14.520 1.00 86.06 352 ALA A C 1
ATOM 2725 O O . ALA A 1 352 ? 12.087 17.514 -14.336 1.00 86.06 352 ALA A O 1
ATOM 2726 N N . THR A 1 353 ? 10.156 16.676 -13.579 1.00 83.81 353 THR A N 1
ATOM 2727 C CA . THR A 1 353 ? 10.655 16.188 -12.286 1.00 83.81 353 THR A CA 1
ATOM 2728 C C . THR A 1 353 ? 10.923 14.680 -12.255 1.00 83.81 353 THR A C 1
ATOM 2730 O O . THR A 1 353 ? 11.301 14.178 -11.195 1.00 83.81 353 THR A O 1
ATOM 2733 N N . ALA A 1 354 ? 10.687 13.956 -13.355 1.00 84.56 354 ALA A N 1
ATOM 2734 C CA . ALA A 1 354 ? 10.921 12.517 -13.439 1.00 84.56 354 ALA A CA 1
ATOM 2735 C C . ALA A 1 354 ? 12.413 12.196 -13.268 1.00 84.56 354 ALA A C 1
ATOM 2737 O O . ALA A 1 354 ? 13.281 12.940 -13.727 1.00 84.56 354 ALA A O 1
ATOM 2738 N N . ARG A 1 355 ? 12.709 11.107 -12.553 1.00 77.69 355 ARG A N 1
ATOM 2739 C CA . ARG A 1 355 ? 14.085 10.637 -12.299 1.00 77.69 355 ARG A CA 1
ATOM 2740 C C . ARG A 1 355 ? 14.334 9.224 -12.819 1.00 77.69 355 ARG A C 1
ATOM 2742 O O . ARG A 1 355 ? 15.479 8.807 -12.944 1.00 77.69 355 ARG A O 1
ATOM 2749 N N . ASP A 1 356 ? 13.254 8.509 -13.056 1.00 86.31 356 ASP A N 1
ATOM 2750 C CA . ASP A 1 356 ? 13.120 7.118 -13.425 1.00 86.31 356 ASP A CA 1
ATOM 2751 C C . ASP A 1 356 ? 12.351 7.083 -14.745 1.00 86.31 356 ASP A C 1
ATOM 2753 O O . ASP A 1 356 ? 11.132 7.220 -14.764 1.00 86.31 356 ASP A O 1
ATOM 2757 N N . LEU A 1 357 ? 13.094 7.012 -15.852 1.00 93.12 357 LEU A N 1
ATOM 2758 C CA . LEU A 1 357 ? 12.536 6.979 -17.203 1.00 93.12 357 LEU A CA 1
ATOM 2759 C C . LEU A 1 357 ? 12.373 5.515 -17.619 1.00 93.12 357 LEU A C 1
ATOM 2761 O O . LEU A 1 357 ? 13.353 4.869 -17.997 1.00 93.12 357 LEU A O 1
ATOM 2765 N N . ASP A 1 358 ? 11.160 4.984 -17.490 1.00 94.62 358 ASP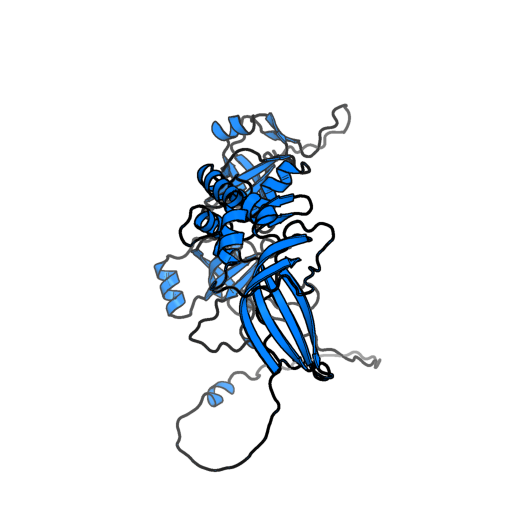 A N 1
ATOM 2766 C CA . ASP A 1 358 ? 10.878 3.560 -17.713 1.00 94.62 358 ASP A CA 1
ATOM 2767 C C . ASP A 1 358 ? 10.644 3.222 -19.191 1.00 94.62 358 ASP A C 1
ATOM 2769 O O . ASP A 1 358 ? 10.937 2.101 -19.624 1.00 94.62 358 ASP A O 1
ATOM 2773 N N . ASP A 1 359 ? 10.128 4.180 -19.963 1.00 96.19 359 ASP A N 1
ATOM 2774 C CA . ASP A 1 359 ? 9.763 4.009 -21.362 1.00 96.19 359 ASP A CA 1
ATOM 2775 C C . ASP A 1 359 ? 10.318 5.099 -22.286 1.00 96.19 359 ASP A C 1
ATOM 2777 O O . ASP A 1 359 ? 10.562 6.245 -21.912 1.00 96.19 359 ASP A O 1
ATOM 2781 N N . ALA A 1 360 ? 10.543 4.705 -23.536 1.00 97.25 360 ALA A N 1
ATOM 2782 C CA . ALA A 1 360 ? 10.950 5.583 -24.617 1.00 97.25 360 ALA A CA 1
ATOM 2783 C C . ALA A 1 360 ? 10.267 5.184 -25.924 1.00 97.25 360 ALA A C 1
ATOM 2785 O O . ALA A 1 360 ? 9.813 4.051 -26.098 1.00 97.25 360 ALA A O 1
ATOM 2786 N N . ILE A 1 361 ? 10.220 6.114 -26.871 1.00 97.81 361 ILE A N 1
ATOM 2787 C CA . ILE A 1 361 ? 9.485 5.976 -28.123 1.00 97.81 361 ILE A CA 1
ATOM 2788 C C . ILE A 1 361 ? 10.414 6.275 -29.303 1.00 97.81 361 ILE A C 1
ATOM 2790 O O . ILE A 1 361 ? 11.189 7.230 -29.271 1.00 97.81 361 ILE A O 1
ATOM 2794 N N . SER A 1 362 ? 10.305 5.486 -30.370 1.00 97.56 362 SER A N 1
ATOM 2795 C CA . SER A 1 362 ? 10.796 5.840 -31.708 1.00 97.56 362 SER A CA 1
ATOM 2796 C C . SER A 1 362 ? 9.662 5.805 -32.723 1.00 97.56 362 SER A C 1
ATOM 2798 O O . SER A 1 362 ? 8.699 5.053 -32.573 1.00 97.56 362 SER A O 1
ATOM 2800 N N . ILE A 1 363 ? 9.765 6.641 -33.756 1.00 97.00 363 ILE A N 1
ATOM 2801 C CA . ILE A 1 363 ? 8.802 6.691 -34.858 1.00 97.00 363 ILE A CA 1
ATOM 2802 C C . ILE A 1 363 ? 9.586 6.819 -36.160 1.00 97.00 363 ILE A C 1
ATOM 2804 O O . ILE A 1 363 ? 10.220 7.847 -36.401 1.00 97.00 363 ILE A O 1
ATOM 2808 N N . ASP A 1 364 ? 9.501 5.796 -37.004 1.00 95.94 364 ASP A N 1
ATOM 2809 C CA . ASP A 1 364 ? 10.126 5.759 -38.323 1.00 95.94 364 ASP A CA 1
ATOM 2810 C C . ASP A 1 364 ? 9.048 5.640 -39.408 1.00 95.94 364 ASP A C 1
ATOM 2812 O O . ASP A 1 364 ? 8.129 4.826 -39.312 1.00 95.94 364 ASP A O 1
ATOM 2816 N N . VAL A 1 365 ? 9.146 6.446 -40.465 1.00 96.19 365 VAL A N 1
ATOM 2817 C CA . VAL A 1 365 ? 8.257 6.323 -41.631 1.00 96.19 365 VAL A CA 1
ATOM 2818 C C . VAL A 1 365 ? 8.742 5.155 -42.486 1.00 96.19 365 VAL A C 1
ATOM 2820 O O . VAL A 1 365 ? 9.894 5.149 -42.918 1.00 96.19 365 VAL A O 1
ATOM 2823 N N . VAL A 1 366 ? 7.870 4.175 -42.727 1.00 94.94 366 VAL A N 1
ATOM 2824 C CA . VAL A 1 366 ? 8.171 3.009 -43.572 1.00 94.94 366 VAL A CA 1
ATOM 2825 C C . VAL A 1 366 ? 7.809 3.312 -45.026 1.00 94.94 366 VAL A C 1
ATOM 2827 O O . VAL A 1 366 ? 8.624 3.102 -45.921 1.00 94.94 366 VAL A O 1
ATOM 2830 N N . ASP A 1 367 ? 6.603 3.839 -45.249 1.00 95.00 367 ASP A N 1
ATOM 2831 C CA . ASP A 1 367 ? 6.087 4.290 -46.546 1.00 95.00 367 ASP A CA 1
ATOM 2832 C C . ASP A 1 367 ? 5.003 5.373 -46.355 1.00 95.00 367 ASP A C 1
ATOM 2834 O O . ASP A 1 367 ? 4.753 5.811 -45.232 1.00 95.00 367 ASP A O 1
ATOM 2838 N N . GLU A 1 368 ? 4.365 5.823 -47.443 1.00 94.69 368 GLU A N 1
ATOM 2839 C CA . GLU A 1 368 ? 3.356 6.900 -47.425 1.00 94.69 368 GLU A CA 1
ATOM 2840 C C . GLU A 1 368 ? 2.186 6.644 -46.463 1.00 94.69 368 GLU A C 1
ATOM 2842 O O . GLU A 1 368 ? 1.625 7.595 -45.920 1.00 94.69 368 GLU A O 1
ATOM 2847 N N . HIS A 1 369 ? 1.835 5.378 -46.225 1.00 96.12 369 HIS A N 1
ATOM 2848 C CA . HIS A 1 369 ? 0.673 4.998 -45.427 1.00 96.12 369 HIS A CA 1
ATOM 2849 C C . HIS A 1 369 ? 1.040 4.239 -44.150 1.00 96.12 369 HIS A C 1
ATOM 2851 O O . HIS A 1 369 ? 0.140 3.847 -43.402 1.00 96.12 369 HIS A O 1
ATOM 2857 N N . THR A 1 370 ? 2.331 4.034 -43.878 1.00 97.31 370 THR A N 1
ATOM 2858 C CA . THR A 1 370 ? 2.808 3.153 -42.810 1.00 97.31 370 THR A CA 1
ATOM 2859 C C . THR A 1 370 ? 3.933 3.790 -42.009 1.00 97.31 370 THR A C 1
ATOM 2861 O O . THR A 1 370 ? 4.973 4.173 -42.545 1.00 97.31 370 THR A O 1
ATOM 2864 N N . VAL A 1 371 ? 3.765 3.798 -40.690 1.00 97.94 371 VAL A N 1
ATOM 2865 C CA . VAL A 1 371 ? 4.824 4.127 -39.728 1.00 97.94 371 VAL A CA 1
ATOM 2866 C C . VAL A 1 371 ? 5.147 2.918 -38.862 1.00 97.94 371 VAL A C 1
ATOM 2868 O O . VAL A 1 371 ? 4.277 2.093 -38.581 1.00 97.94 371 VAL A O 1
ATOM 2871 N N . GLU A 1 372 ? 6.395 2.822 -38.427 1.00 97.69 372 GLU A N 1
ATOM 2872 C CA . GLU A 1 372 ? 6.839 1.905 -3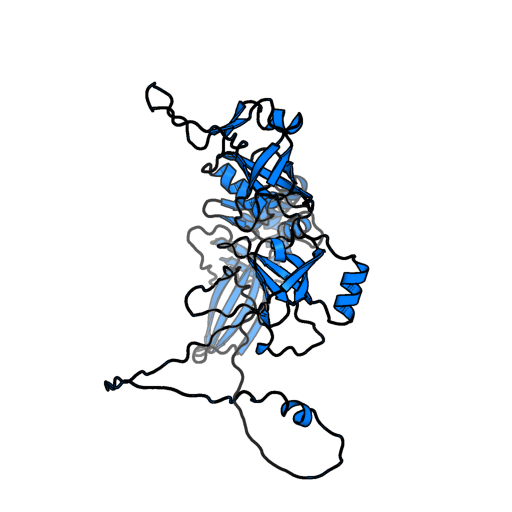7.387 1.00 97.69 372 GLU A CA 1
ATOM 2873 C C . GLU A 1 372 ? 7.039 2.694 -36.091 1.00 97.69 372 GLU A C 1
ATOM 2875 O O . GLU A 1 372 ? 7.841 3.624 -36.035 1.00 97.69 372 GLU A O 1
ATOM 2880 N N . VAL A 1 373 ? 6.287 2.329 -35.055 1.00 97.94 373 VAL A N 1
ATOM 2881 C CA . VAL A 1 373 ? 6.388 2.906 -33.714 1.00 97.94 373 VAL A CA 1
ATOM 2882 C C . VAL A 1 373 ? 7.047 1.884 -32.800 1.00 97.94 373 VAL A C 1
ATOM 2884 O O . VAL A 1 373 ? 6.506 0.796 -32.606 1.00 97.94 373 VAL A O 1
ATOM 2887 N N . GLY A 1 374 ? 8.208 2.218 -32.244 1.00 97.75 374 GLY A N 1
ATOM 2888 C CA . GLY A 1 374 ? 8.874 1.424 -31.215 1.00 97.75 374 GLY A CA 1
ATOM 2889 C C . GLY A 1 374 ? 8.532 1.950 -29.828 1.00 97.75 374 GLY A C 1
ATOM 2890 O O . GLY A 1 374 ? 8.726 3.132 -29.569 1.00 97.75 374 GLY A O 1
ATOM 2891 N N . VAL A 1 375 ? 8.041 1.081 -28.946 1.00 98.12 375 VAL A N 1
ATOM 2892 C CA . VAL A 1 375 ? 7.908 1.339 -27.507 1.00 98.12 375 VAL A CA 1
ATOM 2893 C C . VAL A 1 375 ? 9.007 0.555 -26.804 1.00 98.12 375 VAL A C 1
ATOM 2895 O O . VAL A 1 375 ? 8.996 -0.675 -26.827 1.00 98.12 375 VAL A O 1
ATOM 2898 N N . HIS A 1 376 ? 9.967 1.261 -26.223 1.00 97.81 376 HIS A N 1
ATOM 2899 C CA . HIS A 1 376 ? 11.171 0.705 -25.618 1.00 97.81 376 HIS A CA 1
ATOM 2900 C C . HIS A 1 376 ? 11.053 0.796 -24.101 1.00 97.81 376 HIS A C 1
ATOM 2902 O O . HIS A 1 376 ? 11.056 1.894 -23.561 1.00 97.81 376 HIS A O 1
ATOM 2908 N N . ILE A 1 377 ? 10.957 -0.341 -23.420 1.00 97.81 377 ILE A N 1
ATOM 2909 C CA . ILE A 1 377 ? 10.855 -0.408 -21.958 1.00 97.81 377 ILE A CA 1
ATOM 2910 C C . ILE A 1 377 ? 12.216 -0.781 -21.373 1.00 97.81 377 ILE A C 1
ATOM 2912 O O . ILE A 1 377 ? 12.901 -1.652 -21.918 1.00 97.81 377 ILE A O 1
ATOM 2916 N N . ALA A 1 378 ? 12.611 -0.158 -20.265 1.00 96.44 378 ALA A N 1
ATOM 2917 C CA . ALA A 1 378 ? 13.819 -0.512 -19.525 1.00 96.44 378 ALA A CA 1
ATOM 2918 C C . ALA A 1 378 ? 13.874 -2.022 -19.211 1.00 96.44 378 ALA A C 1
ATOM 2920 O O . ALA A 1 378 ? 12.944 -2.597 -18.642 1.00 96.44 378 ALA A O 1
ATOM 2921 N N . ASP A 1 379 ? 14.977 -2.697 -19.556 1.00 95.50 379 ASP A N 1
ATOM 2922 C CA . ASP A 1 379 ? 15.104 -4.150 -19.364 1.00 95.50 379 ASP A CA 1
ATOM 2923 C C . ASP A 1 379 ? 15.540 -4.509 -17.934 1.00 95.50 379 ASP A C 1
ATOM 2925 O O . ASP A 1 379 ? 16.614 -5.068 -17.702 1.00 95.50 379 ASP A O 1
ATOM 2929 N N . VAL A 1 380 ? 14.687 -4.208 -16.953 1.00 95.44 380 VAL A N 1
ATOM 2930 C CA . VAL A 1 380 ? 14.940 -4.482 -15.526 1.00 95.44 380 VAL A CA 1
ATOM 2931 C C . VAL A 1 380 ? 15.249 -5.966 -15.282 1.00 95.44 380 VAL A C 1
ATOM 2933 O O . VAL A 1 380 ? 16.140 -6.297 -14.499 1.00 95.44 380 VAL A O 1
ATOM 2936 N N . ALA A 1 381 ? 14.583 -6.874 -16.006 1.00 94.06 381 ALA A N 1
ATOM 2937 C CA . ALA A 1 381 ? 14.782 -8.325 -15.910 1.00 94.06 381 ALA A CA 1
ATOM 2938 C C . ALA A 1 381 ? 16.180 -8.791 -16.374 1.00 94.06 381 ALA A C 1
ATOM 2940 O O . ALA A 1 381 ? 16.617 -9.919 -16.096 1.00 94.06 381 ALA A O 1
ATOM 2941 N N . HIS A 1 382 ? 16.920 -7.948 -17.100 1.00 93.69 382 HIS A N 1
ATOM 2942 C CA . HIS A 1 382 ? 18.324 -8.213 -17.378 1.00 93.69 382 HIS A CA 1
ATOM 2943 C C . HIS A 1 382 ? 19.183 -8.130 -16.109 1.00 93.69 382 HIS A C 1
ATOM 2945 O O . HIS A 1 382 ? 20.055 -8.983 -15.943 1.00 93.69 382 HIS A O 1
ATOM 2951 N N . TYR A 1 383 ? 18.894 -7.200 -15.200 1.00 94.12 383 TYR A N 1
ATOM 2952 C CA . TYR A 1 383 ? 19.665 -6.997 -13.971 1.00 94.12 383 TYR A CA 1
ATOM 2953 C C . TYR A 1 383 ? 19.081 -7.762 -12.778 1.00 94.12 383 TYR A C 1
ATOM 2955 O O . TYR A 1 383 ? 19.805 -8.462 -12.074 1.00 94.12 383 TYR A O 1
ATOM 2963 N N . VAL A 1 384 ? 17.765 -7.692 -12.577 1.00 95.81 384 VAL A N 1
ATOM 2964 C CA . VAL A 1 384 ? 17.083 -8.329 -11.444 1.00 95.81 384 VAL A CA 1
ATOM 2965 C C . VAL A 1 384 ? 16.722 -9.767 -11.809 1.00 95.81 384 VAL A C 1
ATOM 2967 O O . VAL A 1 384 ? 15.902 -10.011 -12.695 1.00 95.81 384 VAL A O 1
ATOM 2970 N N . LYS A 1 385 ? 17.363 -10.739 -11.150 1.00 94.62 385 LYS A N 1
ATOM 2971 C CA . LYS A 1 385 ? 17.145 -12.171 -11.401 1.00 94.62 385 LYS A CA 1
ATOM 2972 C C . LYS A 1 385 ? 16.192 -12.768 -10.385 1.00 94.62 385 LYS A C 1
ATOM 2974 O O . LYS A 1 385 ? 16.305 -12.500 -9.194 1.00 94.62 385 LYS A O 1
ATOM 2979 N N . GLN A 1 386 ? 15.303 -13.632 -10.868 1.00 96.44 386 GLN A N 1
ATOM 2980 C CA . GLN A 1 386 ? 14.354 -14.342 -10.022 1.00 96.44 386 GLN A CA 1
ATOM 2981 C C . GLN A 1 386 ? 15.080 -15.058 -8.874 1.00 96.44 386 GLN A C 1
ATOM 2983 O O . GLN A 1 386 ? 16.036 -15.803 -9.096 1.00 96.44 386 GLN A O 1
ATOM 2988 N N . GLY A 1 387 ? 14.613 -14.829 -7.652 1.00 95.81 387 GLY A N 1
ATOM 2989 C CA . GLY A 1 387 ? 15.174 -15.383 -6.427 1.00 95.81 387 GLY A CA 1
ATOM 2990 C C . GLY A 1 387 ? 16.354 -14.605 -5.837 1.00 95.81 387 GLY A C 1
ATOM 2991 O O . GLY A 1 387 ? 16.767 -14.958 -4.731 1.00 95.81 387 GLY A O 1
ATOM 2992 N N . SER A 1 388 ? 16.883 -13.563 -6.497 1.00 96.00 388 SER A N 1
ATOM 2993 C CA . SER A 1 388 ? 17.950 -12.728 -5.920 1.00 96.00 388 SER A CA 1
ATOM 2994 C C . SER A 1 388 ? 17.455 -11.902 -4.726 1.00 96.00 388 SER A C 1
ATOM 2996 O O . SER A 1 388 ? 16.248 -11.766 -4.505 1.00 96.00 388 SER A O 1
ATOM 2998 N N . ALA A 1 389 ? 18.375 -11.346 -3.932 1.00 96.38 389 ALA A N 1
ATOM 2999 C CA . ALA A 1 389 ? 18.001 -10.530 -2.776 1.00 96.38 389 ALA A CA 1
ATOM 3000 C C . ALA A 1 389 ? 17.228 -9.272 -3.210 1.00 96.38 389 ALA A C 1
ATOM 3002 O O . ALA A 1 389 ? 16.246 -8.897 -2.567 1.00 96.38 389 ALA A O 1
ATOM 3003 N N . VAL A 1 390 ? 17.628 -8.668 -4.335 1.00 97.00 390 VAL A N 1
ATOM 3004 C CA . VAL A 1 390 ? 16.912 -7.547 -4.961 1.00 97.00 390 VAL A CA 1
ATOM 3005 C C . VAL A 1 390 ? 15.495 -7.951 -5.380 1.00 97.00 390 VAL A C 1
ATOM 3007 O O . VAL A 1 390 ? 14.559 -7.221 -5.072 1.00 97.00 390 VAL A O 1
ATOM 3010 N N . ASP A 1 391 ? 15.317 -9.099 -6.044 1.00 97.06 391 ASP A N 1
ATOM 3011 C CA . ASP A 1 391 ? 13.995 -9.584 -6.480 1.00 97.06 391 ASP A CA 1
ATOM 3012 C C . ASP A 1 391 ? 13.056 -9.821 -5.290 1.00 97.06 391 ASP A C 1
ATOM 3014 O O . ASP A 1 391 ? 11.923 -9.346 -5.275 1.00 97.06 391 ASP A O 1
ATOM 3018 N N . GLN A 1 392 ? 13.544 -10.481 -4.238 1.00 96.62 392 GLN A N 1
ATOM 3019 C CA . GLN A 1 392 ? 12.751 -10.727 -3.032 1.00 96.62 392 GLN A CA 1
ATOM 3020 C C . GLN A 1 392 ? 12.328 -9.427 -2.336 1.00 96.62 392 GLN A C 1
ATOM 3022 O O . GLN A 1 392 ? 11.222 -9.342 -1.805 1.00 96.62 392 GLN A O 1
ATOM 3027 N N . GLU A 1 393 ? 13.193 -8.413 -2.315 1.00 96.75 393 GLU A N 1
ATOM 3028 C CA . GLU A 1 393 ? 12.859 -7.107 -1.744 1.00 96.75 393 GLU A CA 1
ATOM 3029 C C . GLU A 1 393 ? 11.893 -6.318 -2.637 1.00 96.75 393 GLU A C 1
ATOM 3031 O O . GLU A 1 393 ? 10.931 -5.737 -2.133 1.00 96.75 393 GLU A O 1
ATOM 3036 N N . ALA A 1 394 ? 12.078 -6.368 -3.958 1.00 96.00 394 ALA A N 1
ATOM 3037 C CA . ALA A 1 394 ? 11.157 -5.778 -4.924 1.00 96.00 394 ALA A CA 1
ATOM 3038 C C . ALA A 1 394 ? 9.755 -6.397 -4.817 1.00 96.00 394 ALA A C 1
ATOM 3040 O O . ALA A 1 394 ? 8.769 -5.669 -4.828 1.00 96.00 394 ALA A O 1
ATOM 3041 N N . GLN A 1 395 ? 9.653 -7.718 -4.624 1.00 95.88 395 GLN A N 1
ATOM 3042 C CA . GLN A 1 395 ? 8.379 -8.411 -4.397 1.00 95.88 395 GLN A CA 1
ATOM 3043 C C . GLN A 1 395 ? 7.681 -7.954 -3.112 1.00 95.88 395 GLN A C 1
ATOM 3045 O O . GLN A 1 395 ? 6.459 -7.821 -3.101 1.00 95.88 395 GLN A O 1
ATOM 3050 N N . LYS A 1 396 ? 8.436 -7.692 -2.036 1.00 94.69 396 LYS A N 1
ATOM 3051 C CA . LYS A 1 396 ? 7.868 -7.160 -0.786 1.00 94.69 396 LYS A CA 1
ATOM 3052 C C . LYS A 1 396 ? 7.347 -5.739 -0.970 1.00 94.69 396 LYS A C 1
ATOM 3054 O O . LYS A 1 396 ? 6.228 -5.459 -0.559 1.00 94.69 396 LYS A O 1
ATOM 3059 N N . ARG A 1 397 ? 8.143 -4.867 -1.602 1.00 95.56 397 ARG A N 1
ATOM 3060 C CA . ARG A 1 397 ? 7.780 -3.459 -1.839 1.00 95.56 397 ARG A CA 1
ATOM 3061 C C . ARG A 1 397 ? 6.681 -3.309 -2.888 1.00 95.56 397 ARG A C 1
ATOM 3063 O O . ARG A 1 397 ? 5.881 -2.384 -2.787 1.00 95.56 397 ARG A O 1
ATOM 3070 N N . CYS A 1 398 ? 6.631 -4.209 -3.871 1.00 95.31 398 CYS A N 1
ATOM 3071 C CA . CYS A 1 398 ? 5.702 -4.298 -5.006 1.00 95.31 398 CYS A CA 1
ATOM 3072 C C . CYS A 1 398 ? 5.691 -3.096 -5.972 1.00 95.31 398 CYS A C 1
ATOM 3074 O O . CYS A 1 398 ? 5.527 -3.283 -7.173 1.00 95.31 398 CYS A O 1
ATOM 3076 N N . THR A 1 399 ? 5.816 -1.871 -5.467 1.00 94.25 399 THR A N 1
ATOM 3077 C CA . THR A 1 399 ? 5.764 -0.615 -6.214 1.00 94.25 399 THR A CA 1
ATOM 3078 C C . THR A 1 399 ? 6.577 0.459 -5.497 1.00 94.25 399 THR A C 1
ATOM 3080 O O . THR A 1 399 ? 6.768 0.401 -4.278 1.00 94.25 399 THR A O 1
ATOM 3083 N N . SER A 1 400 ? 7.018 1.471 -6.244 1.00 93.25 400 SER A N 1
ATOM 3084 C CA . SER A 1 400 ? 7.492 2.728 -5.665 1.00 93.25 400 SER A CA 1
ATOM 3085 C C . SER A 1 400 ? 6.292 3.519 -5.129 1.00 93.25 400 SER A C 1
ATOM 3087 O O . SER A 1 400 ? 5.215 3.508 -5.731 1.00 93.25 400 SER A O 1
ATOM 3089 N N . VAL A 1 401 ? 6.461 4.195 -3.993 1.00 94.44 401 VAL A N 1
ATOM 3090 C CA . VAL A 1 401 ? 5.408 4.988 -3.336 1.00 94.44 401 VAL A CA 1
ATOM 3091 C C . VAL A 1 401 ? 5.754 6.465 -3.461 1.00 94.44 401 VAL A C 1
ATOM 3093 O O . VAL A 1 401 ? 6.771 6.915 -2.935 1.00 94.44 401 VAL A O 1
ATOM 3096 N N . TYR A 1 402 ? 4.902 7.233 -4.136 1.00 91.31 402 TYR A N 1
ATOM 3097 C CA . TYR A 1 402 ? 5.105 8.664 -4.362 1.00 91.31 402 TYR A CA 1
ATOM 3098 C C . TYR A 1 402 ? 4.202 9.477 -3.430 1.00 91.31 402 TYR A C 1
ATOM 3100 O O . TYR A 1 402 ? 2.977 9.405 -3.508 1.00 91.31 402 TYR A O 1
ATOM 3108 N N . LEU A 1 403 ? 4.815 10.276 -2.560 1.00 92.00 403 LEU A N 1
ATOM 3109 C CA . LEU A 1 403 ? 4.162 11.329 -1.786 1.00 92.00 403 LEU A CA 1
ATOM 3110 C C . LEU A 1 403 ? 4.534 12.696 -2.364 1.00 92.00 403 LEU A C 1
ATOM 3112 O O . LEU A 1 403 ? 5.539 12.839 -3.057 1.00 92.00 403 LEU A O 1
ATOM 3116 N N . CYS A 1 404 ? 3.774 13.736 -2.010 1.00 89.38 404 CYS A N 1
ATOM 3117 C CA . CYS A 1 404 ? 3.961 15.087 -2.555 1.00 89.38 404 CYS A CA 1
ATOM 3118 C C . CYS A 1 404 ? 5.389 15.648 -2.412 1.00 89.38 404 CYS A C 1
ATOM 3120 O O . CYS A 1 404 ? 5.786 16.502 -3.194 1.00 89.38 404 CYS A O 1
ATOM 3122 N N . HIS A 1 405 ? 6.140 15.209 -1.399 1.00 89.50 405 HIS A N 1
ATOM 3123 C CA . HIS A 1 405 ? 7.473 15.728 -1.077 1.00 89.50 405 HIS A CA 1
ATOM 3124 C C . HIS A 1 405 ? 8.578 14.660 -1.123 1.00 89.50 405 HIS A C 1
ATOM 3126 O O . HIS A 1 405 ? 9.752 14.998 -0.979 1.00 89.50 405 HIS A O 1
ATOM 3132 N N . ARG A 1 406 ? 8.229 13.373 -1.264 1.00 89.62 406 ARG A N 1
ATOM 3133 C CA . ARG A 1 406 ? 9.180 12.259 -1.163 1.00 89.62 406 ARG A CA 1
ATOM 3134 C C . ARG A 1 406 ? 8.685 11.045 -1.937 1.00 89.62 406 ARG A C 1
ATOM 3136 O O . ARG A 1 406 ? 7.508 10.712 -1.878 1.00 89.62 406 ARG A O 1
ATOM 3143 N N . MET A 1 407 ? 9.608 10.359 -2.597 1.00 90.56 407 MET A N 1
ATOM 3144 C CA . MET A 1 407 ? 9.382 9.054 -3.209 1.00 90.56 407 MET A CA 1
ATOM 3145 C C . MET A 1 407 ? 10.125 7.979 -2.404 1.00 90.56 407 MET A C 1
ATOM 3147 O O . MET A 1 407 ? 11.247 8.214 -1.945 1.00 90.56 407 MET A O 1
ATOM 3151 N N . PHE A 1 408 ? 9.484 6.829 -2.206 1.00 93.75 408 PHE A N 1
ATOM 3152 C CA . PHE A 1 408 ? 10.081 5.634 -1.617 1.00 93.75 408 PHE A CA 1
ATOM 3153 C C . PHE A 1 408 ? 10.251 4.572 -2.706 1.00 93.75 408 PHE A C 1
ATOM 3155 O O . PHE A 1 408 ? 9.244 4.085 -3.229 1.00 93.75 408 PHE A O 1
ATOM 3162 N N . PRO A 1 409 ? 11.492 4.224 -3.076 1.00 93.56 409 PRO A N 1
ATOM 3163 C CA . PRO A 1 409 ? 11.731 3.443 -4.276 1.00 93.56 409 PRO A CA 1
ATOM 3164 C C . PRO A 1 409 ? 11.494 1.946 -4.052 1.00 93.56 409 PRO A C 1
ATOM 3166 O O . PRO A 1 409 ? 11.804 1.397 -2.987 1.00 93.56 409 PRO A O 1
ATOM 3169 N N . MET A 1 410 ? 10.987 1.280 -5.091 1.00 95.56 410 MET A N 1
ATOM 3170 C CA . MET A 1 410 ? 10.884 -0.181 -5.158 1.00 95.56 410 MET A CA 1
ATOM 3171 C C . MET A 1 410 ? 12.259 -0.849 -5.263 1.00 95.56 410 MET A C 1
ATOM 3173 O O . MET A 1 410 ? 12.499 -1.860 -4.608 1.00 95.56 410 MET A O 1
ATOM 3177 N N . LEU A 1 411 ? 13.157 -0.288 -6.079 1.00 95.38 411 LEU A N 1
ATOM 3178 C CA . LEU A 1 411 ? 14.506 -0.808 -6.307 1.00 95.38 411 LEU A CA 1
ATOM 3179 C C . LEU A 1 411 ? 15.561 0.200 -5.827 1.00 95.38 411 LEU A C 1
ATOM 3181 O O . LEU A 1 411 ? 15.296 1.401 -5.792 1.00 95.38 411 LEU A O 1
ATOM 3185 N N . PRO A 1 412 ? 16.776 -0.248 -5.481 1.00 95.31 412 PRO A N 1
ATOM 3186 C CA . PRO A 1 412 ? 17.864 0.656 -5.122 1.00 95.31 412 PRO A CA 1
ATOM 3187 C C . PRO A 1 412 ? 18.196 1.659 -6.235 1.00 95.31 412 PRO A C 1
ATOM 3189 O O . PRO A 1 412 ? 18.119 1.340 -7.422 1.00 95.31 412 PRO A O 1
ATOM 3192 N N . GLU A 1 413 ? 18.655 2.853 -5.850 1.00 92.31 413 GLU A N 1
ATOM 3193 C CA . GLU A 1 413 ? 18.949 3.961 -6.775 1.00 92.31 413 GLU A CA 1
ATOM 3194 C C . GLU A 1 413 ? 19.933 3.575 -7.891 1.00 92.31 413 GLU A C 1
ATOM 3196 O O . GLU A 1 413 ? 19.764 3.993 -9.034 1.00 92.31 413 GLU A O 1
ATOM 3201 N N . GLY A 1 414 ? 20.926 2.729 -7.593 1.00 92.81 414 GLY A N 1
ATOM 3202 C CA . GLY A 1 414 ? 21.859 2.226 -8.604 1.00 92.81 414 GLY A CA 1
ATOM 3203 C C . GLY A 1 414 ? 21.165 1.470 -9.742 1.00 92.81 414 GLY A C 1
ATOM 3204 O O . GLY A 1 414 ? 21.560 1.619 -10.893 1.00 92.81 414 GLY A O 1
ATOM 3205 N N . LEU A 1 415 ? 20.095 0.724 -9.455 1.00 93.19 415 LEU A N 1
ATOM 3206 C CA . LEU A 1 415 ? 19.306 0.046 -10.483 1.00 93.19 415 LEU A CA 1
ATOM 3207 C C . LEU A 1 415 ? 18.366 1.011 -11.198 1.00 93.19 415 LEU A C 1
ATOM 3209 O O . LEU A 1 415 ? 18.417 1.081 -12.422 1.00 93.19 415 LEU A O 1
ATOM 3213 N N . CYS A 1 416 ? 17.548 1.761 -10.454 1.00 90.62 416 CYS A N 1
ATOM 3214 C CA . CYS A 1 416 ? 16.560 2.669 -11.040 1.00 90.62 416 CYS A CA 1
ATOM 3215 C C . CYS A 1 416 ? 17.219 3.787 -11.850 1.00 90.62 416 CYS A C 1
ATOM 3217 O O . CYS A 1 416 ? 17.019 3.866 -13.053 1.00 90.62 416 CYS A O 1
ATOM 3219 N N . ALA A 1 417 ? 18.029 4.633 -11.211 1.00 88.50 417 ALA A N 1
ATOM 3220 C CA . ALA A 1 417 ? 18.494 5.882 -11.811 1.00 88.50 417 ALA A CA 1
ATOM 3221 C C . ALA A 1 417 ? 19.682 5.695 -12.766 1.00 88.50 417 ALA A C 1
ATOM 3223 O O . ALA A 1 417 ? 19.851 6.483 -13.696 1.00 88.50 417 ALA A O 1
ATOM 3224 N N . LYS A 1 418 ? 20.526 4.675 -12.540 1.00 88.00 418 LYS A N 1
ATOM 3225 C CA . LYS A 1 418 ? 21.734 4.461 -13.355 1.00 88.00 418 LYS A CA 1
ATOM 3226 C C . LYS A 1 418 ? 21.551 3.382 -14.413 1.00 88.00 418 LYS A C 1
ATOM 3228 O O . LYS A 1 418 ? 21.866 3.629 -15.571 1.00 88.00 418 LYS A O 1
ATOM 3233 N N . LEU A 1 419 ? 21.090 2.188 -14.042 1.00 91.62 419 LEU A N 1
ATOM 3234 C CA . LEU A 1 419 ? 21.079 1.048 -14.968 1.00 91.62 419 LEU A CA 1
ATOM 3235 C C . LEU A 1 419 ? 19.830 0.980 -15.842 1.00 91.62 419 LEU A C 1
ATOM 3237 O O . LEU A 1 419 ? 19.952 0.751 -17.042 1.00 91.62 419 LEU A O 1
ATOM 3241 N N . CYS A 1 420 ? 18.654 1.179 -15.250 1.00 92.62 420 CYS A N 1
ATOM 3242 C CA . CYS A 1 420 ? 17.378 0.964 -15.926 1.00 92.62 420 CYS A CA 1
ATOM 3243 C C . CYS A 1 420 ? 16.831 2.243 -16.561 1.00 92.62 420 CYS A C 1
ATOM 3245 O O . CYS A 1 420 ? 16.355 2.171 -17.688 1.00 92.62 420 CYS A O 1
ATOM 3247 N N . SER A 1 421 ? 16.941 3.393 -15.880 1.00 93.88 421 SER A N 1
ATOM 3248 C CA . SER A 1 421 ? 16.445 4.669 -16.406 1.00 93.88 421 SER A CA 1
ATOM 3249 C C . SER A 1 421 ? 17.019 4.941 -17.791 1.00 93.88 421 SER A C 1
ATOM 3251 O O . SER A 1 421 ? 18.239 4.907 -17.996 1.00 93.88 421 SER A O 1
ATOM 3253 N N . LEU A 1 422 ? 16.127 5.230 -18.731 1.00 94.88 422 LEU A N 1
ATOM 3254 C CA . LEU A 1 422 ? 16.423 5.525 -20.124 1.00 94.88 422 LEU A CA 1
ATOM 3255 C C . LEU A 1 422 ? 16.943 6.962 -20.290 1.00 94.88 422 LEU A C 1
ATOM 3257 O O . LEU A 1 422 ? 16.355 7.794 -20.972 1.00 94.88 422 LEU A O 1
ATOM 3261 N N . ASN A 1 423 ? 18.056 7.260 -19.619 1.00 91.94 423 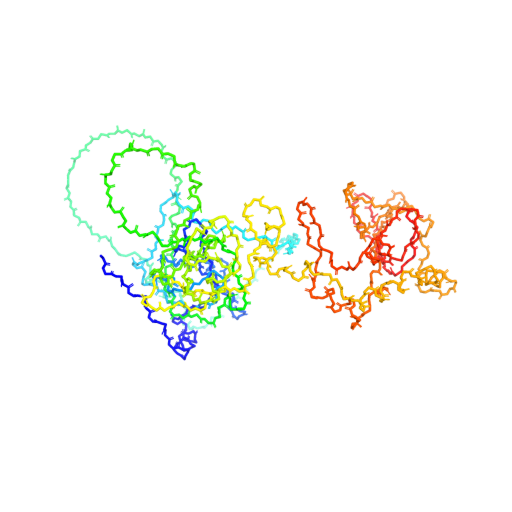ASN A N 1
ATOM 3262 C CA . ASN A 1 423 ? 18.677 8.581 -19.628 1.00 91.94 423 ASN A CA 1
ATOM 3263 C C . ASN A 1 423 ? 19.157 8.963 -21.043 1.00 91.94 423 ASN A C 1
ATOM 3265 O O . ASN A 1 423 ? 19.707 8.113 -21.750 1.00 91.94 423 ASN A O 1
ATOM 3269 N N . PRO A 1 424 ? 19.005 10.238 -21.446 1.00 90.44 424 PRO A N 1
ATOM 3270 C CA . PRO A 1 424 ? 19.441 10.707 -22.757 1.00 90.44 424 PRO A CA 1
ATOM 3271 C C . PRO A 1 424 ? 20.966 10.658 -22.895 1.00 90.44 424 PRO A C 1
ATOM 3273 O O . PRO A 1 424 ? 21.696 10.850 -21.922 1.00 90.44 424 PRO A O 1
ATOM 3276 N N . ALA A 1 425 ? 21.441 10.471 -24.126 1.00 89.00 425 ALA A N 1
ATOM 3277 C CA . ALA A 1 425 ? 22.847 10.331 -24.501 1.00 89.00 425 ALA A CA 1
ATOM 3278 C C . ALA A 1 425 ? 23.575 9.142 -23.845 1.00 89.00 425 ALA A C 1
ATOM 3280 O O . ALA A 1 425 ? 24.807 9.090 -23.839 1.00 89.00 425 ALA A O 1
ATOM 3281 N N . GLU A 1 426 ? 22.826 8.169 -23.327 1.00 89.50 426 GLU A N 1
ATOM 3282 C CA . GLU A 1 426 ? 23.353 6.920 -22.795 1.00 89.50 426 GLU A CA 1
ATOM 3283 C C . GLU A 1 426 ? 22.802 5.737 -23.585 1.00 89.50 426 GLU A C 1
ATOM 3285 O O . GLU A 1 426 ? 21.680 5.746 -24.095 1.00 89.50 426 GLU A O 1
ATOM 3290 N N . HIS A 1 427 ? 23.603 4.680 -23.677 1.00 89.75 427 HIS A N 1
ATOM 3291 C CA . HIS A 1 427 ? 23.125 3.438 -24.251 1.00 89.75 427 HIS A CA 1
ATOM 3292 C C . HIS A 1 427 ? 22.488 2.565 -23.172 1.00 89.75 427 HIS A C 1
ATOM 3294 O O . HIS A 1 427 ? 23.055 2.381 -22.091 1.00 89.75 427 HIS A O 1
ATOM 3300 N N . LYS A 1 428 ? 21.319 2.001 -23.475 1.00 93.06 428 LYS A N 1
ATOM 3301 C CA . LYS A 1 428 ? 20.511 1.241 -22.517 1.00 93.06 428 LYS A CA 1
ATOM 3302 C C . LYS A 1 428 ? 20.019 -0.066 -23.107 1.00 93.06 428 LYS A C 1
ATOM 3304 O O . LYS A 1 428 ? 19.745 -0.175 -24.302 1.00 93.06 428 LYS A O 1
ATOM 3309 N N . LEU A 1 429 ? 19.919 -1.072 -22.245 1.00 94.94 429 LEU A N 1
ATOM 3310 C CA . LEU A 1 429 ? 19.300 -2.346 -22.578 1.00 94.94 429 LEU A CA 1
ATOM 3311 C C . LEU A 1 429 ? 17.790 -2.208 -22.407 1.00 94.94 429 LEU A C 1
ATOM 3313 O O . LEU A 1 429 ? 17.318 -1.791 -21.349 1.00 94.94 429 LEU A O 1
ATOM 3317 N N . THR A 1 430 ? 17.042 -2.574 -23.439 1.00 96.56 430 THR A N 1
ATOM 3318 C CA . THR A 1 430 ? 15.586 -2.427 -23.460 1.00 96.56 430 THR A CA 1
ATOM 3319 C C . THR A 1 430 ? 14.906 -3.719 -23.887 1.00 96.56 430 THR A C 1
ATOM 3321 O O . THR A 1 430 ? 15.528 -4.645 -24.419 1.00 96.56 430 THR A O 1
ATOM 3324 N N . PHE A 1 431 ? 13.608 -3.785 -23.629 1.00 97.19 431 PHE A N 1
ATOM 3325 C CA . PHE A 1 431 ? 12.688 -4.665 -24.322 1.00 97.19 431 PHE A CA 1
ATOM 3326 C C . PHE A 1 431 ? 11.786 -3.789 -25.191 1.00 97.19 431 PHE A C 1
ATOM 3328 O O . PHE A 1 431 ? 11.082 -2.925 -24.668 1.00 97.19 431 PHE A O 1
ATOM 3335 N N . THR A 1 432 ? 11.824 -3.976 -26.506 1.00 97.56 432 THR A N 1
ATOM 3336 C CA . THR A 1 432 ? 11.032 -3.174 -27.441 1.00 97.56 432 THR A CA 1
ATOM 3337 C C . THR A 1 432 ? 9.830 -3.960 -27.927 1.00 97.56 432 THR A C 1
ATOM 3339 O O . THR A 1 432 ? 9.969 -5.115 -28.326 1.00 97.56 432 THR A O 1
ATOM 3342 N N . ALA A 1 433 ? 8.676 -3.301 -27.977 1.00 97.81 433 ALA A N 1
ATOM 3343 C CA . ALA A 1 433 ? 7.550 -3.695 -28.812 1.00 97.81 433 ALA A CA 1
ATOM 3344 C C . ALA A 1 433 ? 7.449 -2.723 -29.997 1.00 97.81 433 ALA A C 1
ATOM 3346 O O . ALA A 1 433 ? 7.283 -1.517 -29.815 1.00 97.81 433 ALA A O 1
ATOM 3347 N N . SER A 1 434 ? 7.575 -3.239 -31.214 1.00 97.19 434 SER A N 1
ATOM 3348 C CA . SER A 1 434 ? 7.483 -2.486 -32.461 1.00 97.19 434 SER A CA 1
ATOM 3349 C C . SER A 1 434 ? 6.144 -2.740 -33.142 1.00 97.19 434 SER A C 1
ATOM 3351 O O . SER A 1 434 ? 5.738 -3.882 -33.358 1.00 97.19 434 SER A O 1
ATOM 3353 N N . PHE A 1 435 ? 5.463 -1.661 -33.516 1.00 98.00 435 PHE A N 1
ATOM 3354 C CA . PHE A 1 435 ? 4.156 -1.686 -34.157 1.00 98.00 435 PHE A CA 1
ATOM 3355 C C . PHE A 1 435 ? 4.245 -1.028 -35.522 1.00 98.00 435 PHE A C 1
ATOM 3357 O O . PHE A 1 435 ? 4.590 0.146 -35.627 1.00 98.00 435 PHE A O 1
ATOM 3364 N N . ARG A 1 436 ? 3.855 -1.749 -36.571 1.00 97.81 436 ARG A N 1
ATOM 3365 C CA . ARG A 1 436 ? 3.565 -1.119 -37.860 1.00 97.81 436 ARG A CA 1
ATOM 3366 C C . ARG A 1 436 ? 2.121 -0.660 -37.851 1.00 97.81 436 ARG A C 1
ATOM 3368 O O . ARG A 1 436 ? 1.226 -1.464 -37.582 1.00 97.81 436 ARG A O 1
ATOM 3375 N N . ILE A 1 437 ? 1.893 0.617 -38.124 1.00 98.06 437 ILE A N 1
ATOM 3376 C CA . ILE A 1 437 ? 0.586 1.263 -38.014 1.00 98.06 437 ILE A CA 1
ATOM 3377 C C . ILE A 1 437 ? 0.269 1.952 -39.334 1.00 98.06 437 ILE A C 1
ATOM 3379 O O . ILE A 1 437 ? 1.081 2.717 -39.853 1.00 98.06 437 ILE A O 1
ATOM 3383 N N . ASN A 1 438 ? -0.929 1.698 -39.859 1.00 97.56 438 ASN A N 1
ATOM 3384 C CA . ASN A 1 438 ? -1.442 2.453 -40.992 1.00 97.56 438 ASN A CA 1
ATOM 3385 C C . ASN A 1 438 ? -1.889 3.849 -40.527 1.00 97.56 438 ASN A C 1
ATOM 3387 O O . ASN A 1 438 ? -2.773 3.953 -39.674 1.00 97.56 438 ASN A O 1
ATOM 3391 N N . VAL A 1 439 ? -1.302 4.907 -41.087 1.00 96.50 439 VAL A N 1
ATOM 3392 C CA . VAL A 1 439 ? -1.504 6.288 -40.606 1.00 96.50 439 VAL A CA 1
ATOM 3393 C C . VAL A 1 439 ? -2.908 6.827 -40.874 1.00 96.50 439 VAL A C 1
ATOM 3395 O O . VAL A 1 439 ? -3.413 7.610 -40.074 1.00 96.50 439 VAL A O 1
ATOM 3398 N N . ASP A 1 440 ? -3.575 6.370 -41.937 1.00 95.88 440 ASP A N 1
ATOM 3399 C CA . ASP A 1 440 ? -4.916 6.854 -42.296 1.00 95.88 440 ASP A CA 1
ATOM 3400 C C . ASP A 1 440 ? -6.004 6.284 -41.382 1.00 95.88 440 ASP A C 1
ATOM 3402 O O . ASP A 1 440 ? -7.018 6.927 -41.112 1.00 95.88 440 ASP A O 1
ATOM 3406 N N . THR A 1 441 ? -5.818 5.044 -40.923 1.00 96.75 441 THR A N 1
ATOM 3407 C CA . THR A 1 441 ? -6.840 4.299 -40.172 1.00 96.75 441 THR A CA 1
ATOM 3408 C C . THR A 1 441 ? -6.494 4.083 -38.703 1.00 96.75 441 THR A C 1
ATOM 3410 O O . THR A 1 441 ? -7.365 3.678 -37.931 1.00 96.75 441 THR A O 1
ATOM 3413 N N . GLY A 1 442 ? -5.232 4.284 -38.312 1.00 94.94 442 GLY A N 1
ATOM 3414 C CA . GLY A 1 442 ? -4.713 3.958 -36.982 1.00 94.94 442 GLY A CA 1
ATOM 3415 C C . GLY A 1 442 ? -4.664 2.455 -36.681 1.00 94.94 442 GLY A C 1
ATOM 3416 O O . GLY A 1 442 ? -4.511 2.064 -35.525 1.00 94.94 442 GLY A O 1
ATOM 3417 N N . ARG A 1 443 ? -4.837 1.585 -37.687 1.00 96.81 443 ARG A N 1
ATOM 3418 C CA . ARG A 1 443 ? -4.822 0.129 -37.487 1.00 96.81 443 ARG A CA 1
ATOM 3419 C C . ARG A 1 443 ? -3.396 -0.398 -37.395 1.00 96.81 443 ARG A C 1
ATOM 3421 O O . ARG A 1 443 ? -2.567 -0.102 -38.252 1.00 96.81 443 ARG A O 1
ATOM 3428 N N . ILE A 1 444 ? -3.155 -1.250 -36.402 1.00 97.38 444 ILE A N 1
ATOM 3429 C CA . ILE A 1 444 ? -1.927 -2.041 -36.300 1.00 97.38 444 ILE A CA 1
ATOM 3430 C C . ILE A 1 444 ? -1.959 -3.111 -37.394 1.00 97.38 444 ILE A C 1
ATOM 3432 O O . ILE A 1 444 ? -2.900 -3.904 -37.467 1.00 97.38 444 ILE A O 1
ATOM 3436 N N . ILE A 1 445 ? -0.936 -3.115 -38.241 1.00 96.38 445 ILE A N 1
ATOM 3437 C CA . ILE A 1 445 ? -0.769 -4.053 -39.357 1.00 96.38 445 ILE A CA 1
ATOM 3438 C C . ILE A 1 445 ? 0.309 -5.108 -39.080 1.00 96.38 445 ILE A C 1
ATOM 3440 O O . ILE A 1 445 ? 0.335 -6.141 -39.742 1.00 96.38 445 ILE A O 1
ATOM 3444 N N . GLY A 1 446 ? 1.180 -4.877 -38.096 1.00 95.62 446 GLY A N 1
ATOM 3445 C CA . GLY A 1 446 ? 2.213 -5.823 -37.687 1.00 95.62 446 GLY A CA 1
ATOM 3446 C C . GLY A 1 446 ? 2.748 -5.509 -36.296 1.00 95.62 446 GLY A C 1
ATOM 3447 O O . GLY A 1 446 ? 2.736 -4.350 -35.879 1.00 95.62 446 GLY A O 1
ATOM 3448 N N . VAL A 1 447 ? 3.197 -6.552 -35.602 1.00 96.69 447 VAL A N 1
ATOM 3449 C CA . VAL A 1 447 ? 3.807 -6.483 -34.272 1.00 96.69 447 VAL A CA 1
ATOM 3450 C C . VAL A 1 447 ? 5.071 -7.332 -34.286 1.00 96.69 447 VAL A C 1
ATOM 3452 O O . VAL A 1 447 ? 5.055 -8.435 -34.832 1.00 96.69 447 VAL A O 1
ATOM 3455 N N . ASP A 1 448 ? 6.134 -6.808 -33.697 1.00 96.19 448 ASP A N 1
ATOM 3456 C CA . ASP A 1 448 ? 7.380 -7.516 -33.417 1.00 96.19 448 ASP A CA 1
ATOM 3457 C C . ASP A 1 448 ? 7.877 -7.096 -32.032 1.00 96.19 448 ASP A C 1
ATOM 3459 O O . ASP A 1 448 ? 7.663 -5.956 -31.619 1.00 96.19 448 ASP A O 1
ATOM 3463 N N . ASP A 1 449 ? 8.518 -7.995 -31.299 1.00 96.00 449 ASP A N 1
ATOM 3464 C CA . ASP A 1 449 ? 9.003 -7.714 -29.955 1.00 96.00 449 ASP A CA 1
ATOM 3465 C C . ASP A 1 449 ? 10.314 -8.437 -29.658 1.00 96.00 449 ASP A C 1
ATOM 3467 O O . ASP A 1 449 ? 10.658 -9.449 -30.269 1.00 96.00 449 ASP A O 1
ATOM 3471 N N . GLY A 1 450 ? 11.113 -7.872 -28.759 1.00 95.38 450 GLY A N 1
ATOM 3472 C CA . GLY A 1 450 ? 12.390 -8.474 -28.412 1.00 95.38 450 GLY A CA 1
ATOM 3473 C C . GLY A 1 450 ? 13.251 -7.629 -27.493 1.00 95.38 450 GLY A C 1
ATOM 3474 O O . GLY A 1 450 ? 12.969 -6.469 -27.204 1.00 95.38 450 GLY A O 1
ATOM 3475 N N . LYS A 1 451 ? 14.335 -8.245 -27.024 1.00 95.56 451 LYS A N 1
ATOM 3476 C CA . LYS A 1 451 ? 15.380 -7.559 -26.267 1.00 95.56 451 LYS A CA 1
ATOM 3477 C C . LYS A 1 451 ? 16.282 -6.799 -27.226 1.00 95.56 451 LYS A C 1
ATOM 3479 O O . LYS A 1 451 ? 16.782 -7.382 -28.180 1.00 95.56 451 LYS A O 1
ATOM 3484 N N . ASP A 1 452 ? 16.551 -5.540 -26.918 1.00 94.56 452 ASP A N 1
ATOM 3485 C CA . ASP A 1 452 ? 17.293 -4.636 -27.789 1.00 94.56 452 ASP A CA 1
ATOM 3486 C C . ASP A 1 452 ? 18.323 -3.823 -27.010 1.00 94.56 452 ASP A C 1
ATOM 3488 O O . ASP A 1 452 ? 18.384 -3.847 -25.773 1.00 94.56 452 ASP A O 1
ATOM 3492 N N . VAL A 1 453 ? 19.160 -3.127 -27.771 1.00 92.69 453 VAL A N 1
ATOM 3493 C CA . VAL A 1 453 ? 20.063 -2.094 -27.285 1.00 92.69 453 VAL A CA 1
ATOM 3494 C C . VAL A 1 453 ? 19.673 -0.773 -27.934 1.00 92.69 453 VAL A C 1
ATOM 3496 O O . VAL A 1 453 ? 19.693 -0.653 -29.156 1.00 92.69 453 VAL A O 1
ATOM 3499 N N . CYS A 1 454 ? 19.325 0.214 -27.117 1.00 90.06 454 CYS A N 1
ATOM 3500 C CA . CYS A 1 454 ? 18.880 1.530 -27.563 1.00 90.06 454 CYS A CA 1
ATOM 3501 C C . CYS A 1 454 ? 19.914 2.604 -27.215 1.00 90.06 454 CYS A C 1
ATOM 3503 O O . CYS A 1 454 ? 20.639 2.482 -26.228 1.00 90.06 454 CYS A O 1
ATOM 3505 N N . GLY A 1 455 ? 19.972 3.651 -28.036 1.00 85.94 455 GLY A N 1
ATOM 3506 C CA . GLY A 1 455 ? 20.673 4.898 -27.740 1.00 85.94 455 GLY A CA 1
ATOM 3507 C C . GLY A 1 455 ? 19.632 6.006 -27.684 1.00 85.94 455 GLY A C 1
ATOM 3508 O O . GLY A 1 455 ? 18.882 6.158 -28.649 1.00 85.94 455 GLY A O 1
ATOM 3509 N N . LEU A 1 456 ? 19.541 6.689 -26.543 1.00 81.38 456 LEU A N 1
ATOM 3510 C CA . LEU A 1 456 ? 18.559 7.749 -26.291 1.00 81.38 456 LEU A CA 1
ATOM 3511 C C . LEU A 1 456 ? 19.115 9.146 -26.547 1.00 81.38 456 LEU A C 1
ATOM 3513 O O . LEU A 1 456 ? 20.335 9.345 -26.346 1.00 81.38 456 LEU A O 1
#

Radius of gyration: 32.59 Å; chains: 1; bounding box: 98×68×87 Å

Sequence (456 aa):
MSRQPYPEYITREEAEAGLADGSLISGLLQVVQQTPNDAFLRVKPDRTRDIDDKDNVDILIKGKFDRNRALHGDEVVVRLKPSDQWVSKTSGMQLRIAPEFKDFGNKKGPARGRSSSISSSDEDDLVPTRADIKRLAKCEGRGEDAAVANDSSEESDVSGESTASVCYRTAVVVYVLKRSWMGHPFVCTLEANKTGGGNNGDPLDGAIDEDPLITMVQPGDKFIRAKPMNRRLPWMLIQVNDVVSRILHVPGPLNGRMMIPVQLMKWGTNSVLPLGKLAGKPFGCAGDLAAETAACLEEANLEHHAADFSREIYQEVDRMVADAETEYRREMRPGSSRRDLTKKRIFTVDPATARDLDDAISIDVVDEHTVEVGVHIADVAHYVKQGSAVDQEAQKRCTSVYLCHRMFPMLPEGLCAKLCSLNPAEHKLTFTASFRINVDTGRIIGVDDGKDVCGL

InterPro domains:
  IPR001900 Ribonuclease II/R [PF00773] (338-445)
  IPR001900 Ribonuclease II/R [SM00955] (338-456)
  IPR012340 Nucleic acid-binding, OB-fold [SSF50249] (4-278)
  IPR012340 Nucleic acid-binding, OB-fold [SSF50249] (259-447)
  IPR041505 Dis3-like cold-shock domain 2 [PF17849] (226-300)
  IPR050180 RNR Ribonuclease [PTHR23355] (3-440)

Secondary structure (DSSP, 8-state):
---PPPPPPPPHHHHHHHHHTTSSEEEEEEE-SSSTT-EEEEEPPPTTS---TTS--PEEE-HHHHHTT--TT-EEEEEEPPGGG-EEEPTT---PPPPP-------PPPPPPP---------------TTSGGGSSS---------------------------EEEPBEEEEEEEE-TTTT--EEEEEE-----------S-S------TTEEEE-TT--EEEEEESSTTSPPEEEE--HHHHHHHT-SEEEETTEEEEEEEEE--TT-SS-EEEE-S---EETT-HHHHHHHHHHHTT-GGGGSPPPHHHHHHHHHHHHHHHHHHHHHTSTT-SSEE-TTS-EE----TT-----EEEEEEEEETTEEEEEEEEE-HHHHS-TTSHHHHHHHHH-S-EEETTEEE-SS-HIIIIIIIS--TTSEEEEEEEEEEEETTT--EEEEEEEEEEEE-

Organism: Perkinsus marinus (strain ATCC 50983 / TXsc) (NCBI:txid423536)

Foldseek 3Di:
DQDQFADDFDDPVVLVVCVVVVQKFKFFWAAQLVHLQKTWGQGDPDPPDPDDPVPRFTAIQHGNRLCRPAFHGFTFMKGWDPLVPWDWDDPDDDSDRPDDDPPPDDDDDDDDDDDDDDDDDDDDDDDDDPVVVVVVPDDDDDDDDDDDDDDDDDDDDDPDPPPDTDTHTYIGTRGTPGHPQVPAWFKWFKAADPDPDDDDDDPDDDDDPPDPQKHAHDPPGQWIWTHGPRSSADIATEGDDPVNCVQQVPRGIGGRQWIFTWRFDDDGRSDPHTHIYGPDHILGGPPDPRSVVCNVCSNVVNNLLVDDQDPQQVVLLVVCLVCVVVVLVVCVDPPHQAAEAAVFDKAADDDPPDQFAFWIWTWADPDPFKIKIKIWGFPLCVRDPPPDSLNVQLVVNVAWDDDPVDIRGSGDCSSGRPARGLDAQDKHKTKMWMFMAGPVPRDTPDIDIDIYIYHD